Protein AF-0000000065992258 (afdb_homodimer)

Radius of gyration: 26.3 Å; Cα contacts (8 Å, |Δi|>4): 1103; chains: 2; bounding box: 97×78×66 Å

Secondary structure (DSSP, 8-state):
----SS-HHHHHHHHHHHHHS-HHHHHHHHTS-HHHHHHHHHHHHHHHTS--EE-SSS-EE-GGGHHHHHHHHHHHHHHHHHHHHTT------PPEEEEEE-HHHHHHTGGGGGGG-TTSEEEEEE--HHHHHHHHHTTS-SEEEES--SPPTTEEEEEEEEEEEEEEEEHHHHHHH-TT-S-HHHHHHS-EEESSTT--HHHHHHHHHHSS-----EEE--SHHHHHHHHHTTS-BEEEEHHHHHHHHHHTSEEESSS--EEEEEEEEEE----HHHHHHHHHHHHHGGGSB----------/----SS-HHHHHHHHHHHHHS-HHHHHHHHTS-HHHHHHHHHHHHHHHTS--EE-SSS-EE-GGGHHHHHHHHHHHHHHHHHHHHTT------PPEEEEEE-HHHHHHTGGGGGGG-TTSEEEEEE--HHHHHHHHHTTS-SEEEES--SPPTTEEEEEEEEEEEEEEEEHHHHHHH-TT-S-HHHHHHS-EEESSTT--HHHHHHHHHHSS-----EEE--SHHHHHHHHHTTS-BEEEEHHHHHHHHHHTSEEESSS--EEEEEEEEEE----HHHHHHHHHHHHHGGGSB----------

Sequence (606 aa):
MVDPQLDGPQLAALAAVVELGSFDAAAERLHVTPSAVSQRIKSLEQQVGQVLVVREKPCRATTAGIPLLRLAAQTALLESEALAEMGGNASLKRTRITIAVNADSMATWFSAVFDGLGDVLLDVRIEDQDHSARLLREGVAMGAVTTERNPVPGCRVHPLGEMRYLPVASRPFVQRHLSDGFTAAAAAKAPSLAWNRDDGLQDMLVRKAFRRAITRPTHFVPTTEGFTAAARAGLGWGMFPEKLAASPLADGSFVRVCDIHLDVPLYWQCWKLDSPIIARITDTVRAAASGLYRGQQRRRRPGMVDPQLDGPQLAALAAVVELGSFDAAAERLHVTPSAVSQRIKSLEQQVGQVLVVREKPCRATTAGIPLLRLAAQTALLESEALAEMGGNASLKRTRITIAVNADSMATWFSAVFDGLGDVLLDVRIEDQDHSARLLREGVAMGAVTTERNPVPGCRVHPLGEMRYLPVASRPFVQRHLSDGFTAAAAAKAPSLAWNRDDGLQDMLVRKAFRRAITRPTHFVPTTEGFTAAARAGLGWGMFPEKLAASPLADGSFVRVCDIHLDVPLYWQCWKLDSPIIARITDTVRAAASGLYRGQQRRRRPG

Structure (mmCIF, N/CA/C/O backbone):
data_AF-0000000065992258-model_v1
#
loop_
_entity.id
_entity.type
_entity.pdbx_description
1 polymer 'HTH-type transcriptional regulator LysG'
#
loop_
_atom_site.group_PDB
_atom_site.id
_atom_site.type_symbol
_atom_site.label_atom_id
_atom_site.label_alt_id
_atom_site.label_comp_id
_atom_site.label_asym_id
_atom_site.label_entity_id
_atom_site.label_seq_id
_atom_site.pdbx_PDB_ins_code
_atom_site.Cartn_x
_atom_site.Cartn_y
_atom_site.Cartn_z
_atom_site.occupancy
_atom_site.B_iso_or_equiv
_atom_site.auth_seq_id
_atom_site.auth_comp_id
_atom_site.auth_asym_id
_atom_site.auth_atom_id
_atom_site.pdbx_PDB_model_num
ATOM 1 N N . MET A 1 1 ? -19.625 26.688 33.188 1 28.39 1 MET A N 1
ATOM 2 C CA . MET A 1 1 ? -18.25 26.266 32.906 1 28.39 1 MET A CA 1
ATOM 3 C C . MET A 1 1 ? -18.125 24.75 32.906 1 28.39 1 MET A C 1
ATOM 5 O O . MET A 1 1 ? -18.25 24.125 33.969 1 28.39 1 MET A O 1
ATOM 9 N N . VAL A 1 2 ? -18.672 24.062 31.969 1 38.56 2 VAL A N 1
ATOM 10 C CA . VAL A 1 2 ? -18.641 22.609 32.031 1 38.56 2 VAL A CA 1
ATOM 11 C C . VAL A 1 2 ? -17.203 22.141 32.281 1 38.56 2 VAL A C 1
ATOM 13 O O . VAL A 1 2 ? -16.281 22.562 31.609 1 38.56 2 VAL A O 1
ATOM 16 N N . ASP A 1 3 ? -16.734 21.922 33.406 1 43.47 3 ASP A N 1
ATOM 17 C CA . ASP A 1 3 ? -15.445 21.391 33.844 1 43.47 3 ASP A CA 1
ATOM 18 C C . ASP A 1 3 ? -14.977 20.25 32.969 1 43.47 3 ASP A C 1
ATOM 20 O O . ASP A 1 3 ? -15.664 19.234 32.812 1 43.47 3 ASP A O 1
ATOM 24 N N . PRO A 1 4 ? -14.234 20.609 31.953 1 54.31 4 PRO A N 1
ATOM 25 C CA . PRO A 1 4 ? -13.812 19.453 31.156 1 54.31 4 PRO A CA 1
ATOM 26 C C . PRO A 1 4 ? -13.344 18.281 32.031 1 54.31 4 PRO A C 1
ATOM 28 O O . PRO A 1 4 ? -12.617 18.484 33 1 54.31 4 PRO A O 1
ATOM 31 N N . GLN A 1 5 ? -14.133 17.281 32.125 1 60.22 5 GLN A N 1
ATOM 32 C CA . GLN A 1 5 ? -13.898 16.125 32.969 1 60.22 5 GLN A CA 1
ATOM 33 C C . GLN A 1 5 ? -12.578 15.445 32.625 1 60.22 5 GLN A C 1
ATOM 35 O O . GLN A 1 5 ? -11.93 14.859 33.5 1 60.22 5 GLN A O 1
ATOM 40 N N . LEU A 1 6 ? -12.188 15.648 31.281 1 70.25 6 LEU A N 1
ATOM 41 C CA . LEU A 1 6 ? -10.938 14.969 30.969 1 70.25 6 LEU A CA 1
ATOM 42 C C . LEU A 1 6 ? -9.828 15.977 30.688 1 70.25 6 LEU A C 1
ATOM 44 O O . LEU A 1 6 ? -10.055 17 30.031 1 70.25 6 LEU A O 1
ATOM 48 N N . ASP A 1 7 ? -8.656 15.781 31.344 1 81 7 ASP A N 1
ATOM 49 C CA . ASP A 1 7 ? -7.469 16.625 31.312 1 81 7 ASP A CA 1
ATOM 50 C C . ASP A 1 7 ? -6.742 16.516 29.984 1 81 7 ASP A C 1
ATOM 52 O O . ASP A 1 7 ? -6.457 15.398 29.516 1 81 7 ASP A O 1
ATOM 56 N N . GLY A 1 8 ? -6.508 17.672 29.328 1 84.31 8 GLY A N 1
ATOM 57 C CA . GLY A 1 8 ? -5.801 17.766 28.062 1 84.31 8 GLY A CA 1
ATOM 58 C C . GLY A 1 8 ? -4.496 16.984 28.047 1 84.31 8 GLY A C 1
ATOM 59 O O . GLY A 1 8 ? -4.281 16.141 27.188 1 84.31 8 GLY A O 1
ATOM 60 N N . PRO A 1 9 ? -3.777 17.203 29.062 1 88.12 9 PRO A N 1
ATOM 61 C CA . PRO A 1 9 ? -2.488 16.516 29.141 1 88.12 9 PRO A CA 1
ATOM 62 C C . PRO A 1 9 ? -2.639 14.992 29.234 1 88.12 9 PRO A C 1
ATOM 64 O O . PRO A 1 9 ? -1.823 14.25 28.688 1 88.12 9 PRO A O 1
ATOM 67 N N . GLN A 1 10 ? -3.691 14.609 29.891 1 91.62 10 GLN A N 1
ATOM 68 C CA . GLN A 1 10 ? -3.947 13.18 30.016 1 91.62 10 GLN A CA 1
ATOM 69 C C . GLN A 1 10 ? -4.293 12.57 28.656 1 91.62 10 GLN A C 1
ATOM 71 O O . GLN A 1 10 ? -3.773 11.508 28.297 1 91.62 10 GLN A O 1
ATOM 76 N N . LEU A 1 11 ? -5.105 13.25 27.953 1 90.56 11 LEU A N 1
ATOM 77 C CA . LEU A 1 11 ? -5.5 12.781 26.641 1 90.56 11 LEU A CA 1
ATOM 78 C C . LEU A 1 11 ? -4.312 12.781 25.672 1 90.56 11 LEU A C 1
ATOM 80 O O . LEU A 1 11 ? -4.148 11.852 24.891 1 90.56 11 LEU A O 1
ATOM 84 N N . ALA A 1 12 ? -3.539 13.758 25.797 1 90.5 12 ALA A N 1
ATOM 85 C CA . ALA A 1 12 ? -2.346 13.859 24.969 1 90.5 12 ALA A CA 1
ATOM 86 C C . ALA A 1 12 ? -1.374 12.719 25.25 1 90.5 12 ALA A C 1
ATOM 88 O O . ALA A 1 12 ? -0.766 12.164 24.344 1 90.5 12 ALA A O 1
ATOM 89 N N . ALA A 1 13 ? -1.239 12.414 26.484 1 93.38 13 ALA A N 1
ATOM 90 C CA . ALA A 1 13 ? -0.367 11.32 26.875 1 93.38 13 ALA A CA 1
ATOM 91 C C . ALA A 1 13 ? -0.86 9.992 26.312 1 93.38 13 ALA A C 1
ATOM 93 O O . ALA A 1 13 ? -0.073 9.211 25.781 1 93.38 13 ALA A O 1
ATOM 94 N N . LEU A 1 14 ? -2.148 9.789 26.453 1 93.19 14 LEU A N 1
ATOM 95 C CA . LEU A 1 14 ? -2.75 8.57 25.906 1 93.19 14 LEU A CA 1
ATOM 96 C C . LEU A 1 14 ? -2.484 8.453 24.406 1 93.19 14 LEU A C 1
ATOM 98 O O . LEU A 1 14 ? -2.029 7.41 23.938 1 93.19 14 LEU A O 1
ATOM 102 N N . ALA A 1 15 ? -2.732 9.508 23.719 1 90.56 15 ALA A N 1
ATOM 103 C CA . ALA A 1 15 ? -2.547 9.531 22.266 1 90.56 15 ALA A CA 1
ATOM 104 C C . ALA A 1 15 ? -1.092 9.258 21.891 1 90.56 15 ALA A C 1
ATOM 106 O O . ALA A 1 15 ? -0.811 8.469 20.984 1 90.56 15 ALA A O 1
ATOM 107 N N . ALA A 1 16 ? -0.173 9.82 22.562 1 91.25 16 ALA A N 1
ATOM 108 C CA . ALA A 1 16 ? 1.25 9.688 22.25 1 91.25 16 ALA A CA 1
ATOM 109 C C . ALA A 1 16 ? 1.739 8.266 22.516 1 91.25 16 ALA A C 1
ATOM 111 O O . ALA A 1 16 ? 2.479 7.703 21.703 1 91.25 16 ALA A O 1
ATOM 112 N N . VAL A 1 17 ? 1.315 7.719 23.594 1 93.88 17 VAL A N 1
ATOM 113 C CA . VAL A 1 17 ? 1.747 6.379 23.984 1 93.88 17 VAL A CA 1
ATOM 114 C C . VAL A 1 17 ? 1.287 5.371 22.922 1 93.88 17 VAL A C 1
ATOM 116 O O . VAL A 1 17 ? 2.049 4.488 22.531 1 93.88 17 VAL A O 1
ATOM 119 N N . VAL A 1 18 ? 0.086 5.559 22.5 1 90.81 18 VAL A N 1
ATOM 120 C CA . VAL A 1 18 ? -0.465 4.609 21.531 1 90.81 18 VAL A CA 1
ATOM 121 C C . VAL A 1 18 ? 0.156 4.848 20.156 1 90.81 18 VAL A C 1
ATOM 123 O O . VAL A 1 18 ? 0.513 3.898 19.453 1 90.81 18 VAL A O 1
ATOM 126 N N . GLU A 1 19 ? 0.26 6.047 19.781 1 85.94 19 GLU A N 1
ATOM 127 C CA . GLU A 1 19 ? 0.827 6.398 18.484 1 85.94 19 GLU A CA 1
ATOM 128 C C . GLU A 1 19 ? 2.27 5.918 18.359 1 85.94 19 GLU A C 1
ATOM 130 O O . GLU A 1 19 ? 2.66 5.359 17.328 1 85.94 19 GLU A O 1
ATOM 135 N N . LEU A 1 20 ? 3.053 6.137 19.391 1 88.25 20 LEU A N 1
ATOM 136 C CA . LEU A 1 20 ? 4.484 5.867 19.328 1 88.25 20 LEU A CA 1
ATOM 137 C C . LEU A 1 20 ? 4.801 4.473 19.859 1 88.25 20 LEU A C 1
ATOM 139 O O . LEU A 1 20 ? 5.91 3.967 19.672 1 88.25 20 LEU A O 1
ATOM 143 N N . GLY A 1 21 ? 3.809 3.895 20.547 1 91 21 GLY A N 1
ATOM 144 C CA . GLY A 1 21 ? 3.9 2.516 21 1 91 21 GLY A CA 1
ATOM 145 C C . GLY A 1 21 ? 4.727 2.355 22.266 1 91 21 GLY A C 1
ATOM 146 O O . GLY A 1 21 ? 5.109 1.241 22.625 1 91 21 GLY A O 1
ATOM 147 N N . SER A 1 22 ? 5.105 3.496 22.828 1 93.88 22 SER A N 1
ATOM 148 C CA . SER A 1 22 ? 5.969 3.404 24 1 93.88 22 SER A CA 1
ATOM 149 C C . SER A 1 22 ? 5.781 4.605 24.922 1 93.88 22 SER A C 1
ATOM 151 O O . SER A 1 22 ? 5.609 5.734 24.453 1 93.88 22 SER A O 1
ATOM 153 N N . PHE A 1 23 ? 5.957 4.336 26.266 1 93.81 23 PHE A N 1
ATOM 154 C CA . PHE A 1 23 ? 5.875 5.398 27.266 1 93.81 23 PHE A CA 1
ATOM 155 C C . PHE A 1 23 ? 7.086 6.32 27.172 1 93.81 23 PHE A C 1
ATOM 157 O O . PHE A 1 23 ? 6.957 7.539 27.312 1 93.81 23 PHE A O 1
ATOM 164 N N . ASP A 1 24 ? 8.188 5.695 26.812 1 93.69 24 ASP A N 1
ATOM 165 C CA . ASP A 1 24 ? 9.414 6.477 26.688 1 93.69 24 ASP A CA 1
ATOM 166 C C . ASP A 1 24 ? 9.359 7.414 25.484 1 93.69 24 ASP A C 1
ATOM 168 O O . ASP A 1 24 ? 9.719 8.586 25.594 1 93.69 24 ASP A O 1
ATOM 172 N N . ALA A 1 25 ? 8.883 6.93 24.438 1 92.62 25 ALA A N 1
ATOM 173 C CA . ALA A 1 25 ? 8.781 7.746 23.234 1 92.62 25 ALA A CA 1
ATOM 174 C C . ALA A 1 25 ? 7.758 8.859 23.422 1 92.62 25 ALA A C 1
ATOM 176 O O . ALA A 1 25 ? 7.969 9.984 22.953 1 92.62 25 ALA A O 1
ATOM 177 N N . ALA A 1 26 ? 6.75 8.508 24.062 1 93.88 26 ALA A N 1
ATOM 178 C CA . ALA A 1 26 ? 5.727 9.508 24.359 1 93.88 26 ALA A CA 1
ATOM 179 C C . ALA A 1 26 ? 6.281 10.617 25.25 1 93.88 26 ALA A C 1
ATOM 181 O O . ALA A 1 26 ? 6.008 11.797 25.016 1 93.88 26 ALA A O 1
ATOM 182 N N . ALA A 1 27 ? 7.066 10.242 26.234 1 95.38 27 ALA A N 1
ATOM 183 C CA . ALA A 1 27 ? 7.676 11.203 27.141 1 95.38 27 ALA A CA 1
ATOM 184 C C . ALA A 1 27 ? 8.586 12.172 26.391 1 95.38 27 ALA A C 1
ATOM 186 O O . ALA A 1 27 ? 8.531 13.383 26.609 1 95.38 27 ALA A O 1
ATOM 187 N N . GLU A 1 28 ? 9.328 11.641 25.5 1 92.31 28 GLU A N 1
ATOM 188 C CA . GLU A 1 28 ? 10.227 12.469 24.688 1 92.31 28 GLU A CA 1
ATOM 189 C C . GLU A 1 28 ? 9.438 13.453 23.828 1 92.31 28 GLU A C 1
ATOM 191 O O . GLU A 1 28 ? 9.758 14.641 23.797 1 92.31 28 GLU A O 1
ATOM 196 N N . ARG A 1 29 ? 8.383 12.992 23.312 1 89.31 29 ARG A N 1
ATOM 197 C CA . ARG A 1 29 ? 7.562 13.82 22.438 1 89.31 29 ARG A CA 1
ATOM 198 C C . ARG A 1 29 ? 6.883 14.945 23.219 1 89.31 29 ARG A C 1
ATOM 200 O O . ARG A 1 29 ? 6.789 16.078 22.734 1 89.31 29 ARG A O 1
ATOM 207 N N . LEU A 1 30 ? 6.438 14.602 24.391 1 91.75 30 LEU A N 1
ATOM 208 C CA . LEU A 1 30 ? 5.648 15.539 25.188 1 91.75 30 LEU A CA 1
ATOM 209 C C . LEU A 1 30 ? 6.547 16.375 26.078 1 91.75 30 LEU A C 1
ATOM 211 O O . LEU A 1 30 ? 6.066 17.266 26.797 1 91.75 30 LEU A O 1
ATOM 215 N N . HIS A 1 31 ? 7.855 16.047 26.016 1 93.69 31 HIS A N 1
ATOM 216 C CA . HIS A 1 31 ? 8.836 16.766 26.812 1 93.69 31 HIS A CA 1
ATOM 217 C C . HIS A 1 31 ? 8.5 16.672 28.297 1 93.69 31 HIS A C 1
ATOM 219 O O . HIS A 1 31 ? 8.469 17.688 29 1 93.69 31 HIS A O 1
ATOM 225 N N . VAL A 1 32 ? 8.211 15.469 28.703 1 95.94 32 VAL A N 1
ATOM 226 C CA . VAL A 1 32 ? 7.984 15.117 30.094 1 95.94 32 VAL A CA 1
ATOM 227 C C . VAL A 1 32 ? 8.719 13.828 30.438 1 95.94 32 VAL A C 1
ATOM 229 O O . VAL A 1 32 ? 9.375 13.234 29.578 1 95.94 32 VAL A O 1
ATOM 232 N N . THR A 1 33 ? 8.734 13.5 31.641 1 94.38 33 THR A N 1
ATOM 233 C CA . THR A 1 33 ? 9.367 12.25 32.062 1 94.38 33 THR A CA 1
ATOM 234 C C . THR A 1 33 ? 8.438 11.07 31.797 1 94.38 33 THR A C 1
ATOM 236 O O . THR A 1 33 ? 7.211 11.227 31.781 1 94.38 33 THR A O 1
ATOM 239 N N . PRO A 1 34 ? 9.008 9.938 31.656 1 94.5 34 PRO A N 1
ATOM 240 C CA . PRO A 1 34 ? 8.172 8.742 31.531 1 94.5 34 PRO A CA 1
ATOM 241 C C . PRO A 1 34 ? 7.234 8.547 32.719 1 94.5 34 PRO A C 1
ATOM 243 O O . PRO A 1 34 ? 6.09 8.109 32.531 1 94.5 34 PRO A O 1
ATOM 246 N N . SER A 1 35 ? 7.703 8.891 33.812 1 94.88 35 SER A N 1
ATOM 247 C CA . SER A 1 35 ? 6.879 8.773 35.031 1 94.88 35 SER A CA 1
ATOM 248 C C . SER A 1 35 ? 5.656 9.68 34.938 1 94.88 35 SER A C 1
ATOM 250 O O . SER A 1 35 ? 4.57 9.305 35.375 1 94.88 35 SER A O 1
ATOM 252 N N . ALA A 1 36 ? 5.859 10.797 34.438 1 95.81 36 ALA A N 1
ATOM 253 C CA . ALA A 1 36 ? 4.754 11.742 34.25 1 95.81 36 ALA A CA 1
ATOM 254 C C . ALA A 1 36 ? 3.717 11.203 33.281 1 95.81 36 ALA A C 1
ATOM 256 O O . ALA A 1 36 ? 2.512 11.344 33.5 1 95.81 36 ALA A O 1
ATOM 257 N N . VAL A 1 37 ? 4.184 10.609 32.188 1 96.38 37 VAL A N 1
ATOM 258 C CA . VAL A 1 37 ? 3.277 10 31.234 1 96.38 37 VAL A CA 1
ATOM 259 C C . VAL A 1 37 ? 2.477 8.883 31.906 1 96.38 37 VAL A C 1
ATOM 261 O O . VAL A 1 37 ? 1.256 8.812 31.75 1 96.38 37 VAL A O 1
ATOM 264 N N . SER A 1 38 ? 3.176 8.055 32.656 1 95.81 38 SER A N 1
ATOM 265 C CA . SER A 1 38 ? 2.531 6.953 33.344 1 95.81 38 SER A CA 1
ATOM 266 C C . SER A 1 38 ? 1.48 7.457 34.344 1 95.81 38 SER A C 1
ATOM 268 O O . SER A 1 38 ? 0.385 6.898 34.406 1 95.81 38 SER A O 1
ATOM 270 N N . GLN A 1 39 ? 1.816 8.461 34.969 1 95.12 39 GLN A N 1
ATOM 271 C CA . GLN A 1 39 ? 0.9 9.039 35.969 1 95.12 39 GLN A CA 1
ATOM 272 C C . GLN A 1 39 ? -0.344 9.609 35.281 1 95.12 39 GLN A C 1
ATOM 274 O O . GLN A 1 39 ? -1.458 9.453 35.781 1 95.12 39 GLN A O 1
ATOM 279 N N . ARG A 1 40 ? -0.152 10.266 34.25 1 94.69 40 ARG A N 1
ATOM 280 C CA . ARG A 1 40 ? -1.265 10.836 33.5 1 94.69 40 ARG A CA 1
ATOM 281 C C . ARG A 1 40 ? -2.213 9.742 33.031 1 94.69 40 ARG A C 1
ATOM 283 O O . ARG A 1 40 ? -3.432 9.875 33.125 1 94.69 40 ARG A O 1
ATOM 290 N N . ILE A 1 41 ? -1.602 8.68 32.531 1 94.88 41 ILE A N 1
ATOM 291 C CA . ILE A 1 41 ? -2.404 7.574 32 1 94.88 41 ILE A CA 1
ATOM 292 C C . ILE A 1 41 ? -3.146 6.902 33.156 1 94.88 41 ILE A C 1
ATOM 294 O O . ILE A 1 41 ? -4.34 6.605 33.062 1 94.88 41 ILE A O 1
ATOM 298 N N . LYS A 1 42 ? -2.42 6.664 34.219 1 94.62 42 LYS A N 1
ATOM 299 C CA . LYS A 1 42 ? -3.023 6.043 35.375 1 94.62 42 LYS A CA 1
ATOM 300 C C . LYS A 1 42 ? -4.184 6.879 35.906 1 94.62 42 LYS A C 1
ATOM 302 O O . LYS A 1 42 ? -5.242 6.344 36.25 1 94.62 42 LYS A O 1
ATOM 307 N N . SER A 1 43 ? -3.902 8.117 36.031 1 94.75 43 SER A N 1
ATOM 308 C CA . SER A 1 43 ? -4.941 9.023 36.5 1 94.75 43 SER A CA 1
ATOM 309 C C . SER A 1 43 ? -6.164 8.992 35.594 1 94.75 43 SER A C 1
ATOM 311 O O . SER A 1 43 ? -7.301 8.977 36.062 1 94.75 43 SER A O 1
ATOM 313 N N . LEU A 1 44 ? -5.977 9.016 34.312 1 93.5 44 LEU A N 1
ATOM 314 C CA . LEU A 1 44 ? -7.055 8.953 33.344 1 93.5 44 LEU A CA 1
ATOM 315 C C . LEU A 1 44 ? -7.824 7.637 33.469 1 93.5 44 LEU A C 1
ATOM 317 O O . LEU A 1 44 ? -9.055 7.629 33.438 1 93.5 44 LEU A O 1
ATOM 321 N N . GLU A 1 45 ? -7.086 6.547 33.594 1 95.06 45 GLU A N 1
ATOM 322 C CA . GLU A 1 45 ? -7.699 5.23 33.75 1 95.06 45 GLU A CA 1
ATOM 323 C C . GLU A 1 45 ? -8.547 5.156 35.031 1 95.06 45 GLU A C 1
ATOM 325 O O . GLU A 1 45 ? -9.633 4.574 35 1 95.06 45 GLU A O 1
ATOM 330 N N . GLN A 1 46 ? -8.031 5.77 36.062 1 93.31 46 GLN A N 1
ATOM 331 C CA . GLN A 1 46 ? -8.766 5.816 37.344 1 93.31 46 GLN A CA 1
ATOM 332 C C . GLN A 1 46 ? -10.055 6.621 37.188 1 93.31 46 GLN A C 1
ATOM 334 O O . GLN A 1 46 ? -11.109 6.219 37.688 1 93.31 46 GLN A O 1
ATOM 339 N N . GLN A 1 47 ? -9.953 7.68 36.562 1 91.81 47 GLN A N 1
ATOM 340 C CA . GLN A 1 47 ? -11.102 8.547 36.375 1 91.81 47 GLN A CA 1
ATOM 341 C C . GLN A 1 47 ? -12.188 7.844 35.562 1 91.81 47 GLN A C 1
ATOM 343 O O . GLN A 1 47 ? -13.375 7.973 35.844 1 91.81 47 GLN A O 1
ATOM 348 N N . VAL A 1 48 ? -11.734 7.133 34.531 1 91.5 48 VAL A N 1
ATOM 349 C CA . VAL A 1 48 ? -12.68 6.477 33.656 1 91.5 48 VAL A CA 1
ATOM 350 C C . VAL A 1 48 ? -13.055 5.105 34.188 1 91.5 48 VAL A C 1
ATOM 352 O O . VAL A 1 48 ? -14.062 4.52 33.781 1 91.5 48 VAL A O 1
ATOM 355 N N . GLY A 1 49 ? -12.266 4.527 35.062 1 93 49 GLY A N 1
ATOM 356 C CA . GLY A 1 49 ? -12.539 3.246 35.719 1 93 49 GLY A CA 1
ATOM 357 C C . GLY A 1 49 ? -12.195 2.061 34.812 1 93 49 GLY A C 1
ATOM 358 O O . GLY A 1 49 ? -12.789 0.988 34.969 1 93 49 GLY A O 1
ATOM 359 N N . GLN A 1 50 ? -11.352 2.297 33.844 1 94.94 50 GLN A N 1
ATOM 360 C CA . GLN A 1 50 ? -10.961 1.249 32.906 1 94.94 50 GLN A CA 1
ATOM 361 C C . GLN A 1 50 ? -9.492 1.37 32.531 1 94.94 50 GLN A C 1
ATOM 363 O O . GLN A 1 50 ? -8.93 2.469 32.531 1 94.94 50 GLN A O 1
ATOM 368 N N . VAL A 1 51 ? -8.938 0.23 32.25 1 95.62 51 VAL A N 1
ATOM 369 C CA . VAL A 1 51 ? -7.605 0.228 31.641 1 95.62 51 VAL A CA 1
ATOM 370 C C . VAL A 1 51 ? -7.691 0.686 30.188 1 95.62 51 VAL A C 1
ATOM 372 O O . VAL A 1 51 ? -8.539 0.208 29.422 1 95.62 51 VAL A O 1
ATOM 375 N N . LEU A 1 52 ? -6.816 1.599 29.875 1 95.38 52 LEU A N 1
ATOM 376 C CA . LEU A 1 52 ? -6.945 2.223 28.562 1 95.38 52 LEU A CA 1
ATOM 377 C C . LEU A 1 52 ? -5.812 1.785 27.641 1 95.38 52 LEU A C 1
ATOM 379 O O . LEU A 1 52 ? -5.914 1.918 26.422 1 95.38 52 LEU A O 1
ATOM 383 N N . VAL A 1 53 ? -4.688 1.293 28.219 1 95.56 53 VAL A N 1
ATOM 384 C CA . VAL A 1 53 ? -3.508 0.953 27.438 1 95.56 53 VAL A CA 1
ATOM 385 C C . VAL A 1 53 ? -3.014 -0.44 27.812 1 95.56 53 VAL A C 1
ATOM 387 O O . VAL A 1 53 ? -2.895 -0.758 29 1 95.56 53 VAL A O 1
ATOM 390 N N . VAL A 1 54 ? -2.891 -1.24 26.828 1 93.25 54 VAL A N 1
ATOM 391 C CA . VAL A 1 54 ? -2.158 -2.488 27 1 93.25 54 VAL A CA 1
ATOM 392 C C . VAL A 1 54 ? -0.659 -2.234 26.859 1 93.25 54 VAL A C 1
ATOM 394 O O . VAL A 1 54 ? -0.192 -1.811 25.797 1 93.25 54 VAL A O 1
ATOM 397 N N . ARG A 1 55 ? 0.043 -2.559 27.906 1 87.44 55 ARG A N 1
ATOM 398 C CA . ARG A 1 55 ? 1.46 -2.215 27.969 1 87.44 55 ARG A CA 1
ATOM 399 C C . ARG A 1 55 ? 2.318 -3.314 27.359 1 87.44 55 ARG A C 1
ATOM 401 O O . ARG A 1 55 ? 3.146 -3.92 28.031 1 87.44 55 ARG A O 1
ATOM 408 N N . GLU A 1 56 ? 2.066 -3.619 26.172 1 85.31 56 GLU A N 1
ATOM 409 C CA . GLU A 1 56 ? 2.902 -4.484 25.344 1 85.31 56 GLU A CA 1
ATOM 410 C C . GLU A 1 56 ? 3.818 -3.662 24.438 1 85.31 56 GLU A C 1
ATOM 412 O O . GLU A 1 56 ? 3.785 -2.43 24.469 1 85.31 56 GLU A O 1
ATOM 417 N N . LYS A 1 57 ? 4.773 -4.371 23.859 1 82.31 57 LYS A N 1
ATOM 418 C CA . LYS A 1 57 ? 5.629 -3.703 22.875 1 82.31 57 LYS A CA 1
ATOM 419 C C . LYS A 1 57 ? 5.254 -4.094 21.453 1 82.31 57 LYS A C 1
ATOM 421 O O . LYS A 1 57 ? 5.52 -5.219 21.031 1 82.31 57 LYS A O 1
ATOM 426 N N . PRO A 1 58 ? 4.504 -3.24 20.859 1 88.06 58 PRO A N 1
ATOM 427 C CA . PRO A 1 58 ? 4.168 -1.85 21.172 1 88.06 58 PRO A CA 1
ATOM 428 C C . PRO A 1 58 ? 2.916 -1.724 22.031 1 88.06 58 PRO A C 1
ATOM 430 O O . PRO A 1 58 ? 2.072 -2.623 22.047 1 88.06 58 PRO A O 1
ATOM 433 N N . CYS A 1 59 ? 2.812 -0.541 22.672 1 92.62 59 CYS A N 1
ATOM 434 C CA . CYS A 1 59 ? 1.603 -0.248 23.438 1 92.62 59 CYS A CA 1
ATOM 435 C C . CYS A 1 59 ? 0.409 -0.058 22.516 1 92.62 59 CYS A C 1
ATOM 437 O O . CYS A 1 59 ? 0.539 0.534 21.438 1 92.62 59 CYS A O 1
ATOM 439 N N . ARG A 1 60 ? -0.717 -0.553 22.953 1 91.88 60 ARG A N 1
ATOM 440 C CA . ARG A 1 60 ? -1.948 -0.416 22.188 1 91.88 60 ARG A CA 1
ATOM 441 C C . ARG A 1 60 ? -3.105 0.027 23.078 1 91.88 60 ARG A C 1
ATOM 443 O O . ARG A 1 60 ? -3.072 -0.172 24.297 1 91.88 60 ARG A O 1
ATOM 450 N N . ALA A 1 61 ? -4.07 0.621 22.406 1 92.12 61 ALA A N 1
ATOM 451 C CA . ALA A 1 61 ? -5.27 1.005 23.156 1 92.12 61 ALA A CA 1
ATOM 452 C C . ALA A 1 61 ? -6.164 -0.203 23.406 1 92.12 61 ALA A C 1
ATOM 454 O O . ALA A 1 61 ? -6.289 -1.086 22.562 1 92.12 61 ALA A O 1
ATOM 455 N N . THR A 1 62 ? -6.754 -0.242 24.594 1 91.88 62 THR A N 1
ATOM 456 C CA . THR A 1 62 ? -7.859 -1.161 24.844 1 91.88 62 THR A CA 1
ATOM 457 C C . THR A 1 62 ? -9.117 -0.694 24.109 1 91.88 62 THR A C 1
ATOM 459 O O . THR A 1 62 ? -9.156 0.411 23.578 1 91.88 62 THR A O 1
ATOM 462 N N . THR A 1 63 ? -10.07 -1.521 24.172 1 89 63 THR A N 1
ATOM 463 C CA . THR A 1 63 ? -11.352 -1.149 23.594 1 89 63 THR A CA 1
ATOM 464 C C . THR A 1 63 ? -11.906 0.108 24.266 1 89 63 THR A C 1
ATOM 466 O O . THR A 1 63 ? -12.484 0.968 23.594 1 89 63 THR A O 1
ATOM 469 N N . ALA A 1 64 ? -11.664 0.212 25.516 1 90.62 64 ALA A N 1
ATOM 470 C CA . ALA A 1 64 ? -12.148 1.361 26.281 1 90.62 64 ALA A CA 1
ATOM 471 C C . ALA A 1 64 ? -11.344 2.615 25.938 1 90.62 64 ALA A C 1
ATOM 473 O O . ALA A 1 64 ? -11.82 3.736 26.125 1 90.62 64 ALA A O 1
ATOM 474 N N . GLY A 1 65 ? -10.18 2.418 25.469 1 91.75 65 GLY A N 1
ATOM 475 C CA . GLY A 1 65 ? -9.305 3.539 25.156 1 91.75 65 GLY A CA 1
ATOM 476 C C . GLY A 1 65 ? -9.602 4.172 23.812 1 91.75 65 GLY A C 1
ATOM 477 O O . GLY A 1 65 ? -9.25 5.328 23.578 1 91.75 65 GLY A O 1
ATOM 478 N N . ILE A 1 66 ? -10.32 3.539 22.969 1 89.38 66 ILE A N 1
ATOM 479 C CA . ILE A 1 66 ? -10.5 3.922 21.578 1 89.38 66 ILE A CA 1
ATOM 480 C C . ILE A 1 66 ? -11.305 5.219 21.484 1 89.38 66 ILE A C 1
ATOM 482 O O . ILE A 1 66 ? -10.883 6.172 20.828 1 89.38 66 ILE A O 1
ATOM 486 N N . PRO A 1 67 ? -12.367 5.34 22.234 1 87.69 67 PRO A N 1
ATOM 487 C CA . PRO A 1 67 ? -13.109 6.602 22.172 1 87.69 67 PRO A CA 1
ATOM 488 C C . PRO A 1 67 ? -12.297 7.785 22.703 1 87.69 67 PRO A C 1
ATOM 490 O O . PRO A 1 67 ? -12.461 8.906 22.219 1 87.69 67 PRO A O 1
ATOM 493 N N . LEU A 1 68 ? -11.438 7.488 23.594 1 90 68 LEU A N 1
ATOM 494 C CA . LEU A 1 68 ? -10.633 8.562 24.172 1 90 68 LEU A CA 1
ATOM 495 C C . LEU A 1 68 ? -9.531 8.992 23.203 1 90 68 LEU A C 1
ATOM 497 O O . LEU A 1 68 ? -9.148 10.164 23.172 1 90 68 LEU A O 1
ATOM 501 N N . LEU A 1 69 ? -9.078 8.031 22.469 1 89.5 69 LEU A N 1
ATOM 502 C CA . LEU A 1 69 ? -8.117 8.383 21.422 1 89.5 69 LEU A CA 1
ATOM 503 C C . LEU A 1 69 ? -8.758 9.289 20.375 1 89.5 69 LEU A C 1
ATOM 505 O O . LEU A 1 69 ? -8.156 10.281 19.953 1 89.5 69 LEU A O 1
ATOM 509 N N . ARG A 1 70 ? -9.898 8.992 20.016 1 88.56 70 ARG A N 1
ATOM 510 C CA . ARG A 1 70 ? -10.641 9.828 19.078 1 88.56 70 ARG A CA 1
ATOM 511 C C . ARG A 1 70 ? -10.859 11.227 19.641 1 88.56 70 ARG A C 1
ATOM 513 O O . ARG A 1 70 ? -10.664 12.227 18.938 1 88.56 70 ARG A O 1
ATOM 520 N N . LEU A 1 71 ? -11.227 11.281 20.875 1 88.62 71 LEU A N 1
ATOM 521 C CA . LEU A 1 71 ? -11.438 12.562 21.531 1 88.62 71 LEU A CA 1
ATOM 522 C C . LEU A 1 71 ? -10.148 13.383 21.562 1 88.62 71 LEU A C 1
ATOM 524 O O . LEU A 1 71 ? -10.172 14.586 21.297 1 88.62 71 LEU A O 1
ATOM 528 N N . ALA A 1 72 ? -9.141 12.695 21.875 1 89.44 72 ALA A N 1
ATOM 529 C CA . ALA A 1 72 ? -7.852 13.375 21.906 1 89.44 72 ALA A CA 1
ATOM 530 C C . ALA A 1 72 ? -7.523 13.992 20.547 1 89.44 72 ALA A C 1
ATOM 532 O O . ALA A 1 72 ? -7.102 15.148 20.469 1 89.44 72 ALA A O 1
ATOM 533 N N . ALA A 1 73 ? -7.73 13.25 19.531 1 90.31 73 ALA A N 1
ATOM 534 C CA . ALA A 1 73 ? -7.445 13.711 18.172 1 90.31 73 ALA A CA 1
ATOM 535 C C . ALA A 1 73 ? -8.352 14.875 17.797 1 90.31 73 ALA A C 1
ATOM 537 O O . ALA A 1 73 ? -7.891 15.875 17.219 1 90.31 73 ALA A O 1
ATOM 538 N N . GLN A 1 74 ? -9.555 14.82 18.094 1 90 74 GLN A N 1
ATOM 539 C CA . GLN A 1 74 ? -10.531 15.852 17.766 1 90 74 GLN A CA 1
ATOM 540 C C . GLN A 1 74 ? -10.25 17.141 18.531 1 90 74 GLN A C 1
ATOM 542 O O . GLN A 1 74 ? -10.305 18.234 17.969 1 90 74 GLN A O 1
ATOM 547 N N . THR A 1 75 ? -9.922 16.969 19.766 1 88.25 75 THR A N 1
ATOM 548 C CA . THR A 1 75 ? -9.586 18.109 20.594 1 88.25 75 THR A CA 1
ATOM 549 C C . THR A 1 75 ? -8.336 18.812 20.062 1 88.25 75 THR A C 1
ATOM 551 O O . THR A 1 75 ? -8.281 20.047 20.016 1 88.25 75 THR A O 1
ATOM 554 N N . ALA A 1 76 ? -7.418 18.016 19.719 1 86.25 76 ALA A N 1
ATOM 555 C CA . ALA A 1 76 ? -6.191 18.594 19.172 1 86.25 76 ALA A CA 1
ATOM 556 C C . ALA A 1 76 ? -6.488 19.422 17.922 1 86.25 76 ALA A C 1
ATOM 558 O O . ALA A 1 76 ? -5.906 20.484 17.734 1 86.25 76 ALA A O 1
ATOM 559 N N . LEU A 1 77 ? -7.371 18.984 17.062 1 88.88 77 LEU A N 1
ATOM 560 C CA . LEU A 1 77 ? -7.754 19.703 15.859 1 88.88 77 LEU A CA 1
ATOM 561 C C . LEU A 1 77 ? -8.43 21.031 16.203 1 88.88 77 LEU A C 1
ATOM 563 O O . LEU A 1 77 ? -8.078 22.078 15.664 1 88.88 77 LEU A O 1
ATOM 567 N N . LEU A 1 78 ? -9.297 20.969 17.125 1 87.81 78 LEU A N 1
ATOM 568 C CA . LEU A 1 78 ? -10.031 22.172 17.516 1 87.81 78 LEU A CA 1
ATOM 569 C C . LEU A 1 78 ? -9.094 23.188 18.156 1 87.81 78 LEU A C 1
ATOM 571 O O . LEU A 1 78 ? -9.211 24.391 17.891 1 87.81 78 LEU A O 1
ATOM 575 N N . GLU A 1 79 ? -8.234 22.672 18.938 1 84.44 79 GLU A N 1
ATOM 576 C CA . GLU A 1 79 ? -7.254 23.547 19.547 1 84.44 79 GLU A CA 1
ATOM 577 C C . GLU A 1 79 ? -6.379 24.234 18.5 1 84.44 79 GLU A C 1
ATOM 579 O O . GLU A 1 79 ? -6.121 25.438 18.578 1 84.44 79 GLU A O 1
ATOM 584 N N . SER A 1 80 ? -5.945 23.422 17.594 1 85 80 SER A N 1
ATOM 585 C CA . SER A 1 80 ? -5.117 23.969 16.531 1 85 80 SER A CA 1
ATOM 586 C C . SER A 1 80 ? -5.855 25.062 15.758 1 85 80 SER A C 1
ATOM 588 O O . SER A 1 80 ? -5.27 26.094 15.422 1 85 80 SER A O 1
ATOM 590 N N . GLU A 1 81 ? -7.043 24.953 15.523 1 86.06 81 GLU A N 1
ATOM 591 C CA . GLU A 1 81 ? -7.855 25.938 14.812 1 86.06 81 GLU A CA 1
ATOM 592 C C . GLU A 1 81 ? -8.023 27.203 15.625 1 86.06 81 GLU A C 1
ATOM 594 O O . GLU A 1 81 ? -7.945 28.312 15.086 1 86.06 81 GLU A O 1
ATOM 599 N N . ALA A 1 82 ? -8.266 27.031 16.859 1 84.5 82 ALA A N 1
ATOM 600 C CA . ALA A 1 82 ? -8.43 28.188 17.734 1 84.5 82 ALA A CA 1
ATOM 601 C C . ALA A 1 82 ? -7.16 29.016 17.797 1 84.5 82 ALA A C 1
ATOM 603 O O . ALA A 1 82 ? -7.219 30.25 17.75 1 84.5 82 ALA A O 1
ATOM 604 N N . LEU A 1 83 ? -6.145 28.328 17.875 1 83 83 LEU A N 1
ATOM 605 C CA . LEU A 1 83 ? -4.863 29.031 17.922 1 83 83 LEU A CA 1
ATOM 606 C C . LEU A 1 83 ? -4.586 29.766 16.625 1 83 83 LEU A C 1
ATOM 608 O O . LEU A 1 83 ? -4.07 30.891 16.641 1 83 83 LEU A O 1
ATOM 612 N N . ALA A 1 84 ? -4.887 29.141 15.539 1 81.19 84 ALA A N 1
ATOM 613 C CA . ALA A 1 84 ? -4.715 29.766 14.227 1 81.19 84 ALA A CA 1
ATOM 614 C C . ALA A 1 84 ? -5.562 31.031 14.102 1 81.19 84 ALA A C 1
ATOM 616 O O . ALA A 1 84 ? -5.133 32.031 13.5 1 81.19 84 ALA A O 1
ATOM 617 N N . GLU A 1 85 ? -6.723 31.078 14.672 1 81.62 85 GLU A N 1
ATOM 618 C CA . GLU A 1 85 ? -7.625 32.219 14.625 1 81.62 85 GLU A CA 1
ATOM 619 C C . GLU A 1 85 ? -7.082 33.375 15.453 1 81.62 85 GLU A C 1
ATOM 621 O O . GLU A 1 85 ? -7.32 34.562 15.125 1 81.62 85 GLU A O 1
ATOM 626 N N . MET A 1 86 ? -6.508 33.125 16.594 1 79 86 MET A N 1
ATOM 627 C CA . MET A 1 86 ? -5.988 34.156 17.5 1 79 86 MET A CA 1
ATOM 628 C C . MET A 1 86 ? -4.797 34.875 16.875 1 79 86 MET A C 1
ATOM 630 O O . MET A 1 86 ? -4.383 35.938 17.344 1 79 86 MET A O 1
ATOM 634 N N . GLY A 1 87 ? -4.492 34.75 15.672 1 68.12 87 GLY A N 1
ATOM 635 C CA . GLY A 1 87 ? -3.443 35.5 14.977 1 68.12 87 GLY A CA 1
ATOM 636 C C . GLY A 1 87 ? -2.049 35.125 15.453 1 68.12 87 GLY A C 1
ATOM 637 O O . GLY A 1 87 ? -1.088 35.844 15.172 1 68.12 87 GLY A O 1
ATOM 638 N N . GLY A 1 88 ? -1.865 34.594 16.641 1 52.66 88 GLY A N 1
ATOM 639 C CA . GLY A 1 88 ? -0.536 34.375 17.188 1 52.66 88 GLY A CA 1
ATOM 640 C C . GLY A 1 88 ? 0.428 33.75 16.219 1 52.66 88 GLY A C 1
ATOM 641 O O . GLY A 1 88 ? 0.006 33.062 15.273 1 52.66 88 GLY A O 1
ATOM 642 N N . ASN A 1 89 ? 1.56 34.5 16.016 1 49.66 89 ASN A N 1
ATOM 643 C CA . ASN A 1 89 ? 2.766 34.062 15.328 1 49.66 89 ASN A CA 1
ATOM 644 C C . ASN A 1 89 ? 3.059 32.594 15.594 1 49.66 89 ASN A C 1
ATOM 646 O O . ASN A 1 89 ? 4.156 32.25 16.031 1 49.66 89 ASN A O 1
ATOM 650 N N . ALA A 1 90 ? 2.324 32.094 16.453 1 48.06 90 ALA A N 1
ATOM 651 C CA . ALA A 1 90 ? 2.746 30.719 16.797 1 48.06 90 ALA A CA 1
ATOM 652 C C . ALA A 1 90 ? 3.342 30.016 15.594 1 48.06 90 ALA A C 1
ATOM 654 O O . ALA A 1 90 ? 2.861 30.172 14.469 1 48.06 90 ALA A O 1
ATOM 655 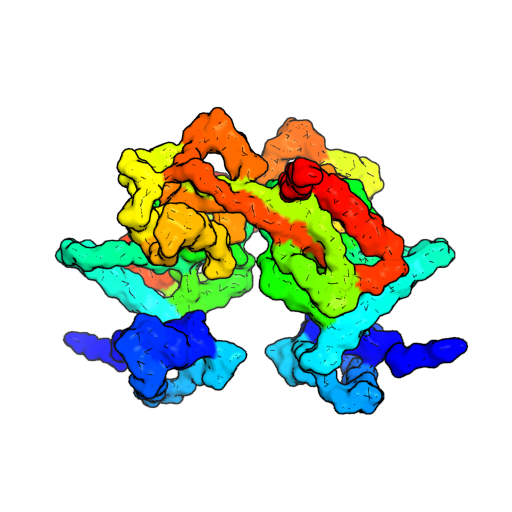N N . SER A 1 91 ? 4.582 29.828 15.617 1 50.03 91 SER A N 1
ATOM 656 C CA . SER A 1 91 ? 5.289 28.922 14.719 1 50.03 91 SER A CA 1
ATOM 657 C C . SER A 1 91 ? 4.328 27.938 14.062 1 50.03 91 SER A C 1
ATOM 659 O O . SER A 1 91 ? 3.596 27.219 14.75 1 50.03 91 SER A O 1
ATOM 661 N N . LEU A 1 92 ? 3.643 28.375 13 1 52.91 92 LEU A N 1
ATOM 662 C CA . LEU A 1 92 ? 2.613 27.906 12.078 1 52.91 92 LEU A CA 1
ATOM 663 C C . LEU A 1 92 ? 2.691 26.391 11.922 1 52.91 92 LEU A C 1
ATOM 665 O O . LEU A 1 92 ? 3.242 25.891 10.938 1 52.91 92 LEU A O 1
ATOM 669 N N . LYS A 1 93 ? 2.871 25.797 12.945 1 67.69 93 LYS A N 1
ATOM 670 C CA . LYS A 1 93 ? 2.861 24.344 12.758 1 67.69 93 LYS A CA 1
ATOM 671 C C . LYS A 1 93 ? 1.579 23.891 12.07 1 67.69 93 LYS A C 1
ATOM 673 O O . LYS A 1 93 ? 0.479 24.141 12.57 1 67.69 93 LYS A O 1
ATOM 678 N N . ARG A 1 94 ? 1.603 23.688 10.836 1 80.25 94 ARG A N 1
ATOM 679 C CA . ARG A 1 94 ? 0.486 23.188 10.047 1 80.25 94 ARG A CA 1
ATOM 680 C C . ARG A 1 94 ? -0.144 21.969 10.719 1 80.25 94 ARG A C 1
ATOM 682 O O . ARG A 1 94 ? 0.562 21.125 11.266 1 80.25 94 ARG A O 1
ATOM 689 N N . THR A 1 95 ? -1.447 22.078 10.836 1 87.06 95 THR A N 1
ATOM 690 C CA . THR A 1 95 ? -2.211 20.953 11.352 1 87.06 95 THR A CA 1
ATOM 691 C C . THR A 1 95 ? -2.133 19.766 10.406 1 87.06 95 THR A C 1
ATOM 693 O O . THR A 1 95 ? -2.262 19.922 9.188 1 87.06 95 THR A O 1
ATOM 696 N N . ARG A 1 96 ? -1.863 18.641 11.008 1 91.62 96 ARG A N 1
ATOM 697 C CA . ARG A 1 96 ? -1.831 17.422 10.203 1 91.62 96 ARG A CA 1
ATOM 698 C C . ARG A 1 96 ? -3.193 16.734 10.188 1 91.62 96 ARG A C 1
ATOM 700 O O . ARG A 1 96 ? -3.814 16.547 11.234 1 91.62 96 ARG A O 1
ATOM 707 N N . ILE A 1 97 ? -3.6 16.359 9.039 1 94.19 97 ILE A N 1
ATOM 708 C CA . ILE A 1 97 ? -4.883 15.703 8.852 1 94.19 97 ILE A CA 1
ATOM 709 C C . ILE A 1 97 ? -4.676 14.344 8.18 1 94.19 97 ILE A C 1
ATOM 711 O O . ILE A 1 97 ? -4.016 14.258 7.137 1 94.19 97 ILE A O 1
ATOM 715 N N . THR A 1 98 ? -5.211 13.312 8.789 1 96.31 98 THR A N 1
ATOM 716 C CA . THR A 1 98 ? -5.148 11.977 8.203 1 96.31 98 THR A CA 1
ATOM 717 C C . THR A 1 98 ? -6.445 11.648 7.465 1 96.31 98 THR A C 1
ATOM 719 O O . THR A 1 98 ? -7.535 11.812 8.016 1 96.31 98 THR A O 1
ATOM 722 N N . ILE A 1 99 ? -6.289 11.234 6.23 1 97.12 99 ILE A N 1
ATOM 723 C CA . ILE A 1 99 ? -7.426 10.844 5.402 1 97.12 99 ILE A CA 1
ATOM 724 C C . ILE A 1 99 ? -7.195 9.445 4.832 1 97.12 99 ILE A C 1
ATOM 726 O O . ILE A 1 99 ? -6.117 9.156 4.305 1 97.12 99 ILE A O 1
ATOM 730 N N . ALA A 1 100 ? -8.148 8.562 4.977 1 97.62 100 ALA A N 1
ATOM 731 C CA . ALA A 1 100 ? -8.102 7.242 4.355 1 97.62 100 ALA A CA 1
ATOM 732 C C . ALA A 1 100 ? -8.859 7.23 3.029 1 97.62 100 ALA A C 1
ATOM 734 O O . ALA A 1 100 ? -9.953 7.781 2.932 1 97.62 100 ALA A O 1
ATOM 735 N N . VAL A 1 101 ? -8.242 6.664 2.025 1 97.44 101 VAL A N 1
ATOM 736 C CA . VAL A 1 101 ? -8.875 6.594 0.711 1 97.44 101 VAL A CA 1
ATOM 737 C C . VAL A 1 101 ? -8.5 5.285 0.025 1 97.44 101 VAL A C 1
ATOM 739 O O . VAL A 1 101 ? -7.391 4.773 0.215 1 97.44 101 VAL A O 1
ATOM 742 N N . ASN A 1 102 ? -9.414 4.68 -0.688 1 95.81 102 ASN A N 1
ATOM 743 C CA . ASN A 1 102 ? -9.062 3.484 -1.445 1 95.81 102 ASN A CA 1
ATOM 744 C C . ASN A 1 102 ? -8.195 3.82 -2.654 1 95.81 102 ASN A C 1
ATOM 746 O O . ASN A 1 102 ? -8.281 4.922 -3.199 1 95.81 102 ASN A O 1
ATOM 750 N N . ALA A 1 103 ? -7.48 2.852 -3.102 1 95.75 103 ALA A N 1
ATOM 751 C CA . ALA A 1 103 ? -6.473 3.029 -4.141 1 95.75 103 ALA A CA 1
ATOM 752 C C . ALA A 1 103 ? -7.102 3.518 -5.441 1 95.75 103 ALA A C 1
ATOM 754 O O . ALA A 1 103 ? -6.562 4.406 -6.105 1 95.75 103 ALA A O 1
ATOM 755 N N . ASP A 1 104 ? -8.234 2.994 -5.832 1 96.5 104 ASP A N 1
ATOM 756 C CA . ASP A 1 104 ? -8.891 3.344 -7.09 1 96.5 104 ASP A CA 1
ATOM 757 C C . ASP A 1 104 ? -9.336 4.805 -7.086 1 96.5 104 ASP A C 1
ATOM 759 O O . ASP A 1 104 ? -9.227 5.492 -8.102 1 96.5 104 ASP A O 1
ATOM 763 N N . SER A 1 105 ? -9.883 5.23 -5.965 1 97.56 105 SER A N 1
ATOM 764 C CA . SER A 1 105 ? -10.25 6.641 -5.863 1 97.56 105 SER A CA 1
ATOM 765 C C . SER A 1 105 ? -9.023 7.539 -6 1 97.56 105 SER A C 1
ATOM 767 O O . SER A 1 105 ? -9.055 8.523 -6.738 1 97.56 105 SER A O 1
ATOM 769 N N . MET A 1 106 ? -7.945 7.203 -5.316 1 97.62 106 MET A N 1
ATOM 770 C CA . MET A 1 106 ? -6.719 7.992 -5.418 1 97.62 106 MET A CA 1
ATOM 771 C C . MET A 1 106 ? -6.227 8.055 -6.859 1 97.62 106 MET A C 1
ATOM 773 O O . MET A 1 106 ? -5.793 9.109 -7.328 1 97.62 106 MET A O 1
ATOM 777 N N . ALA A 1 107 ? -6.363 6.934 -7.59 1 97.19 107 ALA A N 1
ATOM 778 C CA . ALA A 1 107 ? -5.832 6.812 -8.945 1 97.19 107 ALA A CA 1
ATOM 779 C C . ALA A 1 107 ? -6.734 7.52 -9.953 1 97.19 107 ALA A C 1
ATOM 781 O O . ALA A 1 107 ? -6.355 7.707 -11.109 1 97.19 107 ALA A O 1
ATOM 782 N N . THR A 1 108 ? -7.934 7.938 -9.547 1 97.56 108 THR A N 1
ATOM 783 C CA . THR A 1 108 ? -8.867 8.469 -10.531 1 97.56 108 THR A CA 1
ATOM 784 C C . THR A 1 108 ? -9.312 9.875 -10.148 1 97.56 108 THR A C 1
ATOM 786 O O . THR A 1 108 ? -8.781 10.859 -10.664 1 97.56 108 THR A O 1
ATOM 789 N N . TRP A 1 109 ? -10.031 10.078 -9.07 1 97.75 109 TRP A N 1
ATOM 790 C CA . TRP A 1 109 ? -10.68 11.367 -8.883 1 97.75 109 TRP A CA 1
ATOM 791 C C . TRP A 1 109 ? -10.18 12.047 -7.613 1 97.75 109 TRP A C 1
ATOM 793 O O . TRP A 1 109 ? -10.227 13.273 -7.504 1 97.75 109 TRP A O 1
ATOM 803 N N . PHE A 1 110 ? -9.727 11.336 -6.676 1 98.19 110 PHE A N 1
ATOM 804 C CA . PHE A 1 110 ? -9.492 11.875 -5.344 1 98.19 110 PHE A CA 1
ATOM 805 C C . PHE A 1 110 ? -8.32 12.852 -5.352 1 98.19 110 PHE A C 1
ATOM 807 O O . PHE A 1 110 ? -8.289 13.797 -4.559 1 98.19 110 PHE A O 1
ATOM 814 N N . SER A 1 111 ? -7.34 12.648 -6.172 1 96.94 111 SER A N 1
ATOM 815 C CA . SER A 1 111 ? -6.145 13.484 -6.156 1 96.94 111 SER A CA 1
ATOM 816 C C . SER A 1 111 ? -6.488 14.945 -6.414 1 96.94 111 SER A C 1
ATOM 818 O O . SER A 1 111 ? -5.715 15.844 -6.066 1 96.94 111 SER A O 1
ATOM 820 N N . ALA A 1 112 ? -7.641 15.266 -6.98 1 96.69 112 ALA A N 1
ATOM 821 C CA . ALA A 1 112 ? -8.094 16.641 -7.199 1 96.69 112 ALA A CA 1
ATOM 822 C C . ALA A 1 112 ? -8.305 17.359 -5.871 1 96.69 112 ALA A C 1
ATOM 824 O O . ALA A 1 112 ? -8.328 18.594 -5.832 1 96.69 112 ALA A O 1
ATOM 825 N N . VAL A 1 113 ? -8.453 16.641 -4.824 1 97.19 113 VAL A N 1
ATOM 826 C CA . VAL A 1 113 ? -8.656 17.188 -3.488 1 97.19 113 VAL A CA 1
ATOM 827 C C . VAL A 1 113 ? -7.426 18 -3.072 1 97.19 113 VAL A C 1
ATOM 829 O O . VAL A 1 113 ? -7.535 18.953 -2.301 1 97.19 113 VAL A O 1
ATOM 832 N N . PHE A 1 114 ? -6.254 17.656 -3.605 1 97.12 114 PHE A N 1
ATOM 833 C CA . PHE A 1 114 ? -4.992 18.266 -3.195 1 97.12 114 PHE A CA 1
ATOM 834 C C . PHE A 1 114 ? -4.961 19.734 -3.578 1 97.12 114 PHE A C 1
ATOM 836 O O . PHE A 1 114 ? -4.258 20.531 -2.945 1 97.12 114 PHE A O 1
ATOM 843 N N . ASP A 1 115 ? -5.691 20.203 -4.566 1 91.56 115 ASP A N 1
ATOM 844 C CA . ASP A 1 115 ? -5.676 21.562 -5.062 1 91.56 115 ASP A CA 1
ATOM 845 C C . ASP A 1 115 ? -6.223 22.531 -4.02 1 91.56 115 ASP A C 1
ATOM 847 O O . ASP A 1 115 ? -5.871 23.719 -4.02 1 91.56 115 ASP A O 1
ATOM 851 N N . GLY A 1 116 ? -6.945 22.078 -3.039 1 83.75 116 GLY A N 1
ATOM 852 C CA . GLY A 1 116 ? -7.594 22.969 -2.088 1 83.75 116 GLY A CA 1
ATOM 853 C C . GLY A 1 116 ? -7.059 22.828 -0.677 1 83.75 116 GLY A C 1
ATOM 854 O O . GLY A 1 116 ? -7.664 23.328 0.275 1 83.75 116 GLY A O 1
ATOM 855 N N . LEU A 1 117 ? -5.887 22.203 -0.536 1 87.38 117 LEU A N 1
ATOM 856 C CA . LEU A 1 117 ? -5.512 21.875 0.833 1 87.38 117 LEU A CA 1
ATOM 857 C C . LEU A 1 117 ? -4.086 22.312 1.132 1 87.38 117 LEU A C 1
ATOM 859 O O . LEU A 1 117 ? -3.354 21.625 1.847 1 87.38 117 LEU A O 1
ATOM 863 N N . GLY A 1 118 ? -3.721 23.453 0.764 1 81.75 118 GLY A N 1
ATOM 864 C CA . GLY A 1 118 ? -2.363 23.953 0.931 1 81.75 118 GLY A CA 1
ATOM 865 C C . GLY A 1 118 ? -2.061 24.391 2.35 1 81.75 118 GLY A C 1
ATOM 866 O O . GLY A 1 118 ? -0.896 24.578 2.713 1 81.75 118 GLY A O 1
ATOM 867 N N . ASP A 1 119 ? -3.021 24.469 3.252 1 85.31 119 ASP A N 1
ATOM 868 C CA . ASP A 1 119 ? -2.812 25.062 4.566 1 85.31 119 ASP A CA 1
ATOM 869 C C . ASP A 1 119 ? -2.752 24 5.656 1 85.31 119 ASP A C 1
ATOM 871 O O . ASP A 1 119 ? -2.621 24.312 6.84 1 85.31 119 ASP A O 1
ATOM 875 N N . VAL A 1 120 ? -2.898 22.781 5.238 1 91.75 120 VAL A N 1
ATOM 876 C CA . VAL A 1 120 ? -2.781 21.656 6.172 1 91.75 120 VAL A CA 1
ATOM 877 C C . VAL A 1 120 ? -1.706 20.688 5.684 1 91.75 120 VAL A C 1
ATOM 879 O O . VAL A 1 120 ? -1.271 20.766 4.531 1 91.75 120 VAL A O 1
ATOM 882 N N . LEU A 1 121 ? -1.219 19.875 6.609 1 95.06 121 LEU A N 1
ATOM 883 C CA . LEU A 1 121 ? -0.385 18.734 6.23 1 95.06 121 LEU A CA 1
ATOM 884 C C . LEU A 1 121 ? -1.214 17.453 6.133 1 95.06 121 LEU A C 1
ATOM 886 O O . LEU A 1 121 ? -1.971 17.125 7.051 1 95.06 121 LEU A O 1
ATOM 890 N N . LEU A 1 122 ? -1.028 16.828 5.059 1 97.12 122 LEU A N 1
ATOM 891 C CA . LEU A 1 122 ? -1.834 15.625 4.82 1 97.12 122 LEU A CA 1
ATOM 892 C C . LEU A 1 122 ? -1.045 14.367 5.145 1 97.12 122 LEU A C 1
ATOM 894 O O . LEU A 1 122 ? 0.147 14.273 4.844 1 97.12 122 LEU A O 1
ATOM 898 N N . ASP A 1 123 ? -1.71 13.453 5.805 1 96.94 123 ASP A N 1
ATOM 899 C CA . ASP A 1 123 ? -1.302 12.055 5.969 1 96.94 123 ASP A CA 1
ATOM 900 C C . ASP A 1 123 ? -2.314 11.109 5.328 1 96.94 123 ASP A C 1
ATOM 902 O O . ASP A 1 123 ? -3.322 10.758 5.945 1 96.94 123 ASP A O 1
ATOM 906 N N . VAL A 1 124 ? -2.018 10.719 4.098 1 97.75 124 VAL A N 1
ATOM 907 C CA . VAL A 1 124 ? -2.949 9.898 3.328 1 97.75 124 VAL A CA 1
ATOM 908 C C . VAL A 1 124 ? -2.697 8.422 3.615 1 97.75 124 VAL A C 1
ATOM 910 O O . VAL A 1 124 ? -1.549 7.969 3.619 1 97.75 124 VAL A O 1
ATOM 913 N N . ARG A 1 125 ? -3.74 7.715 3.895 1 96.75 125 ARG A N 1
ATOM 914 C CA . ARG A 1 125 ? -3.717 6.266 4.059 1 96.75 125 ARG A CA 1
ATOM 915 C C . ARG A 1 125 ? -4.5 5.578 2.947 1 96.75 125 ARG A C 1
ATOM 917 O O . ARG A 1 125 ? -5.637 5.957 2.654 1 96.75 125 ARG A O 1
ATOM 924 N N . ILE A 1 126 ? -3.824 4.574 2.35 1 96 126 ILE A N 1
ATOM 925 C CA . ILE A 1 126 ? -4.527 3.799 1.333 1 96 126 ILE A CA 1
ATOM 926 C C . ILE A 1 126 ? -5.129 2.547 1.966 1 96 126 ILE A C 1
ATOM 928 O O . ILE A 1 126 ? -4.402 1.631 2.361 1 96 126 ILE A O 1
ATOM 932 N N . GLU A 1 127 ? -6.438 2.541 2.031 1 91.62 127 GLU A N 1
ATOM 933 C CA . GLU A 1 127 ? -7.137 1.488 2.76 1 91.62 127 GLU A CA 1
ATOM 934 C C . GLU A 1 127 ? -8.422 1.078 2.043 1 91.62 127 GLU A C 1
ATOM 936 O O . GLU A 1 127 ? -8.992 1.864 1.286 1 91.62 127 GLU A O 1
ATOM 941 N N . ASP A 1 128 ? -8.758 -0.205 2.35 1 82.06 128 ASP A N 1
ATOM 942 C CA . ASP A 1 128 ? -10.07 -0.668 1.904 1 82.06 128 ASP A CA 1
ATOM 943 C C . ASP A 1 128 ? -11.141 -0.393 2.961 1 82.06 128 ASP A C 1
ATOM 945 O O . ASP A 1 128 ? -10.867 0.263 3.969 1 82.06 128 ASP A O 1
ATOM 949 N N . GLN A 1 129 ? -12.414 -0.758 2.664 1 72.81 129 GLN A N 1
ATOM 950 C CA . GLN A 1 129 ? -13.57 -0.401 3.48 1 72.81 129 GLN A CA 1
ATOM 951 C C . GLN A 1 129 ? -13.398 -0.879 4.918 1 72.81 129 GLN A C 1
ATOM 953 O O . GLN A 1 129 ? -13.586 -0.108 5.863 1 72.81 129 GLN A O 1
ATOM 958 N N . ASP A 1 130 ? -13.055 -2.08 5.148 1 73.62 130 ASP A N 1
ATOM 959 C CA . ASP A 1 130 ? -12.961 -2.578 6.516 1 73.62 130 ASP A CA 1
ATOM 960 C C . ASP A 1 130 ? -11.891 -1.825 7.305 1 73.62 130 ASP A C 1
ATOM 962 O O . ASP A 1 130 ? -12.117 -1.438 8.453 1 73.62 130 ASP A O 1
ATOM 966 N N . HIS A 1 131 ? -10.938 -1.438 6.703 1 83.5 131 HIS A N 1
ATOM 967 C CA . HIS A 1 131 ? -9.836 -0.807 7.426 1 83.5 131 HIS A CA 1
ATOM 968 C C . HIS A 1 131 ? -10.086 0.685 7.621 1 83.5 131 HIS A C 1
ATOM 970 O O . HIS A 1 131 ? -9.75 1.243 8.664 1 83.5 131 HIS A O 1
ATOM 976 N N . SER A 1 132 ? -10.781 1.225 6.664 1 88.56 132 SER A N 1
ATOM 977 C CA . SER A 1 132 ? -11.086 2.645 6.809 1 88.56 132 SER A CA 1
ATOM 978 C C . SER A 1 132 ? -11.984 2.9 8.016 1 88.56 132 SER A C 1
ATOM 980 O O . SER A 1 132 ? -11.789 3.877 8.742 1 88.56 132 SER A O 1
ATOM 982 N N . ALA A 1 133 ? -12.938 2.049 8.289 1 87.31 133 ALA A N 1
ATOM 983 C CA . ALA A 1 133 ? -13.82 2.17 9.445 1 87.31 133 ALA A CA 1
ATOM 984 C C . ALA A 1 133 ? -13.031 2.115 10.75 1 87.31 133 ALA A C 1
ATOM 986 O O . ALA A 1 133 ? -13.312 2.871 11.68 1 87.31 133 ALA A O 1
ATOM 987 N N . ARG A 1 134 ? -12.102 1.23 10.781 1 87.62 134 ARG A N 1
ATOM 988 C CA . ARG A 1 134 ? -11.258 1.103 11.969 1 87.62 134 ARG A CA 1
ATOM 989 C C . ARG A 1 134 ? -10.477 2.385 12.227 1 87.62 134 ARG A C 1
ATOM 991 O O . ARG A 1 134 ? -10.398 2.852 13.359 1 87.62 134 ARG A O 1
ATOM 998 N N . LEU A 1 135 ? -9.922 2.957 11.242 1 91.81 135 LEU A N 1
ATOM 999 C CA . LEU A 1 135 ? -9.141 4.18 11.367 1 91.81 135 LEU A CA 1
ATOM 1000 C C . LEU A 1 135 ? -10.008 5.328 11.883 1 91.81 135 LEU A C 1
ATOM 1002 O O . LEU A 1 135 ? -9.555 6.129 12.703 1 91.81 135 LEU A O 1
ATOM 1006 N N . LEU A 1 136 ? -11.219 5.375 11.422 1 91.75 136 LEU A N 1
ATOM 1007 C CA . LEU A 1 136 ? -12.156 6.398 11.883 1 91.75 136 LEU A CA 1
ATOM 1008 C C . LEU A 1 136 ? -12.516 6.184 13.352 1 91.75 136 LEU A C 1
ATOM 1010 O O . LEU A 1 136 ? -12.469 7.121 14.148 1 91.75 136 LEU A O 1
ATOM 1014 N N . ARG A 1 137 ? -12.781 4.98 13.672 1 87 137 ARG A N 1
ATOM 1015 C CA . ARG A 1 137 ? -13.203 4.633 15.023 1 87 137 ARG A CA 1
ATOM 1016 C C . ARG A 1 137 ? -12.094 4.918 16.031 1 87 137 ARG A C 1
ATOM 1018 O O . ARG A 1 137 ? -12.367 5.414 17.125 1 87 137 ARG A O 1
ATOM 1025 N N . GLU A 1 138 ? -10.922 4.645 15.594 1 85.38 138 GLU A N 1
ATOM 1026 C CA . GLU A 1 138 ? -9.773 4.793 16.484 1 85.38 138 GLU A CA 1
ATOM 1027 C C . GLU A 1 138 ? -9.266 6.23 16.5 1 85.38 138 GLU A C 1
ATOM 1029 O O . GLU A 1 138 ? -8.305 6.551 17.203 1 85.38 138 GLU A O 1
ATOM 1034 N N . GLY A 1 139 ? -9.844 7.055 15.719 1 89.31 139 GLY A N 1
ATOM 1035 C CA . GLY A 1 139 ? -9.477 8.461 15.68 1 89.31 139 GLY A CA 1
ATOM 1036 C C . GLY A 1 139 ? -8.203 8.719 14.906 1 89.31 139 GLY A C 1
ATOM 1037 O O . GLY A 1 139 ? -7.656 9.828 14.953 1 89.31 139 GLY A O 1
ATOM 1038 N N . VAL A 1 140 ? -7.754 7.73 14.25 1 90.5 140 VAL A N 1
ATOM 1039 C CA . VAL A 1 140 ? -6.535 7.863 13.461 1 90.5 140 VAL A CA 1
ATOM 1040 C C . VAL A 1 140 ? -6.805 8.727 12.234 1 90.5 140 VAL A C 1
ATOM 1042 O O . VAL A 1 140 ? -6.035 9.641 11.922 1 90.5 140 VAL A O 1
ATOM 1045 N N . ALA A 1 141 ? -7.934 8.516 11.594 1 95.38 141 ALA A N 1
ATOM 1046 C CA . ALA A 1 141 ? -8.312 9.297 10.414 1 95.38 141 ALA A CA 1
ATOM 1047 C C . ALA A 1 141 ? -9.469 10.242 10.742 1 95.38 141 ALA A C 1
ATOM 1049 O O . ALA A 1 141 ? -10.414 9.867 11.438 1 95.38 141 ALA A O 1
ATOM 1050 N N . MET A 1 142 ? -9.305 11.398 10.188 1 95.25 142 MET A N 1
ATOM 1051 C CA . MET A 1 142 ? -10.359 12.398 10.312 1 95.25 142 MET A CA 1
ATOM 1052 C C . MET A 1 142 ? -11.516 12.086 9.367 1 95.25 142 MET A C 1
ATOM 1054 O O . MET A 1 142 ? -12.664 12.422 9.664 1 95.25 142 MET A O 1
ATOM 1058 N N . GLY A 1 143 ? -11.164 11.523 8.281 1 97.06 143 GLY A N 1
ATOM 1059 C CA . GLY A 1 143 ? -12.133 11.18 7.254 1 97.06 143 GLY A CA 1
ATOM 1060 C C . GLY A 1 143 ? -11.656 10.055 6.348 1 97.06 143 GLY A C 1
ATOM 1061 O O . GLY A 1 143 ? -10.477 9.719 6.328 1 97.06 143 GLY A O 1
ATOM 1062 N N . ALA A 1 144 ? -12.656 9.508 5.621 1 98.06 144 ALA A N 1
ATOM 1063 C CA . ALA A 1 144 ? -12.336 8.367 4.758 1 98.06 144 ALA A CA 1
ATOM 1064 C C . ALA A 1 144 ? -13.312 8.281 3.586 1 98.06 144 ALA A C 1
ATOM 1066 O O . ALA A 1 144 ? -14.508 8.516 3.744 1 98.06 144 ALA A O 1
ATOM 1067 N N . VAL A 1 145 ? -12.766 7.988 2.441 1 97.69 145 VAL A N 1
ATOM 1068 C CA . VAL A 1 145 ? -13.562 7.477 1.336 1 97.69 145 VAL A CA 1
ATOM 1069 C C . VAL A 1 145 ? -13.773 5.973 1.496 1 97.69 145 VAL A C 1
ATOM 1071 O O . VAL A 1 145 ? -12.797 5.215 1.581 1 97.69 145 VAL A O 1
ATOM 1074 N N . THR A 1 146 ? -15.055 5.539 1.558 1 95.94 146 THR A N 1
ATOM 1075 C CA . THR A 1 146 ? -15.352 4.148 1.873 1 95.94 146 THR A CA 1
ATOM 1076 C C . THR A 1 146 ? -16.594 3.676 1.132 1 95.94 146 THR A C 1
ATOM 1078 O O . THR A 1 146 ? -17.312 4.48 0.528 1 95.94 146 THR A O 1
ATOM 1081 N N . THR A 1 147 ? -16.719 2.393 1.104 1 94.5 147 THR A N 1
ATOM 1082 C CA . THR A 1 147 ? -17.938 1.829 0.519 1 94.5 147 THR A CA 1
ATOM 1083 C C . THR A 1 147 ? -19 1.625 1.585 1 94.5 147 THR A C 1
ATOM 1085 O O . THR A 1 147 ? -20.141 1.258 1.271 1 94.5 147 THR A O 1
ATOM 1088 N N . GLU A 1 148 ? -18.656 1.905 2.77 1 91.94 148 GLU A N 1
ATOM 1089 C CA . GLU A 1 148 ? -19.609 1.708 3.865 1 91.94 148 GLU A CA 1
ATOM 1090 C C . GLU A 1 148 ? -20.609 2.861 3.951 1 91.94 148 GLU A C 1
ATOM 1092 O O . GLU A 1 148 ? -20.203 4.016 4.145 1 91.94 148 GLU A O 1
ATOM 1097 N N . ARG A 1 149 ? -21.844 2.535 3.928 1 92.69 149 ARG A N 1
ATOM 1098 C CA . ARG A 1 149 ? -22.891 3.541 3.941 1 92.69 149 ARG A CA 1
ATOM 1099 C C . ARG A 1 149 ? -23.25 3.951 5.367 1 92.69 149 ARG A C 1
ATOM 1101 O O . ARG A 1 149 ? -23.688 5.074 5.605 1 92.69 149 ARG A O 1
ATOM 1108 N N . ASN A 1 150 ? -23.094 2.943 6.266 1 93.69 150 ASN A N 1
ATOM 1109 C CA . ASN A 1 150 ? -23.422 3.223 7.66 1 93.69 150 ASN A CA 1
ATOM 1110 C C . ASN A 1 150 ? -22.297 4 8.352 1 93.69 150 ASN A C 1
ATOM 1112 O O . ASN A 1 150 ? -21.156 3.555 8.375 1 93.69 150 ASN A O 1
ATOM 1116 N N . PRO A 1 151 ? -22.625 5.043 8.922 1 91.81 151 PRO A N 1
ATOM 1117 C CA . PRO A 1 151 ? -21.578 5.852 9.547 1 91.81 151 PRO A CA 1
ATOM 1118 C C . PRO A 1 151 ? -20.969 5.18 10.766 1 91.81 151 PRO A C 1
ATOM 1120 O O . PRO A 1 151 ? -21.672 4.523 11.539 1 91.81 151 PRO A O 1
ATOM 1123 N N . VAL A 1 152 ? -19.719 5.27 10.898 1 90.5 152 VAL A N 1
ATOM 1124 C CA . VAL A 1 152 ? -19.047 4.977 12.164 1 90.5 152 VAL A CA 1
ATOM 1125 C C . VAL A 1 152 ? -19.562 5.914 13.25 1 90.5 152 VAL A C 1
ATOM 1127 O O . VAL A 1 152 ? -19.781 7.102 13.008 1 90.5 152 VAL A O 1
ATOM 1130 N N . PRO A 1 153 ? -19.781 5.402 14.422 1 87.44 153 PRO A N 1
ATOM 1131 C CA . PRO A 1 153 ? -20.234 6.305 15.484 1 87.44 153 PRO A CA 1
ATOM 1132 C C . PRO A 1 153 ? -19.359 7.551 15.617 1 87.44 153 PRO A C 1
ATOM 1134 O O . PRO A 1 153 ? -18.125 7.445 15.625 1 87.44 153 PRO A O 1
ATOM 1137 N N . GLY A 1 154 ? -20.016 8.711 15.695 1 88.88 154 GLY A N 1
ATOM 1138 C CA . GLY A 1 154 ? -19.297 9.969 15.828 1 88.88 154 GLY A CA 1
ATOM 1139 C C . GLY A 1 154 ? -18.922 10.586 14.492 1 88.88 154 GLY A C 1
ATOM 1140 O O . GLY A 1 154 ? -18.297 11.641 14.453 1 88.88 154 GLY A O 1
ATOM 1141 N N . CYS A 1 155 ? -19.359 9.906 13.422 1 94.25 155 CYS A N 1
ATOM 1142 C CA . CYS A 1 155 ? -19 10.398 12.102 1 94.25 155 CYS A CA 1
ATOM 1143 C C . CYS A 1 155 ? -20.25 10.773 11.305 1 94.25 155 CYS A C 1
ATOM 1145 O O . CYS A 1 155 ? -21.359 10.312 11.625 1 94.25 155 CYS A O 1
ATOM 1147 N N . ARG A 1 156 ? -20.094 11.695 10.391 1 95.81 156 ARG A N 1
ATOM 1148 C CA . ARG A 1 156 ? -21.062 12 9.344 1 95.81 156 ARG A CA 1
ATOM 1149 C C . ARG A 1 156 ? -20.766 11.219 8.07 1 95.81 156 ARG A C 1
ATOM 1151 O O . ARG A 1 156 ? -19.625 10.797 7.852 1 95.81 156 ARG A O 1
ATOM 1158 N N . VAL A 1 157 ? -21.781 11.039 7.324 1 96.62 157 VAL A N 1
ATOM 1159 C CA . VAL A 1 157 ? -21.625 10.336 6.055 1 96.62 157 VAL A CA 1
ATOM 1160 C C . VAL A 1 157 ? -22.203 11.172 4.922 1 96.62 157 VAL A C 1
ATOM 1162 O O . VAL A 1 157 ? -23.266 11.773 5.07 1 96.62 157 VAL A O 1
ATOM 1165 N N . HIS A 1 158 ? -21.5 11.273 3.807 1 97.25 158 HIS A N 1
ATOM 1166 C CA . HIS A 1 158 ? -21.922 11.93 2.574 1 97.25 158 HIS A CA 1
ATOM 1167 C C . HIS A 1 158 ? -21.812 10.984 1.382 1 97.25 158 HIS A C 1
ATOM 1169 O O . HIS A 1 158 ? -20.719 10.492 1.081 1 97.25 158 HIS A O 1
ATOM 1175 N N . PRO A 1 159 ? -22.953 10.758 0.695 1 97.25 159 PRO A N 1
ATOM 1176 C CA . PRO A 1 159 ? -22.812 10.008 -0.556 1 97.25 159 PRO A CA 1
ATOM 1177 C C . PRO A 1 159 ? -21.969 10.75 -1.596 1 97.25 159 PRO A C 1
ATOM 1179 O O . PRO A 1 159 ? -22.125 11.969 -1.759 1 97.25 159 PRO A O 1
ATOM 1182 N N . LEU A 1 160 ? -21.109 10.047 -2.213 1 97.81 160 LEU A N 1
ATOM 1183 C CA . LEU A 1 160 ? -20.25 10.672 -3.207 1 97.81 160 LEU A CA 1
ATOM 1184 C C . LEU A 1 160 ? -20.688 10.305 -4.621 1 97.81 160 LEU A C 1
ATOM 1186 O O . LEU A 1 160 ? -20.469 11.07 -5.562 1 97.81 160 LEU A O 1
ATOM 1190 N N . GLY A 1 161 ? -21.266 9.148 -4.828 1 97.56 161 GLY A N 1
ATOM 1191 C CA . GLY A 1 161 ? -21.609 8.586 -6.121 1 97.56 161 GLY A CA 1
ATOM 1192 C C . GLY A 1 161 ? -21.125 7.164 -6.305 1 97.56 161 GLY A C 1
ATOM 1193 O O . GLY A 1 161 ? -20.812 6.477 -5.328 1 97.56 161 GLY A O 1
ATOM 1194 N N . GLU A 1 162 ? -21.219 6.707 -7.52 1 98 162 GLU A N 1
ATOM 1195 C CA . GLU A 1 162 ? -20.828 5.336 -7.836 1 98 162 GLU A CA 1
ATOM 1196 C C . GLU A 1 162 ? -19.641 5.301 -8.781 1 98 162 GLU A C 1
ATOM 1198 O O . GLU A 1 162 ? -19.594 6.059 -9.758 1 98 162 GLU A O 1
ATOM 1203 N N . MET A 1 163 ? -18.734 4.488 -8.414 1 97.38 163 MET A N 1
ATOM 1204 C CA . MET A 1 163 ? -17.609 4.195 -9.305 1 97.38 163 MET A CA 1
ATOM 1205 C C . MET A 1 163 ? -17.906 2.961 -10.156 1 97.38 163 MET A C 1
ATOM 1207 O O . MET A 1 163 ? -18.203 1.891 -9.617 1 97.38 163 MET A O 1
ATOM 1211 N N . ARG A 1 164 ? -17.875 3.109 -11.484 1 97.88 164 ARG A N 1
ATOM 1212 C CA . ARG A 1 164 ? -18.125 1.986 -12.383 1 97.88 164 ARG A CA 1
ATOM 1213 C C . ARG A 1 164 ? -16.828 1.236 -12.68 1 97.88 164 ARG A C 1
ATOM 1215 O O . ARG A 1 164 ? -15.812 1.851 -13.008 1 97.88 164 ARG A O 1
ATOM 1222 N N . TYR A 1 165 ? -16.891 -0.092 -12.508 1 98.56 165 TYR A N 1
ATOM 1223 C CA . TYR A 1 165 ? -15.781 -0.983 -12.828 1 98.56 165 TYR A CA 1
ATOM 1224 C C . TYR A 1 165 ? -16.094 -1.832 -14.055 1 98.56 165 TYR A C 1
ATOM 1226 O O . TYR A 1 165 ? -17.219 -2.33 -14.195 1 98.56 165 TYR A O 1
ATOM 1234 N N . LEU A 1 166 ? -15.133 -1.94 -14.922 1 98.75 166 LEU A N 1
ATOM 1235 C CA . LEU A 1 166 ? -15.242 -2.746 -16.141 1 98.75 166 LEU A CA 1
ATOM 1236 C C . LEU A 1 166 ? -14.266 -3.916 -16.094 1 98.75 166 LEU A C 1
ATOM 1238 O O . LEU A 1 166 ? -13.117 -3.76 -15.68 1 98.75 166 LEU A O 1
ATOM 1242 N N . PRO A 1 167 ? -14.734 -5.086 -16.438 1 98.81 167 PRO A N 1
ATOM 1243 C CA . PRO A 1 167 ? -13.805 -6.203 -16.625 1 98.81 167 PRO A CA 1
ATOM 1244 C C . PRO A 1 167 ? -13.023 -6.109 -17.938 1 98.81 167 PRO A C 1
ATOM 1246 O O . PRO A 1 167 ? -13.617 -6.168 -19.016 1 98.81 167 PRO A O 1
ATOM 1249 N N . VAL A 1 168 ? -11.672 -6.02 -17.859 1 98.81 168 VAL A N 1
ATOM 1250 C CA . VAL A 1 168 ? -10.891 -5.832 -19.078 1 98.81 168 VAL A CA 1
ATOM 1251 C C . VAL A 1 168 ? -9.648 -6.723 -19.031 1 98.81 168 VAL A C 1
ATOM 1253 O O . VAL A 1 168 ? -9.266 -7.219 -17.969 1 98.81 168 VAL A O 1
ATOM 1256 N N . ALA A 1 169 ? -9.109 -6.957 -20.141 1 98.69 169 ALA A N 1
ATOM 1257 C CA . ALA A 1 169 ? -7.859 -7.676 -20.359 1 98.69 169 ALA A CA 1
ATOM 1258 C C . ALA A 1 169 ? -7.211 -7.262 -21.672 1 98.69 169 ALA A C 1
ATOM 1260 O O . ALA A 1 169 ? -7.82 -6.551 -22.469 1 98.69 169 ALA A O 1
ATOM 1261 N N . SER A 1 170 ? -5.969 -7.68 -21.828 1 98.31 170 SER A N 1
ATOM 1262 C CA . SER A 1 170 ? -5.328 -7.465 -23.125 1 98.31 170 SER A CA 1
ATOM 1263 C C . SER A 1 170 ? -5.973 -8.32 -24.203 1 98.31 170 SER A C 1
ATOM 1265 O O . SER A 1 170 ? -6.504 -9.398 -23.922 1 98.31 170 SER A O 1
ATOM 1267 N N . ARG A 1 171 ? -5.906 -7.855 -25.391 1 96.81 171 ARG A N 1
ATOM 1268 C CA . ARG A 1 171 ? -6.508 -8.562 -26.516 1 96.81 171 ARG A CA 1
ATOM 1269 C C . ARG A 1 171 ? -5.918 -9.961 -26.672 1 96.81 171 ARG A C 1
ATOM 1271 O O . ARG A 1 171 ? -6.652 -10.945 -26.781 1 96.81 171 ARG A O 1
ATOM 1278 N N . PRO A 1 172 ? -4.621 -10.109 -26.625 1 96.38 172 PRO A N 1
ATOM 1279 C CA . PRO A 1 172 ? -4.059 -11.461 -26.734 1 96.38 172 PRO A CA 1
ATOM 1280 C C . PRO A 1 172 ? -4.547 -12.391 -25.625 1 96.38 172 PRO A C 1
ATOM 1282 O O . PRO A 1 172 ? -4.762 -13.586 -25.875 1 96.38 172 PRO A O 1
ATOM 1285 N N . PHE A 1 173 ? -4.715 -11.906 -24.5 1 97.56 173 PHE A N 1
ATOM 1286 C CA . PHE A 1 173 ? -5.223 -12.719 -23.406 1 97.56 173 PHE A CA 1
ATOM 1287 C C . PHE A 1 173 ? -6.605 -13.266 -23.734 1 97.56 173 PHE A C 1
ATOM 1289 O O . PHE A 1 173 ? -6.867 -14.453 -23.531 1 97.56 173 PHE A O 1
ATOM 1296 N N . VAL A 1 174 ? -7.484 -12.398 -24.141 1 97.69 174 VAL A N 1
ATOM 1297 C CA . VAL A 1 174 ? -8.852 -12.789 -24.453 1 97.69 174 VAL A CA 1
ATOM 1298 C C . VAL A 1 174 ? -8.844 -13.836 -25.562 1 97.69 174 VAL A C 1
ATOM 1300 O O . VAL A 1 174 ? -9.57 -14.836 -25.5 1 97.69 174 VAL A O 1
ATOM 1303 N N . GLN A 1 175 ? -8.047 -13.656 -26.531 1 96.56 175 GLN A N 1
ATOM 1304 C CA . GLN A 1 175 ? -7.949 -14.594 -27.656 1 96.56 175 GLN A CA 1
ATOM 1305 C C . GLN A 1 175 ? -7.484 -15.961 -27.172 1 96.56 175 GLN A C 1
ATOM 1307 O O . GLN A 1 175 ? -7.973 -16.984 -27.656 1 96.56 175 GLN A O 1
ATOM 1312 N N . ARG A 1 176 ? -6.68 -15.953 -26.266 1 95.56 176 ARG A N 1
ATOM 1313 C CA . ARG A 1 176 ? -6.078 -17.188 -25.797 1 95.56 176 ARG A CA 1
ATOM 1314 C C . ARG A 1 176 ? -6.992 -17.891 -24.797 1 95.56 176 ARG A C 1
ATOM 1316 O O . ARG A 1 176 ? -7.152 -19.125 -24.844 1 95.56 176 ARG A O 1
ATOM 1323 N N . HIS A 1 177 ? -7.543 -17.172 -23.906 1 96.38 177 HIS A N 1
ATOM 1324 C CA . HIS A 1 177 ? -8.18 -17.797 -22.75 1 96.38 177 HIS A CA 1
ATOM 1325 C C . HIS A 1 177 ? -9.695 -17.719 -22.844 1 96.38 177 HIS A C 1
ATOM 1327 O O . HIS A 1 177 ? -10.406 -18.484 -22.188 1 96.38 177 HIS A O 1
ATOM 1333 N N . LEU A 1 178 ? -10.18 -16.75 -23.625 1 97.25 178 LEU A N 1
ATOM 1334 C CA . LEU A 1 178 ? -11.609 -16.5 -23.656 1 97.25 178 LEU A CA 1
ATOM 1335 C C . LEU A 1 178 ? -12.125 -16.438 -25.094 1 97.25 178 LEU A C 1
ATOM 1337 O O . LEU A 1 178 ? -12.969 -15.602 -25.422 1 97.25 178 LEU A O 1
ATOM 1341 N N . SER A 1 179 ? -11.641 -17.281 -25.875 1 95.06 179 SER A N 1
ATOM 1342 C CA . SER A 1 1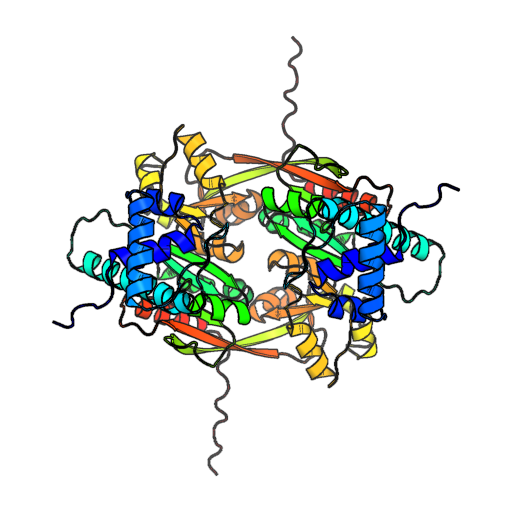79 ? -11.969 -17.281 -27.297 1 95.06 179 SER A CA 1
ATOM 1343 C C . SER A 1 179 ? -13.453 -17.578 -27.516 1 95.06 179 SER A C 1
ATOM 1345 O O . SER A 1 179 ? -14.047 -17.078 -28.469 1 95.06 179 SER A O 1
ATOM 1347 N N . ASP A 1 180 ? -14.055 -18.312 -26.688 1 95.44 180 ASP A N 1
ATOM 1348 C CA . ASP A 1 180 ? -15.469 -18.656 -26.797 1 95.44 180 ASP A CA 1
ATOM 1349 C C . ASP A 1 180 ? -16.328 -17.734 -25.938 1 95.44 180 ASP A C 1
ATOM 1351 O O . ASP A 1 180 ? -17.5 -18.016 -25.688 1 95.44 180 ASP A O 1
ATOM 1355 N N . GLY A 1 181 ? -15.695 -16.703 -25.438 1 96.56 181 GLY A N 1
ATOM 1356 C CA . GLY A 1 181 ? -16.406 -15.781 -24.562 1 96.56 181 GLY A CA 1
ATOM 1357 C C . GLY A 1 181 ? -16.156 -16.031 -23.094 1 96.56 181 GLY A C 1
ATOM 1358 O O . GLY A 1 181 ? -15.438 -16.969 -22.734 1 96.56 181 GLY A O 1
ATOM 1359 N N . PHE A 1 182 ? -16.734 -15.164 -22.297 1 97.81 182 PHE A N 1
ATOM 1360 C CA . PHE A 1 182 ? -16.625 -15.273 -20.859 1 97.81 182 PHE A CA 1
ATOM 1361 C C . PHE A 1 182 ? -17.672 -16.25 -20.312 1 97.81 182 PHE A C 1
ATOM 1363 O O . PHE A 1 182 ? -18.734 -15.836 -19.844 1 97.81 182 PHE A O 1
ATOM 1370 N N . THR A 1 183 ? -17.344 -17.531 -20.375 1 97.94 183 THR A N 1
ATOM 1371 C CA . THR A 1 183 ? -18.203 -18.594 -19.844 1 97.94 183 THR A CA 1
ATOM 1372 C C . THR A 1 183 ? -17.734 -19 -18.453 1 97.94 183 THR A C 1
ATOM 1374 O O . THR A 1 183 ? -16.625 -18.672 -18.031 1 97.94 183 THR A O 1
ATOM 1377 N N . ALA A 1 184 ? -18.609 -19.703 -17.781 1 97.44 184 ALA A N 1
ATOM 1378 C CA . ALA A 1 184 ? -18.25 -20.203 -16.453 1 97.44 184 ALA A CA 1
ATOM 1379 C C . ALA A 1 184 ? -17.016 -21.094 -16.516 1 97.44 184 ALA A C 1
ATOM 1381 O O . ALA A 1 184 ? -16.141 -21.016 -15.664 1 97.44 184 ALA A O 1
ATOM 1382 N N . ALA A 1 185 ? -17.016 -21.891 -17.547 1 96.75 185 ALA A N 1
ATOM 1383 C CA . ALA A 1 185 ? -15.883 -22.797 -17.719 1 96.75 185 ALA A CA 1
ATOM 1384 C C . ALA A 1 185 ? -14.594 -22.031 -17.984 1 96.75 185 ALA A C 1
ATOM 1386 O O . ALA A 1 185 ? -13.539 -22.344 -17.438 1 96.75 185 ALA A O 1
ATOM 1387 N N . ALA A 1 186 ? -14.727 -21.047 -18.828 1 97.06 186 ALA A N 1
ATOM 1388 C CA . ALA A 1 186 ? -13.555 -20.234 -19.141 1 97.06 186 ALA A CA 1
ATOM 1389 C C . ALA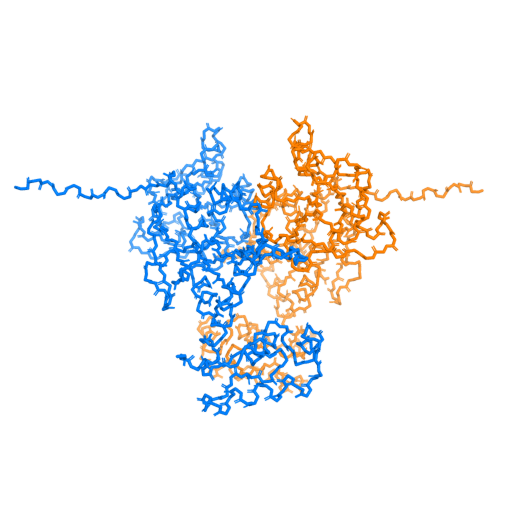 A 1 186 ? -13.086 -19.453 -17.906 1 97.06 186 ALA A C 1
ATOM 1391 O O . ALA A 1 186 ? -11.883 -19.344 -17.672 1 97.06 186 ALA A O 1
ATOM 1392 N N . ALA A 1 187 ? -14.031 -18.922 -17.125 1 97.19 187 ALA A N 1
ATOM 1393 C CA . ALA A 1 187 ? -13.703 -18.172 -15.922 1 97.19 187 ALA A CA 1
ATOM 1394 C C . ALA A 1 187 ? -12.945 -19.031 -14.922 1 97.19 187 ALA A C 1
ATOM 1396 O O . ALA A 1 187 ? -12.062 -18.531 -14.211 1 97.19 187 ALA A O 1
ATOM 1397 N N . ALA A 1 188 ? -13.273 -20.25 -14.898 1 96.19 188 ALA A N 1
ATOM 1398 C CA . ALA A 1 188 ? -12.656 -21.172 -13.945 1 96.19 188 ALA A CA 1
ATOM 1399 C C . ALA A 1 188 ? -11.203 -21.453 -14.32 1 96.19 188 ALA A C 1
ATOM 1401 O O . ALA A 1 188 ? -10.391 -21.797 -13.461 1 96.19 188 ALA A O 1
ATOM 1402 N N . LYS A 1 189 ? -10.875 -21.25 -15.57 1 94.81 189 LYS A N 1
ATOM 1403 C CA . LYS A 1 189 ? -9.555 -21.625 -16.047 1 94.81 189 LYS A CA 1
ATOM 1404 C C . LYS A 1 189 ? -8.68 -20.406 -16.281 1 94.81 189 LYS A C 1
ATOM 1406 O O . LYS A 1 189 ? -7.461 -20.453 -16.078 1 94.81 189 LYS A O 1
ATOM 1411 N N . ALA A 1 190 ? -9.281 -19.344 -16.734 1 96.31 190 ALA A N 1
ATOM 1412 C CA . ALA A 1 190 ? -8.531 -18.141 -17.078 1 96.31 190 ALA A CA 1
ATOM 1413 C C . ALA A 1 190 ? -8.07 -17.406 -15.828 1 96.31 190 ALA A C 1
ATOM 1415 O O . ALA A 1 190 ? -8.875 -17.125 -14.93 1 96.31 190 ALA A O 1
ATOM 1416 N N . PRO A 1 191 ? -6.734 -17.047 -15.766 1 97.19 191 PRO A N 1
ATOM 1417 C CA . PRO A 1 191 ? -6.27 -16.297 -14.594 1 97.19 191 PRO A CA 1
ATOM 1418 C C . PRO A 1 191 ? -6.891 -14.898 -14.508 1 97.19 191 PRO A C 1
ATOM 1420 O O . PRO A 1 191 ? -7.129 -14.258 -15.531 1 97.19 191 PRO A O 1
ATOM 1423 N N . SER A 1 192 ? -7.176 -14.5 -13.297 1 98.19 192 SER A N 1
ATOM 1424 C CA . SER A 1 192 ? -7.613 -13.125 -13.031 1 98.19 192 SER A CA 1
ATOM 1425 C C . SER A 1 192 ? -6.59 -12.375 -12.195 1 98.19 192 SER A C 1
ATOM 1427 O O . SER A 1 192 ? -5.645 -12.969 -11.672 1 98.19 192 SER A O 1
ATOM 1429 N N . LEU A 1 193 ? -6.754 -11.102 -12.203 1 98.31 193 LEU A N 1
ATOM 1430 C CA . LEU A 1 193 ? -5.973 -10.219 -11.344 1 98.31 193 LEU A CA 1
ATOM 1431 C C . LEU A 1 193 ? -6.805 -9.75 -10.148 1 98.31 193 LEU A C 1
ATOM 1433 O O . LEU A 1 193 ? -8.016 -9.562 -10.273 1 98.31 193 LEU A O 1
ATOM 1437 N N . ALA A 1 194 ? -6.164 -9.578 -9.078 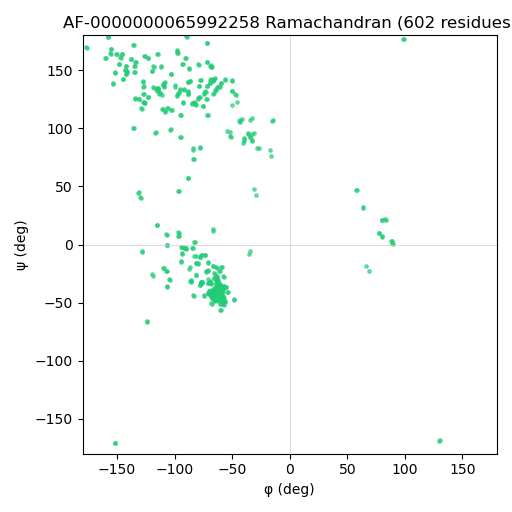1 97.75 194 ALA A N 1
ATOM 1438 C CA . ALA A 1 194 ? -6.734 -8.945 -7.887 1 97.75 194 ALA A CA 1
ATOM 1439 C C . ALA A 1 194 ? -5.707 -8.062 -7.188 1 97.75 194 ALA A C 1
ATOM 1441 O O . ALA A 1 194 ? -4.504 -8.328 -7.258 1 97.75 194 ALA A O 1
ATOM 1442 N N . TRP A 1 195 ? -6.164 -7.008 -6.613 1 96.19 195 TRP A N 1
ATOM 1443 C CA . TRP A 1 195 ? -5.285 -6.129 -5.848 1 96.19 195 TRP A CA 1
ATOM 1444 C C . TRP A 1 195 ? -4.641 -6.879 -4.688 1 96.19 195 TRP A C 1
ATOM 1446 O O . TRP A 1 195 ? -3.414 -6.883 -4.551 1 96.19 195 TRP A O 1
ATOM 1456 N N . ASN A 1 196 ? -5.359 -7.43 -3.871 1 93.38 196 ASN A N 1
ATOM 1457 C CA . ASN A 1 196 ? -4.984 -8.312 -2.77 1 93.38 196 ASN A CA 1
ATOM 1458 C C . ASN A 1 196 ? -6.094 -9.305 -2.441 1 93.38 196 ASN A C 1
ATOM 1460 O O . ASN A 1 196 ? -7.07 -9.414 -3.184 1 93.38 196 ASN A O 1
ATOM 1464 N N . ARG A 1 197 ? -5.93 -10.039 -1.323 1 89.5 197 ARG A N 1
ATOM 1465 C CA . ARG A 1 197 ? -6.844 -11.133 -0.998 1 89.5 197 ARG A CA 1
ATOM 1466 C C . ARG A 1 197 ? -8.211 -10.594 -0.577 1 89.5 197 ARG A C 1
ATOM 1468 O O . ARG A 1 197 ? -9.203 -11.328 -0.586 1 89.5 197 ARG A O 1
ATOM 1475 N N . ASP A 1 198 ? -8.258 -9.289 -0.268 1 88.75 198 ASP A N 1
ATOM 1476 C CA . ASP A 1 198 ? -9.516 -8.68 0.155 1 88.75 198 ASP A CA 1
ATOM 1477 C C . ASP A 1 198 ? -10.25 -8.062 -1.03 1 88.75 198 ASP A C 1
ATOM 1479 O O . ASP A 1 198 ? -11.391 -7.617 -0.894 1 88.75 198 ASP A O 1
ATOM 1483 N N . ASP A 1 199 ? -9.555 -8.047 -2.15 1 92.44 199 ASP A N 1
ATOM 1484 C CA . ASP A 1 199 ? -10.18 -7.52 -3.359 1 92.44 199 ASP A CA 1
ATOM 1485 C C . ASP A 1 199 ? -11.258 -8.469 -3.883 1 92.44 199 ASP A C 1
ATOM 1487 O O . ASP A 1 199 ? -10.938 -9.523 -4.441 1 92.44 199 ASP A O 1
ATOM 1491 N N . GLY A 1 200 ? -12.547 -8.047 -3.803 1 94.25 200 GLY A N 1
ATOM 1492 C CA . GLY A 1 200 ? -13.656 -8.93 -4.141 1 94.25 200 GLY A CA 1
ATOM 1493 C C . GLY A 1 200 ? -14.328 -8.57 -5.453 1 94.25 200 GLY A C 1
ATOM 1494 O O . GLY A 1 200 ? -15.344 -9.164 -5.82 1 94.25 200 GLY A O 1
ATOM 1495 N N . LEU A 1 201 ? -13.812 -7.699 -6.203 1 97.12 201 LEU A N 1
ATOM 1496 C CA . LEU A 1 201 ? -14.492 -7.18 -7.387 1 97.12 201 LEU A CA 1
ATOM 1497 C C . LEU A 1 201 ? -14.664 -8.266 -8.438 1 97.12 201 LEU A C 1
ATOM 1499 O O . LEU A 1 201 ? -15.727 -8.383 -9.047 1 97.12 201 LEU A O 1
ATOM 1503 N N . GLN A 1 202 ? -13.602 -9.055 -8.648 1 98 202 GLN A N 1
ATOM 1504 C CA . GLN A 1 202 ? -13.68 -10.117 -9.641 1 98 202 GLN A CA 1
ATOM 1505 C C . GLN A 1 202 ? -14.68 -11.188 -9.227 1 98 202 GLN A C 1
ATOM 1507 O O . GLN A 1 202 ? -15.445 -11.688 -10.055 1 98 202 GLN A O 1
ATOM 1512 N N . ASP A 1 203 ? -14.672 -11.5 -7.953 1 97.5 203 ASP A N 1
ATOM 1513 C CA . ASP A 1 203 ? -15.656 -12.445 -7.445 1 97.5 203 ASP A CA 1
ATOM 1514 C C . ASP A 1 203 ? -17.078 -11.914 -7.629 1 97.5 203 ASP A C 1
ATOM 1516 O O . ASP A 1 203 ? -17.984 -12.664 -7.988 1 97.5 203 ASP A O 1
ATOM 1520 N N . MET A 1 204 ? -17.281 -10.656 -7.359 1 97.75 204 MET A N 1
ATOM 1521 C CA . MET A 1 204 ? -18.578 -10.023 -7.535 1 97.75 204 MET A CA 1
ATOM 1522 C C . MET A 1 204 ? -19.031 -10.086 -8.992 1 97.75 204 MET A C 1
ATOM 1524 O O . MET A 1 204 ? -20.203 -10.352 -9.273 1 97.75 204 MET A O 1
ATOM 1528 N N . LEU A 1 205 ? -18.094 -9.875 -9.891 1 98.44 205 LEU A N 1
ATOM 1529 C CA . LEU A 1 205 ? -18.422 -9.953 -11.312 1 98.44 205 LEU A CA 1
ATOM 1530 C C . LEU A 1 205 ? -18.859 -11.367 -11.688 1 98.44 205 LEU A C 1
ATOM 1532 O O . LEU A 1 205 ? -19.859 -11.539 -12.391 1 98.44 205 LEU A O 1
ATOM 1536 N N . VAL A 1 206 ? -18.078 -12.336 -11.258 1 98.38 206 VAL A N 1
ATOM 1537 C CA . VAL A 1 206 ? -18.359 -13.734 -11.578 1 98.38 206 VAL A CA 1
ATOM 1538 C C . VAL A 1 206 ? -19.734 -14.117 -11.047 1 98.38 206 VAL A C 1
ATOM 1540 O O . VAL A 1 206 ? -20.531 -14.75 -11.75 1 98.38 206 VAL A O 1
ATOM 1543 N N . ARG A 1 207 ? -20.031 -13.711 -9.828 1 98.25 207 ARG A N 1
ATOM 1544 C CA . ARG A 1 207 ? -21.344 -13.992 -9.25 1 98.25 207 ARG A CA 1
ATOM 1545 C C . ARG A 1 207 ? -22.453 -13.312 -10.039 1 98.25 207 ARG A C 1
ATOM 1547 O O . ARG A 1 207 ? -23.531 -13.891 -10.242 1 98.25 207 ARG A O 1
ATOM 1554 N N . LYS A 1 208 ? -22.188 -12.109 -10.398 1 98.06 208 LYS A N 1
ATOM 1555 C CA . LYS A 1 208 ? -23.172 -11.383 -11.195 1 98.06 208 LYS A CA 1
ATOM 1556 C C . LYS A 1 208 ? -23.391 -12.039 -12.555 1 98.06 208 LYS A C 1
ATOM 1558 O O . LYS A 1 208 ? -24.516 -12.109 -13.047 1 98.06 208 LYS A O 1
ATOM 1563 N N . ALA A 1 209 ? -22.359 -12.547 -13.156 1 98.12 209 ALA A N 1
ATOM 1564 C CA . ALA A 1 209 ? -22.406 -13.117 -14.5 1 98.12 209 ALA A CA 1
ATOM 1565 C C . ALA A 1 209 ? -23.016 -14.508 -14.492 1 98.12 209 ALA A C 1
ATOM 1567 O O . ALA A 1 209 ? -23.766 -14.875 -15.398 1 98.12 209 ALA A O 1
ATOM 1568 N N . PHE A 1 210 ? -22.75 -15.289 -13.383 1 98.06 210 PHE A N 1
ATOM 1569 C CA . PHE A 1 210 ? -23.062 -16.703 -13.484 1 98.06 210 PHE A CA 1
ATOM 1570 C C . PHE A 1 210 ? -23.922 -17.156 -12.312 1 98.06 210 PHE A C 1
ATOM 1572 O O . PHE A 1 210 ? -24.328 -18.312 -12.25 1 98.06 210 PHE A O 1
ATOM 1579 N N . ARG A 1 211 ? -24.172 -16.281 -11.336 1 97.62 211 ARG A N 1
ATOM 1580 C CA . ARG A 1 211 ? -25.031 -16.516 -10.18 1 97.62 211 ARG A CA 1
ATOM 1581 C C . ARG A 1 211 ? -24.469 -17.641 -9.312 1 97.62 211 ARG A C 1
ATOM 1583 O O . ARG A 1 211 ? -25.234 -18.422 -8.734 1 97.62 211 ARG A O 1
ATOM 1590 N N . ARG A 1 212 ? -23.188 -17.734 -9.305 1 96.75 212 ARG A N 1
ATOM 1591 C CA . ARG A 1 212 ? -22.469 -18.672 -8.438 1 96.75 212 ARG A CA 1
ATOM 1592 C C . ARG A 1 212 ? -21.016 -18.25 -8.266 1 96.75 212 ARG A C 1
ATOM 1594 O O . ARG A 1 212 ? -20.484 -17.484 -9.078 1 96.75 212 ARG A O 1
ATOM 1601 N N . ALA A 1 213 ? -20.469 -18.781 -7.234 1 96.81 213 ALA A N 1
ATOM 1602 C CA . ALA A 1 213 ? -19.031 -18.578 -7.031 1 96.81 213 ALA A CA 1
ATOM 1603 C C . ALA A 1 213 ? -18.203 -19.5 -7.918 1 96.81 213 ALA A C 1
ATOM 1605 O O . ALA A 1 213 ? -18.562 -20.672 -8.094 1 96.81 213 ALA A O 1
ATOM 1606 N N . ILE A 1 214 ? -17.188 -18.969 -8.516 1 96.12 214 ILE A N 1
ATOM 1607 C CA . ILE A 1 214 ? -16.266 -19.766 -9.32 1 96.12 214 ILE A CA 1
ATOM 1608 C C . ILE A 1 214 ? -14.828 -19.484 -8.883 1 96.12 214 ILE A C 1
ATOM 1610 O O . ILE A 1 214 ? -14.375 -18.344 -8.906 1 96.12 214 ILE A O 1
ATOM 1614 N N . THR A 1 215 ? -14.148 -20.531 -8.375 1 92.94 215 THR A N 1
ATOM 1615 C CA . THR A 1 215 ? -12.727 -20.422 -8.078 1 92.94 215 THR A CA 1
ATOM 1616 C C . THR A 1 215 ? -11.922 -20.281 -9.367 1 92.94 215 THR A C 1
ATOM 1618 O O . THR A 1 215 ? -12.219 -20.922 -10.375 1 92.94 215 THR A O 1
ATOM 1621 N N . ARG A 1 216 ? -10.914 -19.453 -9.312 1 93.75 216 ARG A N 1
ATOM 1622 C CA . ARG A 1 216 ? -10.086 -19.219 -10.484 1 93.75 216 ARG A CA 1
ATOM 1623 C C . ARG A 1 216 ? -8.641 -18.922 -10.086 1 93.75 216 ARG A C 1
ATOM 1625 O O . ARG A 1 216 ? -8.375 -18.5 -8.961 1 93.75 216 ARG A O 1
ATOM 1632 N N . PRO A 1 217 ? -7.66 -19.188 -11 1 95.12 217 PRO A N 1
ATOM 1633 C CA . PRO A 1 217 ? -6.305 -18.719 -10.719 1 95.12 217 PRO A CA 1
ATOM 1634 C C . PRO A 1 217 ? -6.23 -17.188 -10.586 1 95.12 217 PRO A C 1
ATOM 1636 O O . PRO A 1 217 ? -6.887 -16.469 -11.344 1 95.12 217 PRO A O 1
ATOM 1639 N N . THR A 1 218 ? -5.512 -16.75 -9.562 1 97 218 THR A N 1
ATOM 1640 C CA . THR A 1 218 ? -5.508 -15.312 -9.312 1 97 218 THR A CA 1
ATOM 1641 C C . THR A 1 218 ? -4.09 -14.812 -9.055 1 97 218 THR A C 1
ATOM 1643 O O . THR A 1 218 ? -3.352 -15.398 -8.266 1 97 218 THR A O 1
ATOM 1646 N N . HIS A 1 219 ? -3.68 -13.812 -9.828 1 97.62 219 HIS A N 1
ATOM 1647 C CA . HIS A 1 219 ? -2.494 -13.031 -9.5 1 97.62 219 HIS A CA 1
ATOM 1648 C C . HIS A 1 219 ? -2.838 -11.883 -8.562 1 97.62 219 HIS A C 1
ATOM 1650 O O . HIS A 1 219 ? -3.877 -11.234 -8.719 1 97.62 219 HIS A O 1
ATOM 1656 N N . PHE A 1 220 ? -1.989 -11.594 -7.602 1 97.5 220 PHE A N 1
ATOM 1657 C CA . PHE A 1 220 ? -2.172 -10.453 -6.707 1 97.5 220 PHE A CA 1
ATOM 1658 C C . PHE A 1 220 ? -1.123 -9.383 -6.977 1 97.5 220 PHE A C 1
ATOM 1660 O O . PHE A 1 220 ? 0.077 -9.633 -6.859 1 97.5 220 PHE A O 1
ATOM 1667 N N . VAL A 1 221 ? -1.564 -8.234 -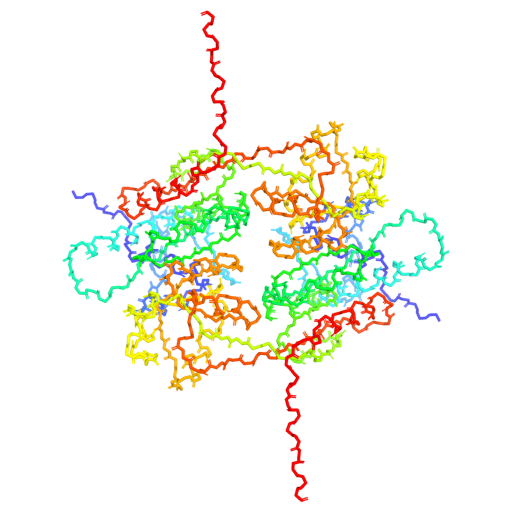7.395 1 97.75 221 VAL A N 1
ATOM 1668 C CA . VAL A 1 221 ? -0.692 -7.113 -7.738 1 97.75 221 VAL A CA 1
ATOM 1669 C C . VAL A 1 221 ? -1.248 -5.824 -7.145 1 97.75 221 VAL A C 1
ATOM 1671 O O . VAL A 1 221 ? -2.092 -5.164 -7.758 1 97.75 221 VAL A O 1
ATOM 1674 N N . PRO A 1 222 ? -0.706 -5.336 -6 1 96.75 222 PRO A N 1
ATOM 1675 C CA . PRO A 1 222 ? -1.389 -4.301 -5.223 1 96.75 222 PRO A CA 1
ATOM 1676 C C . PRO A 1 222 ? -0.881 -2.895 -5.535 1 96.75 222 PRO A C 1
ATOM 1678 O O . PRO A 1 222 ? -0.619 -2.109 -4.621 1 96.75 222 PRO A O 1
ATOM 1681 N N . THR A 1 223 ? -0.722 -2.516 -6.746 1 96.75 223 THR A N 1
ATOM 1682 C CA . THR A 1 223 ? -0.509 -1.151 -7.219 1 96.75 223 THR A CA 1
ATOM 1683 C C . THR A 1 223 ? -1.256 -0.909 -8.523 1 96.75 223 THR A C 1
ATOM 1685 O O . THR A 1 223 ? -1.451 -1.835 -9.312 1 96.75 223 THR A O 1
ATOM 1688 N N . THR A 1 224 ? -1.672 0.303 -8.711 1 96.5 224 THR A N 1
ATOM 1689 C CA . THR A 1 224 ? -2.359 0.648 -9.953 1 96.5 224 THR A CA 1
ATOM 1690 C C . THR A 1 224 ? -1.458 0.401 -11.156 1 96.5 224 THR A C 1
ATOM 1692 O O . THR A 1 224 ? -1.881 -0.212 -12.141 1 96.5 224 THR A O 1
ATOM 1695 N N . GLU A 1 225 ? -0.183 0.81 -11.102 1 95.88 225 GLU A N 1
ATOM 1696 C CA . GLU A 1 225 ? 0.766 0.644 -12.195 1 95.88 225 GLU A CA 1
ATOM 1697 C C . GLU A 1 225 ? 1.05 -0.832 -12.461 1 95.88 225 GLU A C 1
ATOM 1699 O O . GLU A 1 225 ? 1.05 -1.272 -13.609 1 95.88 225 GLU A O 1
ATOM 1704 N N . GLY A 1 226 ? 1.326 -1.512 -11.352 1 97.5 226 GLY A N 1
ATOM 1705 C CA . GLY A 1 226 ? 1.582 -2.936 -11.508 1 97.5 226 GLY A CA 1
ATOM 1706 C C . GLY A 1 226 ? 0.389 -3.701 -12.047 1 97.5 226 GLY A C 1
ATOM 1707 O O . GLY A 1 226 ? 0.542 -4.574 -12.906 1 97.5 226 GLY A O 1
ATOM 1708 N N . PHE A 1 227 ? -0.774 -3.389 -11.539 1 98.19 227 PHE A N 1
ATOM 1709 C CA . PHE A 1 227 ? -2.016 -4.031 -11.953 1 98.19 227 PHE A CA 1
ATOM 1710 C C . PHE A 1 227 ? -2.256 -3.826 -13.445 1 98.19 227 PHE A C 1
ATOM 1712 O O . PHE A 1 227 ? -2.549 -4.781 -14.172 1 98.19 227 PHE A O 1
ATOM 1719 N N . THR A 1 228 ? -2.105 -2.648 -13.906 1 97.81 228 THR A N 1
ATOM 1720 C CA . THR A 1 228 ? -2.275 -2.305 -15.312 1 97.81 228 THR A CA 1
ATOM 1721 C C . THR A 1 228 ? -1.231 -3.012 -16.172 1 97.81 228 THR A C 1
ATOM 1723 O O . THR A 1 228 ? -1.556 -3.561 -17.234 1 97.81 228 THR A O 1
ATOM 1726 N N . ALA A 1 229 ? -0.004 -3.025 -15.727 1 97.44 229 ALA A N 1
ATOM 1727 C CA . ALA A 1 229 ? 1.075 -3.678 -16.469 1 97.44 229 ALA A CA 1
ATOM 1728 C C . ALA A 1 229 ? 0.838 -5.184 -16.562 1 97.44 229 ALA A C 1
ATOM 1730 O O . ALA A 1 229 ? 1.121 -5.793 -17.594 1 97.44 229 ALA A O 1
ATOM 1731 N N . ALA A 1 230 ? 0.365 -5.766 -15.461 1 98.19 230 ALA A N 1
ATOM 1732 C CA . ALA A 1 230 ? 0.068 -7.195 -15.469 1 98.19 230 ALA A CA 1
ATOM 1733 C C . ALA A 1 230 ? -1.013 -7.531 -16.484 1 98.19 230 ALA A C 1
ATOM 1735 O O . ALA A 1 230 ? -0.896 -8.516 -17.219 1 98.19 230 ALA A O 1
ATOM 1736 N N . ALA A 1 231 ? -2.039 -6.719 -16.531 1 98.19 231 ALA A N 1
ATOM 1737 C CA . ALA A 1 231 ? -3.098 -6.91 -17.516 1 98.19 231 ALA A CA 1
ATOM 1738 C C . ALA A 1 231 ? -2.553 -6.766 -18.938 1 98.19 231 ALA A C 1
ATOM 1740 O O . ALA A 1 231 ? -2.863 -7.578 -19.812 1 98.19 231 ALA A O 1
ATOM 1741 N N . ARG A 1 232 ? -1.755 -5.785 -19.141 1 97.38 232 ARG A N 1
ATOM 1742 C CA . ARG A 1 232 ? -1.177 -5.523 -20.453 1 97.38 232 ARG A CA 1
ATOM 1743 C C . ARG A 1 232 ? -0.301 -6.684 -20.906 1 97.38 232 ARG A C 1
ATOM 1745 O O . ARG A 1 232 ? -0.309 -7.051 -22.078 1 97.38 232 ARG A O 1
ATOM 1752 N N . ALA A 1 233 ? 0.41 -7.25 -19.953 1 96.94 233 ALA A N 1
ATOM 1753 C CA . ALA A 1 233 ? 1.305 -8.367 -20.25 1 96.94 233 ALA A CA 1
ATOM 1754 C C . ALA A 1 233 ? 0.517 -9.648 -20.5 1 96.94 233 ALA A C 1
ATOM 1756 O O . ALA A 1 233 ? 1.094 -10.68 -20.844 1 96.94 233 ALA A O 1
ATOM 1757 N N . GLY A 1 234 ? -0.772 -9.578 -20.234 1 97 234 GLY A N 1
ATOM 1758 C CA . GLY A 1 234 ? -1.628 -10.727 -20.484 1 97 234 GLY A CA 1
ATOM 1759 C C . GLY A 1 234 ? -1.615 -11.734 -19.344 1 97 234 GLY A C 1
ATOM 1760 O O . GLY A 1 234 ? -1.872 -12.922 -19.562 1 97 234 GLY A O 1
ATOM 1761 N N . LEU A 1 235 ? -1.236 -11.305 -18.156 1 97.12 235 LEU A N 1
ATOM 1762 C CA . LEU A 1 235 ? -1.23 -12.227 -17.031 1 97.12 235 LEU A CA 1
ATOM 1763 C C . LEU A 1 235 ? -2.652 -12.625 -16.641 1 97.12 235 LEU A C 1
ATOM 1765 O O . LEU A 1 235 ? -2.879 -13.734 -16.156 1 97.12 235 LEU A O 1
ATOM 1769 N N . GLY A 1 236 ? -3.551 -11.695 -16.812 1 97.88 236 GLY A N 1
ATOM 1770 C CA . GLY A 1 236 ? -4.918 -11.984 -16.406 1 97.88 236 GLY A CA 1
ATOM 1771 C C . GLY A 1 236 ? -5.887 -10.867 -16.734 1 97.88 236 GLY A C 1
ATOM 1772 O O . GLY A 1 236 ? -5.477 -9.789 -17.172 1 97.88 236 GLY A O 1
ATOM 1773 N N . TRP A 1 237 ? -7.18 -11.188 -16.578 1 98.62 237 TRP A N 1
ATOM 1774 C CA . TRP A 1 237 ? -8.211 -10.164 -16.641 1 98.62 237 TRP A CA 1
ATOM 1775 C C . TRP A 1 237 ? -8.438 -9.523 -15.281 1 98.62 237 TRP A C 1
ATOM 1777 O O . TRP A 1 237 ? -8.141 -10.125 -14.25 1 98.62 237 TRP A O 1
ATOM 1787 N N . GLY A 1 238 ? -8.867 -8.266 -15.258 1 98.62 238 GLY A N 1
ATOM 1788 C CA . GLY A 1 238 ? -9.109 -7.57 -14.008 1 98.62 238 GLY A CA 1
ATOM 1789 C C . GLY A 1 238 ? -10.242 -6.562 -14.094 1 98.62 238 GLY A C 1
ATOM 1790 O O . GLY A 1 238 ? -10.734 -6.273 -15.18 1 98.62 238 GLY A O 1
ATOM 1791 N N . MET A 1 239 ? -10.773 -6.184 -12.953 1 98.62 239 MET A N 1
ATOM 1792 C CA . MET A 1 239 ? -11.758 -5.105 -12.828 1 98.62 239 MET A CA 1
ATOM 1793 C C . MET A 1 239 ? -11.07 -3.75 -12.734 1 98.62 239 MET A C 1
ATOM 1795 O O . MET A 1 239 ? -10.266 -3.52 -11.828 1 98.62 239 MET A O 1
ATOM 1799 N N . PHE A 1 240 ? -11.383 -2.832 -13.688 1 98.62 240 PHE A N 1
ATOM 1800 C CA . PHE A 1 240 ? -10.781 -1.504 -13.727 1 98.62 240 PHE A CA 1
ATOM 1801 C C . PHE A 1 240 ? -11.844 -0.422 -13.57 1 98.62 240 PHE A C 1
ATOM 1803 O O . PHE A 1 240 ? -12.922 -0.514 -14.172 1 98.62 240 PHE A O 1
ATOM 1810 N N . PRO A 1 241 ? -11.516 0.604 -12.688 1 98.12 241 PRO A N 1
ATOM 1811 C CA . PRO A 1 241 ? -12.359 1.793 -12.852 1 98.12 241 PRO A CA 1
ATOM 1812 C C . PRO A 1 241 ? -12.453 2.256 -14.305 1 98.12 241 PRO A C 1
ATOM 1814 O O . PRO A 1 241 ? -11.453 2.234 -15.023 1 98.12 241 PRO A O 1
ATOM 1817 N N . GLU A 1 242 ? -13.648 2.668 -14.656 1 98 242 GLU A N 1
ATOM 1818 C CA . GLU A 1 242 ? -13.914 3.092 -16.031 1 98 242 GLU A CA 1
ATOM 1819 C C . GLU A 1 242 ? -12.93 4.164 -16.484 1 98 242 GLU A C 1
ATOM 1821 O O . GLU A 1 242 ? -12.422 4.121 -17.594 1 98 242 GLU A O 1
ATOM 1826 N N . LYS A 1 243 ? -12.625 5.09 -15.625 1 97.12 243 LYS A N 1
ATOM 1827 C CA . LYS A 1 243 ? -11.711 6.18 -15.945 1 97.12 243 LYS A CA 1
ATOM 1828 C C . LYS A 1 243 ? -10.32 5.652 -16.281 1 97.12 243 LYS A C 1
ATOM 1830 O O . LYS A 1 243 ? -9.656 6.164 -17.188 1 97.12 243 LYS A O 1
ATOM 1835 N N . LEU A 1 244 ? -9.852 4.652 -15.586 1 97.25 244 LEU A N 1
ATOM 1836 C CA . LEU A 1 244 ? -8.523 4.086 -15.812 1 97.25 244 LEU A CA 1
ATOM 1837 C C . LEU A 1 244 ? -8.516 3.209 -17.062 1 97.25 244 LEU A C 1
ATOM 1839 O O . LEU A 1 244 ? -7.496 3.098 -17.75 1 97.25 244 LEU A O 1
ATOM 1843 N N . ALA A 1 245 ? -9.609 2.566 -17.344 1 98.12 245 ALA A N 1
ATOM 1844 C CA . ALA A 1 245 ? -9.711 1.659 -18.484 1 98.12 245 ALA A CA 1
ATOM 1845 C C . ALA A 1 245 ? -9.914 2.432 -19.781 1 98.12 245 ALA A C 1
ATOM 1847 O O . ALA A 1 245 ? -9.75 1.879 -20.875 1 98.12 245 ALA A O 1
ATOM 1848 N N . ALA A 1 246 ? -10.305 3.686 -19.719 1 97.81 246 ALA A N 1
ATOM 1849 C CA . ALA A 1 246 ? -10.758 4.461 -20.859 1 97.81 246 ALA A CA 1
ATOM 1850 C C . ALA A 1 246 ? -9.695 4.5 -21.953 1 97.81 246 ALA A C 1
ATOM 1852 O O . ALA A 1 246 ? -9.969 4.168 -23.109 1 97.81 246 ALA A O 1
ATOM 1853 N N . SER A 1 247 ? -8.484 4.863 -21.625 1 97.06 247 SER A N 1
ATOM 1854 C CA . SER A 1 247 ? -7.426 5.047 -22.625 1 97.06 247 SER A CA 1
ATOM 1855 C C . SER A 1 247 ? -7.031 3.719 -23.266 1 97.06 247 SER A C 1
ATOM 1857 O O . SER A 1 247 ? -7.023 3.592 -24.484 1 97.06 247 SER A O 1
ATOM 1859 N N . PRO A 1 248 ? -6.738 2.699 -22.438 1 97.62 248 PRO A N 1
ATOM 1860 C CA . PRO A 1 248 ? -6.375 1.426 -23.062 1 97.62 248 PRO A CA 1
ATOM 1861 C C . PRO A 1 248 ? -7.512 0.831 -23.891 1 97.62 248 PRO A C 1
ATOM 1863 O O . PRO A 1 248 ? -7.262 0.144 -24.891 1 97.62 248 PRO A O 1
ATOM 1866 N N . LEU A 1 249 ? -8.766 1.06 -23.531 1 98.06 249 LEU A N 1
ATOM 1867 C CA . LEU A 1 249 ? -9.891 0.597 -24.344 1 98.06 249 LEU A CA 1
ATOM 1868 C C . LEU A 1 249 ? -9.969 1.36 -25.656 1 98.06 249 LEU A C 1
ATOM 1870 O O . LEU A 1 249 ? -10.227 0.769 -26.703 1 98.06 249 LEU A O 1
ATOM 1874 N N . ALA A 1 250 ? -9.734 2.621 -25.578 1 98 250 ALA A N 1
ATOM 1875 C CA . ALA A 1 250 ? -9.805 3.479 -26.766 1 98 250 ALA A CA 1
ATOM 1876 C C . ALA A 1 250 ? -8.719 3.107 -27.781 1 98 250 ALA A C 1
ATOM 1878 O O . ALA A 1 250 ? -8.961 3.121 -28.984 1 98 250 ALA A O 1
ATOM 1879 N N . ASP A 1 251 ? -7.5 2.744 -27.266 1 97.12 251 ASP A N 1
ATOM 1880 C CA . ASP A 1 251 ? -6.41 2.463 -28.203 1 97.12 251 ASP A CA 1
ATOM 1881 C C . ASP A 1 251 ? -6.344 0.975 -28.531 1 97.12 251 ASP A C 1
ATOM 1883 O O . ASP A 1 251 ? -5.473 0.542 -29.297 1 97.12 251 ASP A O 1
ATOM 1887 N N . GLY A 1 252 ? -7.18 0.214 -27.938 1 96.44 252 GLY A N 1
ATOM 1888 C CA . GLY A 1 252 ? -7.355 -1.181 -28.312 1 96.44 252 GLY A CA 1
ATOM 1889 C C . GLY A 1 252 ? -6.426 -2.119 -27.578 1 96.44 252 GLY A C 1
ATOM 1890 O O . GLY A 1 252 ? -6.461 -3.334 -27.781 1 96.44 252 GLY A O 1
ATOM 1891 N N . SER A 1 253 ? -5.637 -1.576 -26.719 1 96.38 253 SER A N 1
ATOM 1892 C CA . SER A 1 253 ? -4.727 -2.436 -25.969 1 96.38 253 SER A CA 1
ATOM 1893 C C . SER A 1 253 ? -5.488 -3.299 -24.953 1 96.38 253 SER A C 1
ATOM 1895 O O . SER A 1 253 ? -5.039 -4.391 -24.609 1 96.38 253 SER A O 1
ATOM 1897 N N . PHE A 1 254 ? -6.574 -2.818 -24.469 1 98.38 254 PHE A N 1
ATOM 1898 C CA . PHE A 1 254 ? -7.488 -3.594 -23.641 1 98.38 254 PHE A CA 1
ATOM 1899 C C . PHE A 1 254 ? -8.805 -3.842 -24.375 1 98.38 254 PHE A C 1
ATOM 1901 O O . PHE A 1 254 ? -9.164 -3.092 -25.281 1 98.38 254 PHE A O 1
ATOM 1908 N N . VAL A 1 255 ? -9.438 -4.879 -24.031 1 98.44 255 VAL A N 1
ATOM 1909 C CA . VAL A 1 255 ? -10.797 -5.18 -24.484 1 98.44 255 VAL A CA 1
ATOM 1910 C C . VAL A 1 255 ? -11.633 -5.656 -23.297 1 98.44 255 VAL A C 1
ATOM 1912 O O . VAL A 1 255 ? -11.094 -6.18 -22.312 1 98.44 255 VAL A O 1
ATOM 1915 N N . ARG A 1 256 ? -12.945 -5.461 -23.375 1 98.19 256 ARG A N 1
ATOM 1916 C CA . ARG A 1 256 ? -13.852 -5.961 -22.344 1 98.19 256 ARG A CA 1
ATOM 1917 C C . ARG A 1 256 ? -13.977 -7.477 -22.422 1 98.19 256 ARG A C 1
ATOM 1919 O O . ARG A 1 256 ? -14.086 -8.039 -23.516 1 98.19 256 ARG A O 1
ATOM 1926 N N . VAL A 1 257 ? -13.93 -8.125 -21.25 1 97.56 257 VAL A N 1
ATOM 1927 C CA . VAL A 1 257 ? -14.031 -9.578 -21.234 1 97.56 257 VAL A CA 1
ATOM 1928 C C . VAL A 1 257 ? -15.5 -9.992 -21.328 1 97.56 257 VAL A C 1
ATOM 1930 O O . VAL A 1 257 ? -15.805 -11.102 -21.781 1 97.56 257 VAL A O 1
ATOM 1933 N N . CYS A 1 258 ? -16.406 -9.172 -20.906 1 97.81 258 CYS A N 1
ATOM 1934 C CA . CYS A 1 258 ? -17.844 -9.328 -21.047 1 97.81 258 CYS A CA 1
ATOM 1935 C C . CYS A 1 258 ? -18.562 -7.984 -20.938 1 97.81 258 CYS A C 1
ATOM 1937 O O . CYS A 1 258 ? -17.906 -6.957 -20.703 1 97.81 258 CYS A O 1
ATOM 1939 N N . ASP A 1 259 ? -19.875 -7.961 -21.078 1 97.12 259 ASP A N 1
ATOM 1940 C CA . ASP A 1 259 ? -20.609 -6.699 -21.141 1 97.12 259 ASP A CA 1
ATOM 1941 C C . ASP A 1 259 ? -21.172 -6.32 -19.766 1 97.12 259 ASP A C 1
ATOM 1943 O O . ASP A 1 259 ? -21.812 -5.281 -19.625 1 97.12 259 ASP A O 1
ATOM 1947 N N . ILE A 1 260 ? -20.812 -7.023 -18.828 1 98.06 260 ILE A N 1
ATOM 1948 C CA . ILE A 1 260 ? -21.281 -6.746 -17.469 1 98.06 260 ILE A CA 1
ATOM 1949 C C . ILE A 1 260 ? -20.328 -5.758 -16.797 1 98.06 260 ILE A C 1
ATOM 1951 O O . ILE A 1 260 ? -19.125 -5.793 -17.016 1 98.06 260 ILE A O 1
ATOM 1955 N N . HIS A 1 261 ? -20.859 -4.824 -16.047 1 98.25 261 HIS A N 1
ATOM 1956 C CA . HIS A 1 261 ? -20.078 -3.91 -15.227 1 98.25 261 HIS A CA 1
ATOM 1957 C C . HIS A 1 261 ? -20.562 -3.926 -13.781 1 98.25 261 HIS A C 1
ATOM 1959 O O . HIS A 1 261 ? -21.609 -4.492 -13.477 1 98.25 261 HIS A O 1
ATOM 1965 N N . LEU A 1 262 ? -19.703 -3.424 -12.891 1 98.12 262 LEU A N 1
ATOM 1966 C CA . LEU A 1 262 ? -20.078 -3.215 -11.492 1 98.12 262 LEU A CA 1
ATOM 1967 C C . LEU A 1 262 ? -20.078 -1.729 -11.148 1 98.12 262 LEU A C 1
ATOM 1969 O O . LEU A 1 262 ? -19.188 -0.985 -11.562 1 98.12 262 LEU A O 1
ATOM 1973 N N . ASP A 1 263 ? -21.094 -1.269 -10.477 1 97.81 263 ASP A N 1
ATOM 1974 C CA . ASP A 1 263 ? -21.156 0.063 -9.883 1 97.81 263 ASP A CA 1
ATOM 1975 C C . ASP A 1 263 ? -21 -0.007 -8.359 1 97.81 263 ASP A C 1
ATOM 1977 O O . ASP A 1 263 ? -21.844 -0.598 -7.68 1 97.81 263 ASP A O 1
ATOM 1981 N N . VAL A 1 264 ? -19.953 0.602 -7.859 1 96.75 264 VAL A N 1
ATOM 1982 C CA . VAL A 1 264 ? -19.656 0.545 -6.434 1 96.75 264 VAL A CA 1
ATOM 1983 C C . VAL A 1 264 ? -19.938 1.902 -5.789 1 96.75 264 VAL A C 1
ATOM 1985 O O . VAL A 1 264 ? -19.281 2.896 -6.113 1 96.75 264 VAL A O 1
ATOM 1988 N N . PRO A 1 265 ? -20.906 1.93 -4.922 1 96.62 265 PRO A N 1
ATOM 1989 C CA . PRO A 1 265 ? -21.156 3.205 -4.25 1 96.62 265 PRO A CA 1
ATOM 1990 C C . PRO A 1 265 ? -20.016 3.625 -3.324 1 96.62 265 PRO A C 1
ATOM 1992 O O . PRO A 1 265 ? -19.406 2.779 -2.66 1 96.62 265 PRO A O 1
ATOM 1995 N N . LEU A 1 266 ? -19.75 4.922 -3.334 1 97.06 266 LEU A N 1
ATOM 1996 C CA . LEU A 1 266 ? -18.734 5.492 -2.457 1 97.06 266 LEU A CA 1
ATOM 1997 C C . LEU A 1 266 ? -19.344 6.527 -1.519 1 97.06 266 LEU A C 1
ATOM 1999 O O . LEU A 1 266 ? -20.266 7.246 -1.897 1 97.06 266 LEU A O 1
ATOM 2003 N N . TYR A 1 267 ? -18.75 6.605 -0.38 1 97.06 267 TYR A N 1
ATOM 2004 C CA . TYR A 1 267 ? -19.172 7.551 0.649 1 97.06 267 TYR A CA 1
ATOM 2005 C C . TYR A 1 267 ? -17.969 8.258 1.262 1 97.06 267 TYR A C 1
ATOM 2007 O O . TYR A 1 267 ? -16.891 7.68 1.361 1 97.06 267 TYR A O 1
ATOM 2015 N N . TRP A 1 268 ? -18.234 9.469 1.655 1 97.69 268 TRP A N 1
ATOM 2016 C CA . TRP A 1 268 ? -17.312 10.219 2.496 1 97.69 268 TRP A CA 1
ATOM 2017 C C . TRP A 1 268 ? -17.781 10.234 3.947 1 97.69 268 TRP A C 1
ATOM 2019 O O . TRP A 1 268 ? -18.875 10.711 4.242 1 97.69 268 TRP A O 1
ATOM 2029 N N . GLN A 1 269 ? -17.016 9.648 4.777 1 97.31 269 GLN A N 1
ATOM 2030 C CA . GLN A 1 269 ? -17.297 9.727 6.207 1 97.31 269 GLN A CA 1
ATOM 2031 C C . GLN A 1 269 ? -16.25 10.578 6.926 1 97.31 269 GLN A C 1
ATOM 2033 O O . GLN A 1 269 ? -15.062 10.484 6.633 1 97.31 269 GLN A O 1
ATOM 2038 N N . CYS A 1 270 ? -16.672 11.398 7.82 1 97.06 270 CYS A N 1
ATOM 2039 C CA . CYS A 1 270 ? -15.758 12.242 8.57 1 97.06 270 CYS A CA 1
ATOM 2040 C C . CYS A 1 270 ? -16.312 12.547 9.961 1 97.06 270 CYS A C 1
ATOM 2042 O O . CYS A 1 270 ? -17.484 12.336 10.227 1 97.06 270 CYS A O 1
ATOM 2044 N N . TRP A 1 271 ? -15.453 13.016 10.836 1 95.06 271 TRP A N 1
ATOM 2045 C CA . TRP A 1 271 ? -15.836 13.359 12.203 1 95.06 271 TRP A CA 1
ATOM 2046 C C . TRP A 1 271 ? -16.969 14.383 12.203 1 95.06 271 TRP A C 1
ATOM 2048 O O . TRP A 1 271 ? -16.969 15.32 11.398 1 95.06 271 TRP A O 1
ATOM 2058 N N . LYS A 1 272 ? -17.812 14.141 13.172 1 92.69 272 LYS A N 1
ATOM 2059 C CA . LYS A 1 272 ? -18.891 15.102 13.398 1 92.69 272 LYS A CA 1
ATOM 2060 C C . LYS A 1 272 ? -18.422 16.266 14.266 1 92.69 272 LYS A C 1
ATOM 2062 O O . LYS A 1 272 ? -18.672 16.297 15.469 1 92.69 272 LYS A O 1
ATOM 2067 N N . LEU A 1 273 ? -17.688 17.125 13.812 1 91 273 LEU A N 1
ATOM 2068 C CA . LEU A 1 273 ? -17.172 18.312 14.5 1 91 273 LEU A CA 1
ATOM 2069 C C . LEU A 1 273 ? -17.453 19.578 13.695 1 91 273 LEU A C 1
ATOM 2071 O O . LEU A 1 273 ? -17.438 19.547 12.461 1 91 273 LEU A O 1
ATOM 2075 N N . ASP A 1 274 ? -17.797 20.562 14.43 1 90.5 274 ASP A N 1
ATOM 2076 C CA . ASP A 1 274 ? -17.859 21.875 13.789 1 90.5 274 ASP A CA 1
ATOM 2077 C C . ASP A 1 274 ? -16.453 22.453 13.617 1 90.5 274 ASP A C 1
ATOM 2079 O O . ASP A 1 274 ? -15.938 23.125 14.523 1 90.5 274 ASP A O 1
ATOM 2083 N N . SER A 1 275 ? -15.836 22.094 12.664 1 92.25 275 SER A N 1
ATOM 2084 C CA . SER A 1 275 ? -14.461 22.469 12.32 1 92.25 275 SER A CA 1
ATOM 2085 C C . SER A 1 275 ? -14.375 23.016 10.898 1 92.25 275 SER A C 1
ATOM 2087 O O . SER A 1 275 ? -14.781 22.359 9.945 1 92.25 275 SER A O 1
ATOM 2089 N N . PRO A 1 276 ? -13.891 24.219 10.773 1 91.75 276 PRO A N 1
ATOM 2090 C CA . PRO A 1 276 ? -13.703 24.781 9.43 1 91.75 276 PRO A CA 1
ATOM 2091 C C . PRO A 1 276 ? -12.844 23.891 8.531 1 91.75 276 PRO A C 1
ATOM 2093 O O . PRO A 1 276 ? -13.094 23.797 7.332 1 91.75 276 PRO A O 1
ATOM 2096 N N . ILE A 1 277 ? -11.859 23.266 9.07 1 91.81 277 ILE A N 1
ATOM 2097 C CA . ILE A 1 277 ? -10.977 22.391 8.305 1 91.81 277 ILE A CA 1
ATOM 2098 C C . ILE A 1 277 ? -11.758 21.188 7.789 1 91.81 277 ILE A C 1
ATOM 2100 O O . ILE A 1 277 ? -11.648 20.828 6.613 1 91.81 277 ILE A O 1
ATOM 2104 N N . ILE A 1 278 ? -12.539 20.531 8.617 1 94.81 278 ILE A N 1
ATOM 2105 C CA . ILE A 1 278 ? -13.328 19.375 8.227 1 94.81 278 ILE A CA 1
ATOM 2106 C C . ILE A 1 278 ? -14.336 19.781 7.148 1 94.81 278 ILE A C 1
ATOM 2108 O O . ILE A 1 278 ? -14.516 19.062 6.164 1 94.81 278 ILE A O 1
ATOM 2112 N N . ALA A 1 279 ? -14.945 20.922 7.379 1 95.38 279 ALA A N 1
ATOM 2113 C CA . ALA A 1 279 ? -15.914 21.406 6.402 1 95.38 279 ALA A CA 1
ATOM 2114 C C . ALA A 1 279 ? -15.258 21.641 5.047 1 95.38 279 ALA A C 1
ATOM 2116 O O . ALA A 1 279 ? -15.789 21.234 4.012 1 95.38 279 ALA A O 1
ATOM 2117 N N . ARG A 1 280 ? -14.164 22.266 5.078 1 94.81 280 ARG A N 1
ATOM 2118 C CA . ARG A 1 280 ? -13.453 22.562 3.84 1 94.81 280 ARG A CA 1
ATOM 2119 C C . ARG A 1 280 ? -13.023 21.281 3.133 1 94.81 280 ARG A C 1
ATOM 2121 O O . ARG A 1 280 ? -13.195 21.141 1.919 1 94.81 280 ARG A O 1
ATOM 2128 N N . ILE A 1 281 ? -12.453 20.359 3.838 1 95.94 281 ILE A N 1
ATOM 2129 C CA . ILE A 1 281 ? -12 19.109 3.25 1 95.94 281 ILE A CA 1
ATOM 2130 C C . ILE A 1 281 ? -13.203 18.328 2.699 1 95.94 281 ILE A C 1
ATOM 2132 O O . ILE A 1 281 ? -13.133 17.766 1.604 1 95.94 281 ILE A O 1
ATOM 2136 N N . THR A 1 282 ? -14.242 18.344 3.449 1 97.25 282 THR A N 1
ATOM 2137 C CA . THR A 1 282 ? -15.461 17.688 3.002 1 97.25 282 THR A CA 1
ATOM 2138 C C . THR A 1 282 ? -15.953 18.281 1.689 1 97.25 282 THR A C 1
ATOM 2140 O O . THR A 1 282 ? -16.266 17.547 0.745 1 97.25 282 THR A O 1
ATOM 2143 N N . ASP A 1 283 ? -15.992 19.594 1.653 1 96.88 283 ASP A N 1
ATOM 2144 C CA . ASP A 1 283 ? -16.438 20.266 0.439 1 96.88 283 ASP A CA 1
ATOM 2145 C C . ASP A 1 283 ? -15.523 19.922 -0.739 1 96.88 283 ASP A C 1
ATOM 2147 O O . ASP A 1 283 ? -16 19.703 -1.854 1 96.88 283 ASP A O 1
ATOM 2151 N N . THR A 1 284 ? -14.273 19.906 -0.509 1 97.06 284 THR A N 1
ATOM 2152 C CA . THR A 1 284 ? -13.297 19.625 -1.554 1 97.06 284 THR A CA 1
ATOM 2153 C C . THR A 1 284 ? -13.453 18.188 -2.051 1 97.06 284 THR A C 1
ATOM 2155 O O . THR A 1 284 ? -13.391 17.938 -3.254 1 97.06 284 THR A O 1
ATOM 2158 N N . VAL A 1 285 ? -13.633 17.234 -1.143 1 98 285 VAL A N 1
ATOM 2159 C CA . VAL A 1 285 ? -13.82 15.828 -1.506 1 98 285 VAL A CA 1
ATOM 2160 C C . VAL A 1 285 ? -15.086 15.68 -2.344 1 98 285 VAL A C 1
ATOM 2162 O O . VAL A 1 285 ? -15.078 15.023 -3.389 1 98 285 VAL A O 1
ATOM 2165 N N . ARG A 1 286 ? -16.141 16.297 -1.882 1 97.56 286 ARG A N 1
ATOM 2166 C CA . ARG A 1 286 ? -17.406 16.219 -2.6 1 97.56 286 ARG A CA 1
ATOM 2167 C C . ARG A 1 286 ? -17.281 16.828 -3.994 1 97.56 286 ARG A C 1
ATOM 2169 O O . ARG A 1 286 ? -17.812 16.281 -4.961 1 97.56 286 ARG A O 1
ATOM 2176 N N . ALA A 1 287 ? -16.641 17.906 -4.082 1 97.31 287 ALA A N 1
ATOM 2177 C CA . ALA A 1 287 ? -16.422 18.547 -5.379 1 97.31 287 ALA A CA 1
ATOM 2178 C C . ALA A 1 287 ? -15.617 17.656 -6.312 1 97.31 287 ALA A C 1
ATOM 2180 O O . ALA A 1 287 ? -15.945 17.516 -7.492 1 97.31 287 ALA A O 1
ATOM 2181 N N . ALA A 1 288 ? -14.547 17.047 -5.809 1 97.75 288 ALA A N 1
ATOM 2182 C CA . ALA A 1 288 ? -13.688 16.172 -6.602 1 97.75 288 ALA A CA 1
ATOM 2183 C C . ALA A 1 288 ? -14.461 14.953 -7.098 1 97.75 288 ALA A C 1
ATOM 2185 O O . ALA A 1 288 ? -14.164 14.422 -8.172 1 97.75 288 ALA A O 1
ATOM 2186 N N . ALA A 1 289 ? -15.406 14.523 -6.336 1 97.94 289 ALA A N 1
ATOM 2187 C CA . ALA A 1 289 ? -16.172 13.312 -6.648 1 97.94 289 ALA A CA 1
ATOM 2188 C C . ALA A 1 289 ? -17.297 13.609 -7.637 1 97.94 289 ALA A C 1
ATOM 2190 O O . ALA A 1 289 ? -18.062 12.711 -8 1 97.94 289 ALA A O 1
ATOM 2191 N N . SER A 1 290 ? -17.453 14.789 -8.125 1 95.56 290 SER A N 1
ATOM 2192 C CA . SER A 1 290 ? -18.578 15.219 -8.938 1 95.56 290 SER A CA 1
ATOM 2193 C C . SER A 1 290 ? -18.672 14.422 -10.234 1 95.56 290 SER A C 1
ATOM 2195 O O . SER A 1 290 ? -19.734 14.344 -10.844 1 95.56 290 SER A O 1
ATOM 2197 N N . GLY A 1 291 ? -17.562 13.836 -10.672 1 93.38 291 GLY A N 1
ATOM 2198 C CA . GLY A 1 291 ? -17.562 13.07 -11.906 1 93.38 291 GLY A CA 1
ATOM 2199 C C . GLY A 1 291 ? -18.078 11.656 -11.734 1 93.38 291 GLY A C 1
ATOM 2200 O O . GLY A 1 291 ? -18.266 10.938 -12.719 1 93.38 291 GLY A O 1
ATOM 2201 N N . LEU A 1 292 ? -18.266 11.203 -10.523 1 95.12 292 LEU A N 1
ATOM 2202 C CA . LEU A 1 292 ? -18.812 9.875 -10.273 1 95.12 292 LEU A CA 1
ATOM 2203 C C . LEU A 1 292 ? -20.281 9.805 -10.703 1 95.12 292 LEU A C 1
ATOM 2205 O O . LEU A 1 292 ? -20.953 10.828 -10.789 1 95.12 292 LEU A O 1
ATOM 2209 N N . TYR A 1 293 ? -20.734 8.516 -11.047 1 90.25 293 TYR A N 1
ATOM 2210 C CA . TYR A 1 293 ? -22.125 8.312 -11.438 1 90.25 293 TYR A CA 1
ATOM 2211 C C . TYR A 1 293 ? -23.062 8.562 -10.258 1 90.25 293 TYR A C 1
ATOM 2213 O O . TYR A 1 293 ? -22.734 8.234 -9.117 1 90.25 293 TYR A O 1
ATOM 2221 N N . ARG A 1 294 ? -24.047 9.383 -10.57 1 82.38 294 ARG A N 1
ATOM 2222 C CA . ARG A 1 294 ? -25.016 9.641 -9.516 1 82.38 294 ARG A CA 1
ATOM 2223 C C . ARG A 1 294 ? -26.234 8.719 -9.641 1 82.38 294 ARG A C 1
ATOM 2225 O O . ARG A 1 294 ? -26.656 8.398 -10.75 1 82.38 294 ARG A O 1
ATOM 2232 N N . GLY A 1 295 ? -26.266 7.594 -9.016 1 61.62 295 GLY A N 1
ATOM 2233 C CA . GLY A 1 295 ? -27.406 6.688 -9.07 1 61.62 295 GLY A CA 1
ATOM 2234 C C . GLY A 1 295 ? -28.656 7.344 -9.625 1 61.62 295 GLY A C 1
ATOM 2235 O O . GLY A 1 295 ? -28.844 8.555 -9.477 1 61.62 295 GLY A O 1
ATOM 2236 N N . GLN A 1 296 ? -29.109 7.07 -10.812 1 47.28 296 GLN A N 1
ATOM 2237 C CA . GLN A 1 296 ? -30.469 7.461 -11.164 1 47.28 296 GLN A CA 1
ATOM 2238 C C . GLN A 1 296 ? -31.391 7.406 -9.953 1 47.28 296 GLN A C 1
ATOM 2240 O O . GLN A 1 296 ? -31.469 6.383 -9.273 1 47.28 296 GLN A O 1
ATOM 2245 N N . GLN A 1 297 ? -31.547 8.453 -9.156 1 42.25 297 GLN A N 1
ATOM 2246 C CA . GLN A 1 297 ? -32.844 8.383 -8.477 1 42.25 297 GLN A CA 1
ATOM 2247 C C . GLN A 1 297 ? -33.875 7.691 -9.344 1 42.25 297 GLN A C 1
ATOM 2249 O O . GLN A 1 297 ? -34.062 8.047 -10.516 1 42.25 297 GLN A O 1
ATOM 2254 N N . ARG A 1 298 ? -34.188 6.426 -9.266 1 39.81 298 ARG A N 1
ATOM 2255 C CA . ARG A 1 298 ? -35.438 5.98 -9.883 1 39.81 298 ARG A CA 1
ATOM 2256 C C . ARG A 1 298 ? -36.469 7.105 -9.906 1 39.81 298 ARG A C 1
ATOM 2258 O O . ARG A 1 298 ? -36.906 7.574 -8.852 1 39.81 298 ARG A O 1
ATOM 2265 N N . ARG A 1 299 ? -36.469 7.957 -10.781 1 37.94 299 ARG A N 1
ATOM 2266 C CA . ARG A 1 299 ? -37.656 8.812 -10.984 1 37.94 299 ARG A CA 1
ATOM 2267 C C . ARG A 1 299 ? -38.938 8.047 -10.742 1 37.94 299 ARG A C 1
ATOM 2269 O O . ARG A 1 299 ? -39.188 7.027 -11.391 1 37.94 299 ARG A O 1
ATOM 2276 N N . ARG A 1 300 ? -39.562 8.062 -9.594 1 35.59 300 ARG A N 1
ATOM 2277 C CA . ARG A 1 300 ? -40.969 7.688 -9.477 1 35.59 300 ARG A CA 1
ATOM 2278 C C . ARG A 1 300 ? -41.75 8.117 -10.711 1 35.59 300 ARG A C 1
ATOM 2280 O O . ARG A 1 300 ? -41.781 9.297 -11.062 1 35.59 300 ARG A O 1
ATOM 2287 N N . ARG A 1 301 ? -41.844 7.23 -11.617 1 31.11 301 ARG A N 1
ATOM 2288 C CA . ARG A 1 301 ? -42.938 7.484 -12.555 1 31.11 301 ARG A CA 1
ATOM 2289 C C . ARG A 1 301 ? -44.188 7.965 -11.828 1 31.11 301 ARG A C 1
ATOM 2291 O O . ARG A 1 301 ? -44.594 7.395 -10.805 1 31.11 301 ARG A O 1
ATOM 2298 N N . PRO A 1 302 ? -44.469 9.242 -12 1 31.92 302 PRO A N 1
ATOM 2299 C CA . PRO A 1 302 ? -45.812 9.562 -11.547 1 31.92 302 PRO A CA 1
ATOM 2300 C C . PRO A 1 302 ? -46.844 8.484 -11.914 1 31.92 302 PRO A C 1
ATOM 2302 O O . PRO A 1 302 ? -46.906 8.07 -13.07 1 31.92 302 PRO A O 1
ATOM 2305 N N . GLY A 1 303 ? -46.938 7.477 -10.977 1 24.25 303 GLY A N 1
ATOM 2306 C CA . GLY A 1 303 ? -48.312 6.965 -11.109 1 24.25 303 GLY A CA 1
ATOM 2307 C C . GLY A 1 303 ? -49.375 8.031 -10.945 1 24.25 303 GLY A C 1
ATOM 2308 O O . GLY A 1 303 ? -49.125 9.07 -10.32 1 24.25 303 GLY A O 1
ATOM 2309 N N . MET B 1 1 ? 19.875 -42.906 1.27 1 28.73 1 MET B N 1
ATOM 2310 C CA . MET B 1 1 ? 18.5 -42.438 1.405 1 28.73 1 MET B CA 1
ATOM 2311 C C . MET B 1 1 ? 18.391 -41.469 2.584 1 28.73 1 MET B C 1
ATOM 2313 O O . MET B 1 1 ? 18.516 -41.875 3.74 1 28.73 1 MET B O 1
ATOM 2317 N N . VAL B 1 2 ? 18.938 -40.312 2.477 1 38.69 2 VAL B N 1
ATOM 2318 C CA . VAL B 1 2 ? 18.906 -39.438 3.641 1 38.69 2 VAL B CA 1
ATOM 2319 C C . VAL B 1 2 ? 17.484 -39.312 4.164 1 38.69 2 VAL B C 1
ATOM 2321 O O . VAL B 1 2 ? 16.547 -39.062 3.398 1 38.69 2 VAL B O 1
ATOM 2324 N N . ASP B 1 3 ? 17 -40.031 5.066 1 43.72 3 ASP B N 1
ATOM 2325 C CA . ASP B 1 3 ? 15.711 -40.031 5.758 1 43.72 3 ASP B CA 1
ATOM 2326 C C . ASP B 1 3 ? 15.242 -38.594 6.043 1 43.72 3 ASP B C 1
ATOM 2328 O O . ASP B 1 3 ? 15.93 -37.844 6.73 1 43.72 3 ASP B O 1
ATOM 2332 N N . PRO B 1 4 ? 14.523 -38.031 5.105 1 54.25 4 PRO B N 1
ATOM 2333 C CA . PRO B 1 4 ? 14.109 -36.688 5.469 1 54.25 4 PRO B CA 1
ATOM 2334 C C . PRO B 1 4 ? 13.625 -36.594 6.91 1 54.25 4 PRO B C 1
ATOM 2336 O O . PRO B 1 4 ? 12.883 -37.438 7.379 1 54.25 4 PRO B O 1
ATOM 2339 N N . GLN B 1 5 ? 14.406 -36.031 7.75 1 59.94 5 GLN B N 1
ATOM 2340 C CA . GLN B 1 5 ? 14.148 -35.906 9.18 1 59.94 5 GLN B CA 1
ATOM 2341 C C . GLN B 1 5 ? 12.836 -35.188 9.453 1 59.94 5 GLN B C 1
ATOM 2343 O O . GLN B 1 5 ? 12.164 -35.438 10.453 1 59.94 5 GLN B O 1
ATOM 2348 N N . LEU B 1 6 ? 12.469 -34.281 8.43 1 69.81 6 LEU B N 1
ATOM 2349 C CA . LEU B 1 6 ? 11.227 -33.562 8.719 1 69.81 6 LEU B CA 1
ATOM 2350 C C . LEU B 1 6 ? 10.117 -34.031 7.773 1 69.81 6 LEU B C 1
ATOM 2352 O O . LEU B 1 6 ? 10.344 -34.188 6.574 1 69.81 6 LEU B O 1
ATOM 2356 N N . ASP B 1 7 ? 8.938 -34.406 8.352 1 80.94 7 ASP B N 1
ATOM 2357 C CA . ASP B 1 7 ? 7.75 -34.938 7.688 1 80.94 7 ASP B CA 1
ATOM 2358 C C . ASP B 1 7 ? 7.031 -33.844 6.898 1 80.94 7 ASP B C 1
ATOM 2360 O O . ASP B 1 7 ? 6.738 -32.75 7.438 1 80.94 7 ASP B O 1
ATOM 2364 N N . GLY B 1 8 ? 6.809 -34.094 5.586 1 84.12 8 GLY B N 1
ATOM 2365 C CA . GLY B 1 8 ? 6.109 -33.188 4.684 1 84.12 8 GLY B CA 1
ATOM 2366 C C . GLY B 1 8 ? 4.801 -32.688 5.25 1 84.12 8 GLY B C 1
ATOM 2367 O O . GLY B 1 8 ? 4.586 -31.469 5.324 1 84.12 8 GLY B O 1
ATOM 2368 N N . PRO B 1 9 ? 4.078 -33.594 5.754 1 87.94 9 PRO B N 1
ATOM 2369 C CA . PRO B 1 9 ? 2.787 -33.188 6.316 1 87.94 9 PRO B CA 1
ATOM 2370 C C . PRO B 1 9 ? 2.932 -32.25 7.531 1 87.94 9 PRO B C 1
ATOM 2372 O O . PRO B 1 9 ? 2.117 -31.359 7.727 1 87.94 9 PRO B O 1
ATOM 2375 N N . GLN B 1 10 ? 3.984 -32.531 8.258 1 91.56 10 GLN B N 1
ATOM 2376 C CA . GLN B 1 10 ? 4.234 -31.672 9.422 1 91.56 10 GLN B CA 1
ATOM 2377 C C . GLN B 1 10 ? 4.586 -30.25 9 1 91.56 10 GLN B C 1
ATOM 2379 O O . GLN B 1 10 ? 4.066 -29.281 9.57 1 91.56 10 GLN B O 1
ATOM 2384 N N . LEU B 1 11 ? 5.402 -30.172 8.031 1 90.38 11 LEU B N 1
ATOM 2385 C CA . LEU B 1 11 ? 5.805 -28.859 7.531 1 90.38 11 LEU B CA 1
ATOM 2386 C C . LEU B 1 11 ? 4.621 -28.125 6.898 1 90.38 11 LEU B C 1
ATOM 2388 O O . LEU B 1 11 ? 4.453 -26.922 7.082 1 90.38 11 LEU B O 1
ATOM 2392 N N . ALA B 1 12 ? 3.854 -28.859 6.23 1 90.25 12 ALA B N 1
ATOM 2393 C CA . ALA B 1 12 ? 2.664 -28.297 5.602 1 90.25 12 ALA B CA 1
ATOM 2394 C C . ALA B 1 12 ? 1.688 -27.781 6.648 1 90.25 12 ALA B C 1
ATOM 2396 O O . ALA B 1 12 ? 1.08 -26.719 6.469 1 90.25 12 ALA B O 1
ATOM 2397 N N . ALA B 1 13 ? 1.538 -28.5 7.672 1 93.19 13 ALA B N 1
ATOM 2398 C CA . ALA B 1 13 ? 0.66 -28.094 8.766 1 93.19 13 ALA B CA 1
ATOM 2399 C C . ALA B 1 13 ? 1.151 -26.797 9.398 1 93.19 13 ALA B C 1
ATOM 2401 O O . ALA B 1 13 ? 0.363 -25.875 9.641 1 93.19 13 ALA B O 1
ATOM 2402 N N . LEU B 1 14 ? 2.438 -26.766 9.648 1 93.12 14 LEU B N 1
ATOM 2403 C CA . LEU B 1 14 ? 3.035 -25.562 10.211 1 93.12 14 LEU B CA 1
ATOM 2404 C C . LEU B 1 14 ? 2.775 -24.344 9.32 1 93.12 14 LEU B C 1
ATOM 2406 O O . LEU B 1 14 ? 2.32 -23.312 9.805 1 93.12 14 LEU B O 1
ATOM 2410 N N . ALA B 1 15 ? 3.033 -24.516 8.07 1 90.31 15 ALA B N 1
ATOM 2411 C CA . ALA B 1 15 ? 2.854 -23.438 7.109 1 90.31 15 ALA B CA 1
ATOM 2412 C C . ALA B 1 15 ? 1.398 -22.969 7.062 1 90.31 15 ALA B C 1
ATOM 2414 O O . ALA B 1 15 ? 1.118 -21.781 7.07 1 90.31 15 ALA B O 1
ATOM 2415 N N . ALA B 1 16 ? 0.485 -23.844 7.078 1 90.88 16 ALA B N 1
ATOM 2416 C CA . ALA B 1 16 ? -0.938 -23.531 6.973 1 90.88 16 ALA B CA 1
ATOM 2417 C C . ALA B 1 16 ? -1.433 -22.797 8.211 1 90.88 16 ALA B C 1
ATOM 2419 O O . ALA B 1 16 ? -2.172 -21.812 8.109 1 90.88 16 ALA B O 1
ATOM 2420 N N . VAL B 1 17 ? -1.022 -23.25 9.336 1 93.69 17 VAL B N 1
ATOM 2421 C CA . VAL B 1 17 ? -1.457 -22.672 10.602 1 93.69 17 VAL B CA 1
ATOM 2422 C C . VAL B 1 17 ? -0.998 -21.203 10.672 1 93.69 17 VAL B C 1
ATOM 2424 O O . VAL B 1 17 ? -1.762 -20.328 11.078 1 93.69 17 VAL B O 1
ATOM 2427 N N . VAL B 1 18 ? 0.205 -21.016 10.266 1 90.5 18 VAL B N 1
ATOM 2428 C CA . VAL B 1 18 ? 0.757 -19.672 10.359 1 90.5 18 VAL B CA 1
ATOM 2429 C C . VAL B 1 18 ? 0.142 -18.781 9.273 1 90.5 18 VAL B C 1
ATOM 2431 O O . VAL B 1 18 ? -0.212 -17.625 9.539 1 90.5 18 VAL B O 1
ATOM 2434 N N . GLU B 1 19 ? 0.04 -19.281 8.117 1 85.62 19 GLU B N 1
ATOM 2435 C CA . GLU B 1 19 ? -0.52 -18.531 7 1 85.62 19 GLU B CA 1
ATOM 2436 C C . GLU B 1 19 ? -1.965 -18.125 7.277 1 85.62 19 GLU B C 1
ATOM 2438 O O . GLU B 1 19 ? -2.354 -16.969 7.023 1 85.62 19 GLU B O 1
ATOM 2443 N N . LEU B 1 20 ? -2.744 -19.031 7.777 1 87.94 20 LEU B N 1
ATOM 2444 C CA . LEU B 1 20 ? -4.176 -18.812 7.934 1 87.94 20 LEU B CA 1
ATOM 2445 C C . LEU B 1 20 ? -4.5 -18.297 9.336 1 87.94 20 LEU B C 1
ATOM 2447 O O . LEU B 1 20 ? -5.609 -17.812 9.586 1 87.94 20 LEU B O 1
ATOM 2451 N N . GLY B 1 21 ? -3.516 -18.438 10.227 1 90.75 21 GLY B N 1
ATOM 2452 C CA . GLY B 1 21 ? -3.611 -17.875 11.562 1 90.75 21 GLY B CA 1
ATOM 2453 C C . GLY B 1 21 ? -4.441 -18.734 12.508 1 90.75 21 GLY B C 1
ATOM 2454 O O . GLY B 1 21 ? -4.828 -18.266 13.586 1 90.75 21 GLY B O 1
ATOM 2455 N N . SER B 1 22 ? -4.82 -19.906 12.016 1 93.81 22 SER B N 1
ATOM 2456 C CA . SER B 1 22 ? -5.676 -20.75 12.852 1 93.81 22 SER B CA 1
ATOM 2457 C C . SER B 1 22 ? -5.492 -22.219 12.539 1 93.81 22 SER B C 1
ATOM 2459 O O . SER B 1 22 ? -5.316 -22.594 11.375 1 93.81 22 SER B O 1
ATOM 2461 N N . PHE B 1 23 ? -5.676 -23.062 13.625 1 93.69 23 PHE B N 1
ATOM 2462 C CA . PHE B 1 23 ? -5.594 -24.516 13.469 1 93.69 23 PHE B CA 1
ATOM 2463 C C . PHE B 1 23 ? -6.805 -25.047 12.703 1 93.69 23 PHE B C 1
ATOM 2465 O O . PHE B 1 23 ? -6.672 -25.938 11.867 1 93.69 23 PHE B O 1
ATOM 2472 N N . ASP B 1 24 ? -7.906 -24.359 12.938 1 93.5 24 ASP B N 1
ATOM 2473 C CA . ASP B 1 24 ? -9.133 -24.781 12.266 1 93.5 24 ASP B CA 1
ATOM 2474 C C . ASP B 1 24 ? -9.07 -24.484 10.766 1 93.5 24 ASP B C 1
ATOM 2476 O O . ASP B 1 24 ? -9.43 -25.328 9.945 1 93.5 24 ASP B O 1
ATOM 2480 N N . ALA B 1 25 ? -8.594 -23.375 10.461 1 92.44 25 ALA B N 1
ATOM 2481 C CA . ALA B 1 25 ? -8.484 -23 9.055 1 92.44 25 ALA B CA 1
ATOM 2482 C C . ALA B 1 25 ? -7.457 -23.875 8.328 1 92.44 25 ALA B C 1
ATOM 2484 O O . ALA B 1 25 ? -7.668 -24.25 7.176 1 92.44 25 ALA B O 1
ATOM 2485 N N . ALA B 1 26 ? -6.449 -24.125 9.023 1 93.69 26 ALA B N 1
ATOM 2486 C CA . ALA B 1 26 ? -5.426 -25 8.453 1 93.69 26 ALA B CA 1
ATOM 2487 C C . ALA B 1 26 ? -5.984 -26.391 8.195 1 93.69 26 ALA B C 1
ATOM 2489 O O . ALA B 1 26 ? -5.707 -27 7.156 1 93.69 26 ALA B O 1
ATOM 2490 N N . ALA B 1 27 ? -6.77 -26.891 9.125 1 95.31 27 ALA B N 1
ATOM 2491 C CA . ALA B 1 27 ? -7.383 -28.203 8.992 1 95.31 27 ALA B CA 1
ATOM 2492 C C . ALA B 1 27 ? -8.289 -28.266 7.762 1 95.31 27 ALA B C 1
ATOM 2494 O O . ALA B 1 27 ? -8.234 -29.234 6.992 1 95.31 27 ALA B O 1
ATOM 2495 N N . GLU B 1 28 ? -9.031 -27.25 7.578 1 92.19 28 GLU B N 1
ATOM 2496 C CA . GLU B 1 28 ? -9.914 -27.172 6.422 1 92.19 28 GLU B CA 1
ATOM 2497 C C . GLU B 1 28 ? -9.117 -27.172 5.117 1 92.19 28 GLU B C 1
ATOM 2499 O O . GLU B 1 28 ? -9.43 -27.922 4.191 1 92.19 28 GLU B O 1
ATOM 2504 N N . ARG B 1 29 ? -8.062 -26.469 5.117 1 89.12 29 ARG B N 1
ATOM 2505 C CA . ARG B 1 29 ? -7.238 -26.359 3.922 1 89.12 29 ARG B CA 1
ATOM 2506 C C . ARG B 1 29 ? -6.562 -27.672 3.588 1 89.12 29 ARG B C 1
ATOM 2508 O O . ARG B 1 29 ? -6.457 -28.047 2.416 1 89.12 29 ARG B O 1
ATOM 2515 N N . LEU B 1 30 ? -6.117 -28.344 4.617 1 91.56 30 LEU B N 1
ATOM 2516 C CA . LEU B 1 30 ? -5.328 -29.562 4.438 1 91.56 30 LEU B CA 1
ATOM 2517 C C . LEU B 1 30 ? -6.23 -30.797 4.383 1 91.56 30 LEU B C 1
ATOM 2519 O O . LEU B 1 30 ? -5.75 -31.906 4.176 1 91.56 30 LEU B O 1
ATOM 2523 N N . HIS B 1 31 ? -7.543 -30.516 4.582 1 93.56 31 HIS B N 1
ATOM 2524 C CA . HIS B 1 31 ? -8.523 -31.594 4.562 1 93.56 31 HIS B CA 1
ATOM 2525 C C . HIS B 1 31 ? -8.195 -32.656 5.605 1 93.56 31 HIS B C 1
ATOM 2527 O O . HIS B 1 31 ? -8.172 -33.844 5.297 1 93.56 31 HIS B O 1
ATOM 2533 N N . VAL B 1 32 ? -7.914 -32.156 6.781 1 95.81 32 VAL B N 1
ATOM 2534 C CA . VAL B 1 32 ? -7.691 -33 7.953 1 95.81 32 VAL B CA 1
ATOM 2535 C C . VAL B 1 32 ? -8.43 -32.406 9.156 1 95.81 32 VAL B C 1
ATOM 2537 O O . VAL B 1 32 ? -9.086 -31.375 9.039 1 95.81 32 VAL B O 1
ATOM 2540 N N . THR B 1 33 ? -8.445 -33.125 10.188 1 94.31 33 THR B N 1
ATOM 2541 C CA . THR B 1 33 ? -9.078 -32.625 11.398 1 94.31 33 THR B CA 1
ATOM 2542 C C . THR B 1 33 ? -8.156 -31.641 12.141 1 94.31 33 THR B C 1
ATOM 2544 O O . THR B 1 33 ? -6.93 -31.734 12.008 1 94.31 33 THR B O 1
ATOM 2547 N N . PRO B 1 34 ? -8.742 -30.797 12.875 1 94.5 34 PRO B N 1
ATOM 2548 C CA . PRO B 1 34 ? -7.902 -29.922 13.703 1 94.5 34 PRO B CA 1
ATOM 2549 C C . PRO B 1 34 ? -6.973 -30.703 14.633 1 94.5 34 PRO B C 1
ATOM 2551 O O . PRO B 1 34 ? -5.832 -30.281 14.852 1 94.5 34 PRO B O 1
ATOM 2554 N N . SER B 1 35 ? -7.434 -31.75 15.102 1 94.75 35 SER B N 1
ATOM 2555 C CA . SER B 1 35 ? -6.613 -32.594 15.977 1 94.75 35 SER B CA 1
ATOM 2556 C C . SER B 1 35 ? -5.391 -33.125 15.234 1 94.75 35 SER B C 1
ATOM 2558 O O . SER B 1 35 ? -4.305 -33.219 15.812 1 94.75 35 SER B O 1
ATOM 2560 N N . ALA B 1 36 ? -5.586 -33.469 14.055 1 95.75 36 ALA B N 1
ATOM 2561 C CA . ALA B 1 36 ? -4.48 -33.969 13.234 1 95.75 36 ALA B CA 1
ATOM 2562 C C . ALA B 1 36 ? -3.439 -32.875 13.008 1 95.75 36 ALA B C 1
ATOM 2564 O O . ALA B 1 36 ? -2.236 -33.125 13.047 1 95.75 36 ALA B O 1
ATOM 2565 N N . VAL B 1 37 ? -3.914 -31.641 12.742 1 96.31 37 VAL B N 1
ATOM 2566 C CA . VAL B 1 37 ? -3.004 -30.516 12.578 1 96.31 37 VAL B CA 1
ATOM 2567 C C . VAL B 1 37 ? -2.209 -30.297 13.867 1 96.31 37 VAL B C 1
ATOM 2569 O O . VAL B 1 37 ? -0.988 -30.141 13.836 1 96.31 37 VAL B O 1
ATOM 2572 N N . SER B 1 38 ? -2.91 -30.328 14.977 1 95.75 38 SER B N 1
ATOM 2573 C CA . SER B 1 38 ? -2.271 -30.125 16.281 1 95.75 38 SER B CA 1
ATOM 2574 C C . SER B 1 38 ? -1.226 -31.203 16.547 1 95.75 38 SER B C 1
ATOM 2576 O O . SER B 1 38 ? -0.131 -30.906 17.031 1 95.75 38 SER B O 1
ATOM 2578 N N . GLN B 1 39 ? -1.561 -32.344 16.203 1 95.06 39 GLN B N 1
ATOM 2579 C CA . GLN B 1 39 ? -0.646 -33.469 16.406 1 95.06 39 GLN B CA 1
ATOM 2580 C C . GLN B 1 39 ? 0.603 -33.344 15.539 1 95.06 39 GLN B C 1
ATOM 2582 O O . GLN B 1 39 ? 1.714 -33.625 16 1 95.06 39 GLN B O 1
ATOM 2587 N N . ARG B 1 40 ? 0.409 -33 14.375 1 94.62 40 ARG B N 1
ATOM 2588 C CA . ARG B 1 40 ? 1.526 -32.781 13.461 1 94.62 40 ARG B CA 1
ATOM 2589 C C . ARG B 1 40 ? 2.473 -31.703 13.977 1 94.62 40 ARG B C 1
ATOM 2591 O O . ARG B 1 40 ? 3.691 -31.891 13.953 1 94.62 40 ARG B O 1
ATOM 2598 N N . ILE B 1 41 ? 1.859 -30.641 14.453 1 94.81 41 ILE B N 1
ATOM 2599 C CA . ILE B 1 41 ? 2.66 -29.531 14.961 1 94.81 41 ILE B CA 1
ATOM 2600 C C . ILE B 1 41 ? 3.395 -29.969 16.234 1 94.81 41 ILE B C 1
ATOM 2602 O O . ILE B 1 41 ? 4.59 -29.688 16.391 1 94.81 41 ILE B O 1
ATOM 2606 N N . LYS B 1 42 ? 2.666 -30.594 17.078 1 94.62 42 LYS B N 1
ATOM 2607 C CA . LYS B 1 42 ? 3.264 -31.078 18.328 1 94.62 42 LYS B CA 1
ATOM 2608 C C . LYS B 1 42 ? 4.422 -32.031 18.031 1 94.62 42 LYS B C 1
ATOM 2610 O O . LYS B 1 42 ? 5.48 -31.938 18.672 1 94.62 42 LYS B O 1
ATOM 2615 N N . SER B 1 43 ? 4.148 -32.938 17.172 1 94.62 43 SER B N 1
ATOM 2616 C CA . SER B 1 43 ? 5.191 -33.875 16.797 1 94.62 43 SER B CA 1
ATOM 2617 C C . SER B 1 43 ? 6.414 -33.156 16.234 1 94.62 43 SER B C 1
ATOM 2619 O O . SER B 1 43 ? 7.551 -33.5 16.562 1 94.62 43 SER B O 1
ATOM 2621 N N . LEU B 1 44 ? 6.234 -32.219 15.383 1 93.44 44 LEU B N 1
ATOM 2622 C CA . LEU B 1 44 ? 7.32 -31.438 14.797 1 93.44 44 LEU B CA 1
ATOM 2623 C C . LEU B 1 44 ? 8.078 -30.672 15.875 1 93.44 44 LEU B C 1
ATOM 2625 O O . LEU B 1 44 ? 9.312 -30.656 15.875 1 93.44 44 LEU B O 1
ATOM 2629 N N . GLU B 1 45 ? 7.332 -30.062 16.797 1 95.06 45 GLU B N 1
ATOM 2630 C CA . GLU B 1 45 ? 7.941 -29.328 17.906 1 95.06 45 GLU B CA 1
ATOM 2631 C C . GLU B 1 45 ? 8.781 -30.25 18.781 1 95.06 45 GLU B C 1
ATOM 2633 O O . GLU B 1 45 ? 9.867 -29.859 19.219 1 95.06 45 GLU B O 1
ATOM 2638 N N . GLN B 1 46 ? 8.266 -31.438 19.016 1 93.25 46 GLN B N 1
ATOM 2639 C CA . GLN B 1 46 ? 9 -32.438 19.797 1 93.25 46 GLN B CA 1
ATOM 2640 C C . GLN B 1 46 ? 10.297 -32.844 19.094 1 93.25 46 GLN B C 1
ATOM 2642 O O . GLN B 1 46 ? 11.344 -32.969 19.734 1 93.25 46 GLN B O 1
ATOM 2647 N N . GLN B 1 47 ? 10.195 -33.062 17.891 1 91.69 47 GLN B N 1
ATOM 2648 C CA . GLN B 1 47 ? 11.352 -33.469 17.094 1 91.69 47 GLN B CA 1
ATOM 2649 C C . GLN B 1 47 ? 12.438 -32.406 17.109 1 91.69 47 GLN B C 1
ATOM 2651 O O . GLN B 1 47 ? 13.625 -32.719 17.219 1 91.69 47 GLN B O 1
ATOM 2656 N N . VAL B 1 48 ? 11.977 -31.172 17 1 91.38 48 VAL B N 1
ATOM 2657 C CA . VAL B 1 48 ? 12.922 -30.062 16.906 1 91.38 48 VAL B CA 1
ATOM 2658 C C . VAL B 1 48 ? 13.297 -29.594 18.312 1 91.38 48 VAL B C 1
ATOM 2660 O O . VAL B 1 48 ? 14.297 -28.891 18.5 1 91.38 48 VAL B O 1
ATOM 2663 N N . GLY B 1 49 ? 12.5 -29.875 19.312 1 92.88 49 GLY B N 1
ATOM 2664 C CA . GLY B 1 49 ? 12.758 -29.516 20.703 1 92.88 49 GLY B CA 1
ATOM 2665 C C . GLY B 1 49 ? 12.422 -28.078 21.031 1 92.88 49 GLY B C 1
ATOM 2666 O O . GLY B 1 49 ? 13.008 -27.484 21.922 1 92.88 49 GLY B O 1
ATOM 2667 N N . GLN B 1 50 ? 11.586 -27.5 20.219 1 94.81 50 GLN B N 1
ATOM 2668 C CA . GLN B 1 50 ? 11.203 -26.094 20.391 1 94.81 50 GLN B CA 1
ATOM 2669 C C . GLN B 1 50 ? 9.734 -25.891 20.047 1 94.81 50 GLN B C 1
ATOM 2671 O O . GLN B 1 50 ? 9.18 -26.594 19.203 1 94.81 50 GLN B O 1
ATOM 2676 N N . VAL B 1 51 ? 9.164 -24.922 20.719 1 95.56 51 VAL B N 1
ATOM 2677 C CA . VAL B 1 51 ? 7.84 -24.469 20.312 1 95.56 51 VAL B CA 1
ATOM 2678 C C . VAL B 1 51 ? 7.938 -23.656 19.031 1 95.56 51 VAL B C 1
ATOM 2680 O O . VAL B 1 51 ? 8.789 -22.781 18.906 1 95.56 51 VAL B O 1
ATOM 2683 N N . LEU B 1 52 ? 7.055 -24.031 18.125 1 95.31 52 LEU B N 1
ATOM 2684 C CA . LEU B 1 52 ? 7.191 -23.438 16.797 1 95.31 52 LEU B CA 1
ATOM 2685 C C . LEU B 1 52 ? 6.062 -22.453 16.531 1 95.31 52 LEU B C 1
ATOM 2687 O O . LEU B 1 52 ? 6.172 -21.609 15.633 1 95.31 52 LEU B O 1
ATOM 2691 N N . VAL B 1 53 ? 4.941 -22.562 17.266 1 95.56 53 VAL B N 1
ATOM 2692 C CA . VAL B 1 53 ? 3.764 -21.75 17 1 95.56 53 VAL B CA 1
ATOM 2693 C C . VAL B 1 53 ? 3.268 -21.125 18.297 1 95.56 53 VAL B C 1
ATOM 2695 O O . VAL B 1 53 ? 3.143 -21.797 19.312 1 95.56 53 VAL B O 1
ATOM 2698 N N . VAL B 1 54 ? 3.15 -19.828 18.266 1 93.12 54 VAL B N 1
ATOM 2699 C CA . VAL B 1 54 ? 2.412 -19.141 19.312 1 93.12 54 VAL B CA 1
ATOM 2700 C C . VAL B 1 54 ? 0.915 -19.203 19.031 1 93.12 54 VAL B C 1
ATOM 2702 O O . VAL B 1 54 ? 0.451 -18.688 18.016 1 93.12 54 VAL B O 1
ATOM 2705 N N . ARG B 1 55 ? 0.214 -19.797 19.953 1 87.44 55 ARG B N 1
ATOM 2706 C CA . ARG B 1 55 ? -1.201 -20.078 19.719 1 87.44 55 ARG B CA 1
ATOM 2707 C C . ARG B 1 55 ? -2.064 -18.891 20.156 1 87.44 55 ARG B C 1
ATOM 2709 O O . ARG B 1 55 ? -2.9 -19.016 21.047 1 87.44 55 ARG B O 1
ATOM 2716 N N . GLU B 1 56 ? -1.813 -17.781 19.625 1 85.12 56 GLU B N 1
ATOM 2717 C CA . GLU B 1 56 ? -2.654 -16.594 19.734 1 85.12 56 GLU B CA 1
ATOM 2718 C C . GLU B 1 56 ? -3.549 -16.438 18.5 1 85.12 56 GLU B C 1
ATOM 2720 O O . GLU B 1 56 ? -3.486 -17.25 17.578 1 85.12 56 GLU B O 1
ATOM 2725 N N . LYS B 1 57 ? -4.523 -15.547 18.672 1 82.06 57 LYS B N 1
ATOM 2726 C CA . LYS B 1 57 ? -5.367 -15.25 17.516 1 82.06 57 LYS B CA 1
ATOM 2727 C C . LYS B 1 57 ? -4.984 -13.914 16.891 1 82.06 57 LYS B C 1
ATOM 2729 O O . LYS B 1 57 ? -5.238 -12.852 17.469 1 82.06 57 LYS B O 1
ATOM 2734 N N . PRO B 1 58 ? -4.23 -14.023 15.836 1 87.69 58 PRO B N 1
ATOM 2735 C CA . PRO B 1 58 ? -3.895 -15.164 14.984 1 87.69 58 PRO B CA 1
ATOM 2736 C C . PRO B 1 58 ? -2.645 -15.898 15.461 1 87.69 58 PRO B C 1
ATOM 2738 O O . PRO B 1 58 ? -1.801 -15.32 16.141 1 87.69 58 PRO B O 1
ATOM 2741 N N . CYS B 1 59 ? -2.529 -17.156 14.984 1 92.5 59 CYS B N 1
ATOM 2742 C CA . CYS B 1 59 ? -1.321 -17.922 15.258 1 92.5 59 CYS B CA 1
ATOM 2743 C C . CYS B 1 59 ? -0.124 -17.344 14.516 1 92.5 59 CYS B C 1
ATOM 2745 O O . CYS B 1 59 ? -0.25 -16.922 13.367 1 92.5 59 CYS B O 1
ATOM 2747 N N . ARG B 1 60 ? 0.988 -17.375 15.188 1 91.75 60 ARG B N 1
ATOM 2748 C CA . ARG B 1 60 ? 2.225 -16.875 14.586 1 91.75 60 ARG B CA 1
ATOM 2749 C C . ARG B 1 60 ? 3.377 -17.844 14.836 1 91.75 60 ARG B C 1
ATOM 2751 O O . ARG B 1 60 ? 3.332 -18.641 15.781 1 91.75 60 ARG B O 1
ATOM 2758 N N . ALA B 1 61 ? 4.352 -17.734 13.977 1 91.81 61 ALA B N 1
ATOM 2759 C CA . ALA B 1 61 ? 5.547 -18.547 14.18 1 91.81 61 ALA B CA 1
ATOM 2760 C C . ALA B 1 61 ? 6.434 -17.969 15.273 1 91.81 61 ALA B C 1
ATOM 2762 O O . ALA B 1 61 ? 6.555 -16.734 15.398 1 91.81 61 ALA B O 1
ATOM 2763 N N . THR B 1 62 ? 7.023 -18.828 16.078 1 91.69 62 THR B N 1
ATOM 2764 C CA . THR B 1 62 ? 8.125 -18.422 16.938 1 91.69 62 THR B CA 1
ATOM 2765 C C . THR B 1 62 ? 9.391 -18.172 16.125 1 91.69 62 THR B C 1
ATOM 2767 O O . THR B 1 62 ? 9.43 -18.469 14.93 1 91.69 62 THR B O 1
ATOM 2770 N N . THR B 1 63 ? 10.336 -17.688 16.797 1 88.81 63 THR B N 1
ATOM 2771 C CA . THR B 1 63 ? 11.625 -17.484 16.141 1 88.81 63 THR B CA 1
ATOM 2772 C C . THR B 1 63 ? 12.172 -18.812 15.625 1 88.81 63 THR B C 1
ATOM 2774 O O . THR B 1 63 ? 12.758 -18.875 14.539 1 88.81 63 THR B O 1
ATOM 2777 N N . ALA B 1 64 ? 11.938 -19.828 16.359 1 90.56 64 ALA B N 1
ATOM 2778 C CA . ALA B 1 64 ? 12.414 -21.156 15.984 1 90.56 64 ALA B CA 1
ATOM 2779 C C . ALA B 1 64 ? 11.609 -21.719 14.812 1 90.56 64 ALA B C 1
ATOM 2781 O O . ALA B 1 64 ? 12.094 -22.594 14.086 1 90.56 64 ALA B O 1
ATOM 2782 N N . GLY B 1 65 ? 10.453 -21.234 14.656 1 91.69 65 GLY B N 1
ATOM 2783 C CA . GLY B 1 65 ? 9.586 -21.734 13.602 1 91.69 65 GLY B CA 1
ATOM 2784 C C . GLY B 1 65 ? 9.883 -21.125 12.242 1 91.69 65 GLY B C 1
ATOM 2785 O O . GLY B 1 65 ? 9.531 -21.688 11.211 1 91.69 65 GLY B O 1
ATOM 2786 N N . ILE B 1 66 ? 10.602 -20.062 12.18 1 89.19 66 ILE B N 1
ATOM 2787 C CA . ILE B 1 66 ? 10.789 -19.25 10.984 1 89.19 66 ILE B CA 1
ATOM 2788 C C . ILE B 1 66 ? 11.594 -20.031 9.945 1 89.19 66 ILE B C 1
ATOM 2790 O O . ILE B 1 66 ? 11.18 -20.156 8.789 1 89.19 66 ILE B O 1
ATOM 2794 N N . PRO B 1 67 ? 12.656 -20.688 10.352 1 87.5 67 PRO B N 1
ATOM 2795 C CA . PRO B 1 67 ? 13.398 -21.453 9.359 1 87.5 67 PRO B CA 1
ATOM 2796 C C . PRO B 1 67 ? 12.594 -22.625 8.797 1 87.5 67 PRO B C 1
ATOM 2798 O O . PRO B 1 67 ? 12.766 -23 7.629 1 87.5 67 PRO B O 1
ATOM 2801 N N . LEU B 1 68 ? 11.727 -23.109 9.602 1 89.88 68 LEU B N 1
ATOM 2802 C CA . LEU B 1 68 ? 10.93 -24.25 9.148 1 89.88 68 LEU B CA 1
ATOM 2803 C C . LEU B 1 68 ? 9.836 -23.797 8.188 1 89.88 68 LEU B C 1
ATOM 2805 O O . LEU B 1 68 ? 9.461 -24.531 7.273 1 89.88 68 LEU B O 1
ATOM 2809 N N . LEU B 1 69 ? 9.367 -22.609 8.43 1 89.25 69 LEU B N 1
ATOM 2810 C CA . LEU B 1 69 ? 8.422 -22.047 7.477 1 89.25 69 LEU B CA 1
ATOM 2811 C C . LEU B 1 69 ? 9.07 -21.844 6.109 1 89.25 69 LEU B C 1
ATOM 2813 O O . LEU B 1 69 ? 8.477 -22.172 5.082 1 89.25 69 LEU B O 1
ATOM 2817 N N . ARG B 1 70 ? 10.203 -21.391 6.113 1 88.44 70 ARG B N 1
ATOM 2818 C CA . ARG B 1 70 ? 10.945 -21.219 4.871 1 88.44 70 ARG B CA 1
ATOM 2819 C C . ARG B 1 70 ? 11.172 -22.547 4.18 1 88.44 70 ARG B C 1
ATOM 2821 O O . ARG B 1 70 ? 10.984 -22.672 2.967 1 88.44 70 ARG B O 1
ATOM 2828 N N . LEU B 1 71 ? 11.547 -23.516 4.953 1 88.44 71 LEU B N 1
ATOM 2829 C CA . LEU B 1 71 ? 11.766 -24.859 4.406 1 88.44 71 LEU B CA 1
ATOM 2830 C C . LEU B 1 71 ? 10.477 -25.406 3.793 1 88.44 71 LEU B C 1
ATOM 2832 O O . LEU B 1 71 ? 10.508 -25.984 2.707 1 88.44 71 LEU B O 1
ATOM 2836 N N . ALA B 1 72 ? 9.461 -25.203 4.516 1 89.25 72 ALA B N 1
ATOM 2837 C CA . ALA B 1 72 ? 8.172 -25.656 4.012 1 89.25 72 ALA B CA 1
ATOM 2838 C C . ALA B 1 72 ? 7.852 -25.031 2.658 1 89.25 72 ALA B C 1
ATOM 2840 O O . ALA B 1 72 ? 7.434 -25.719 1.727 1 89.25 72 ALA B O 1
ATOM 2841 N N . ALA B 1 73 ? 8.062 -23.781 2.555 1 90 73 ALA B N 1
ATOM 2842 C CA . ALA B 1 73 ? 7.777 -23.062 1.317 1 90 73 ALA B CA 1
ATOM 2843 C C . ALA B 1 73 ? 8.695 -23.531 0.188 1 90 73 ALA B C 1
ATOM 2845 O O . ALA B 1 73 ? 8.242 -23.734 -0.938 1 90 73 ALA B O 1
ATOM 2846 N N . GLN B 1 74 ? 9.898 -23.719 0.438 1 89.88 74 GLN B N 1
ATOM 2847 C CA . GLN B 1 74 ? 10.875 -24.141 -0.556 1 89.88 74 GLN B CA 1
ATOM 2848 C C . GLN B 1 74 ? 10.594 -25.562 -1.031 1 89.88 74 GLN B C 1
ATOM 2850 O O . GLN B 1 74 ? 10.656 -25.844 -2.229 1 89.88 74 GLN B O 1
ATOM 2855 N N . THR B 1 75 ? 10.273 -26.375 -0.099 1 88 75 THR B N 1
ATOM 2856 C CA . THR B 1 75 ? 9.938 -27.766 -0.441 1 88 75 THR B CA 1
ATOM 2857 C C . THR B 1 75 ? 8.695 -27.812 -1.322 1 88 75 THR B C 1
ATOM 2859 O O . THR B 1 75 ? 8.641 -28.578 -2.285 1 88 75 THR B O 1
ATOM 2862 N N . ALA B 1 76 ? 7.77 -27.031 -0.944 1 85.94 76 ALA B N 1
ATOM 2863 C CA . ALA B 1 76 ? 6.547 -26.984 -1.742 1 85.94 76 ALA B CA 1
ATOM 2864 C C . ALA B 1 76 ? 6.852 -26.578 -3.182 1 85.94 76 ALA B C 1
ATOM 2866 O O . ALA B 1 76 ? 6.277 -27.125 -4.121 1 85.94 76 ALA B O 1
ATOM 2867 N N . LEU B 1 77 ? 7.73 -25.656 -3.398 1 88.69 77 LEU B N 1
ATOM 2868 C CA . LEU B 1 77 ? 8.117 -25.203 -4.73 1 88.69 77 LEU B CA 1
ATOM 2869 C C . LEU B 1 77 ? 8.805 -26.328 -5.504 1 88.69 77 LEU B C 1
ATOM 2871 O O . LEU B 1 77 ? 8.453 -26.609 -6.652 1 88.69 77 LEU B O 1
ATOM 2875 N N . LEU B 1 78 ? 9.664 -26.984 -4.855 1 87.62 78 LEU B N 1
ATOM 2876 C CA . LEU B 1 78 ? 10.398 -28.078 -5.504 1 87.62 78 LEU B CA 1
ATOM 2877 C C . LEU B 1 78 ? 9.469 -29.219 -5.871 1 87.62 78 LEU B C 1
ATOM 2879 O O . LEU B 1 78 ? 9.594 -29.812 -6.945 1 87.62 78 LEU B O 1
ATOM 2883 N N . GLU B 1 79 ? 8.602 -29.469 -4.98 1 84.31 79 GLU B N 1
ATOM 2884 C CA . GLU B 1 79 ? 7.621 -30.516 -5.25 1 84.31 79 GLU B CA 1
ATOM 2885 C C . GLU B 1 79 ? 6.754 -30.156 -6.457 1 84.31 79 GLU B C 1
ATOM 2887 O O . GLU B 1 79 ? 6.504 -31 -7.316 1 84.31 79 GLU B O 1
ATOM 2892 N N . SER B 1 80 ? 6.32 -28.953 -6.43 1 84.94 80 SER B N 1
ATOM 2893 C CA . SER B 1 80 ? 5.496 -28.5 -7.547 1 84.94 80 SER B CA 1
ATOM 2894 C C . SER B 1 80 ? 6.242 -28.625 -8.867 1 84.94 80 SER B C 1
ATOM 2896 O O . SER B 1 80 ? 5.664 -29.047 -9.875 1 84.94 80 SER B O 1
ATOM 2898 N N . GLU B 1 81 ? 7.434 -28.375 -8.938 1 86 81 GLU B N 1
ATOM 2899 C CA . GLU B 1 81 ? 8.25 -28.484 -10.141 1 86 81 GLU B CA 1
ATOM 2900 C C . GLU B 1 81 ? 8.422 -29.938 -10.57 1 86 81 GLU B C 1
ATOM 2902 O O . GLU B 1 81 ? 8.352 -30.25 -11.766 1 86 81 GLU B O 1
ATOM 2907 N N . ALA B 1 82 ? 8.664 -30.75 -9.648 1 84.5 82 ALA B N 1
ATOM 2908 C CA . ALA B 1 82 ? 8.836 -32.156 -9.938 1 84.5 82 ALA B CA 1
ATOM 2909 C C . ALA B 1 82 ? 7.566 -32.75 -10.547 1 84.5 82 ALA B C 1
ATOM 2911 O O . ALA B 1 82 ? 7.633 -33.531 -11.508 1 84.5 82 ALA B O 1
ATOM 2912 N N . LEU B 1 83 ? 6.543 -32.375 -9.969 1 82.88 83 LEU B N 1
ATOM 2913 C CA . LEU B 1 83 ? 5.262 -32.875 -10.469 1 82.88 83 LEU B CA 1
ATOM 2914 C C . LEU B 1 83 ? 4.996 -32.375 -11.883 1 82.88 83 LEU B C 1
ATOM 2916 O O . LEU B 1 83 ? 4.488 -33.094 -12.727 1 82.88 83 LEU B O 1
ATOM 2920 N N . ALA B 1 84 ? 5.293 -31.141 -12.109 1 81.12 84 ALA B N 1
ATOM 2921 C CA . ALA B 1 84 ? 5.125 -30.547 -13.438 1 81.12 84 ALA B CA 1
ATOM 2922 C C . ALA B 1 84 ? 5.98 -31.281 -14.477 1 81.12 84 ALA B C 1
ATOM 2924 O O . ALA B 1 84 ? 5.559 -31.469 -15.617 1 81.12 84 ALA B O 1
ATOM 2925 N N . GLU B 1 85 ? 7.148 -31.734 -14.125 1 81.69 85 GLU B N 1
ATOM 2926 C CA . GLU B 1 85 ? 8.055 -32.438 -15.016 1 81.69 85 GLU B CA 1
ATOM 2927 C C . GLU B 1 85 ? 7.516 -33.812 -15.367 1 81.69 85 GLU B C 1
ATOM 2929 O O . GLU B 1 85 ? 7.762 -34.344 -16.453 1 81.69 85 GLU B O 1
ATOM 2934 N N . MET B 1 86 ? 6.934 -34.531 -14.43 1 79.12 86 MET B N 1
ATOM 2935 C CA . MET B 1 86 ? 6.414 -35.875 -14.633 1 79.12 86 MET B CA 1
ATOM 2936 C C . MET B 1 86 ? 5.227 -35.844 -15.594 1 79.12 86 MET B C 1
ATOM 2938 O O . MET B 1 86 ? 4.816 -36.906 -16.094 1 79.12 86 MET B O 1
ATOM 2942 N N . GLY B 1 87 ? 4.914 -34.875 -16.312 1 68.25 87 GLY B N 1
ATOM 2943 C CA . GLY B 1 87 ? 3.877 -34.812 -17.328 1 68.25 87 GLY B CA 1
ATOM 2944 C C . GLY B 1 87 ? 2.477 -34.938 -16.75 1 68.25 87 GLY B C 1
ATOM 2945 O O . GLY B 1 87 ? 1.518 -35.188 -17.484 1 68.25 87 GLY B O 1
ATOM 2946 N N . GLY B 1 88 ? 2.277 -35.438 -15.562 1 52.59 88 GLY B N 1
ATOM 2947 C CA . GLY B 1 88 ? 0.939 -35.719 -15.062 1 52.59 88 GLY B CA 1
ATOM 2948 C C . GLY B 1 88 ? -0.01 -34.562 -15.219 1 52.59 88 GLY B C 1
ATOM 2949 O O . GLY B 1 88 ? 0.426 -33.406 -15.328 1 52.59 88 GLY B O 1
ATOM 2950 N N . ASN B 1 89 ? -1.13 -34.875 -16.016 1 49.66 89 ASN B N 1
ATOM 2951 C CA . ASN B 1 89 ? -2.32 -34.031 -16.141 1 49.66 89 ASN B CA 1
ATOM 2952 C C . ASN B 1 89 ? -2.643 -33.312 -14.836 1 49.66 89 ASN B C 1
ATOM 2954 O O . ASN B 1 89 ? -3.764 -33.406 -14.336 1 49.66 89 ASN B O 1
ATOM 2958 N N . ALA B 1 90 ? -1.942 -33.625 -13.883 1 47.78 90 ALA B N 1
ATOM 2959 C CA . ALA B 1 90 ? -2.398 -33.031 -12.633 1 47.78 90 ALA B CA 1
ATOM 2960 C C . ALA B 1 90 ? -2.982 -31.641 -12.867 1 47.78 90 ALA B C 1
ATOM 2962 O O . ALA B 1 90 ? -2.48 -30.891 -13.703 1 47.78 90 ALA B O 1
ATOM 2963 N N . SER B 1 91 ? -4.254 -31.547 -12.781 1 49.91 91 SER B N 1
ATOM 2964 C CA . SER B 1 91 ? -4.938 -30.266 -12.672 1 49.91 91 SER B CA 1
ATOM 2965 C C . SER B 1 91 ? -3.971 -29.141 -12.281 1 49.91 91 SER B C 1
ATOM 2967 O O . SER B 1 91 ? -3.312 -29.219 -11.242 1 49.91 91 SER B O 1
ATOM 2969 N N . LEU B 1 92 ? -3.168 -28.688 -13.242 1 52.69 92 LEU B N 1
ATOM 2970 C CA . LEU B 1 92 ? -2.062 -27.75 -13.375 1 52.69 92 LEU B CA 1
ATOM 2971 C C . LEU B 1 92 ? -2.195 -26.609 -12.375 1 52.69 92 LEU B C 1
ATOM 2973 O O . LEU B 1 92 ? -2.711 -25.547 -12.711 1 52.69 92 LEU B O 1
ATOM 2977 N N . LYS B 1 93 ? -2.439 -26.969 -11.25 1 67.81 93 LYS B N 1
ATOM 2978 C CA . LYS B 1 93 ? -2.449 -25.891 -10.273 1 67.81 93 LYS B CA 1
ATOM 2979 C C . LYS B 1 93 ? -1.173 -25.062 -10.359 1 67.81 93 LYS B C 1
ATOM 2981 O O . LYS B 1 93 ? -0.069 -25.594 -10.219 1 67.81 93 LYS B O 1
ATOM 2986 N N . ARG B 1 94 ? -1.202 -23.984 -11.039 1 80.12 94 ARG B N 1
ATOM 2987 C CA . ARG B 1 94 ? -0.087 -23.047 -11.164 1 80.12 94 ARG B CA 1
ATOM 2988 C C . ARG B 1 94 ? 0.534 -22.766 -9.797 1 80.12 94 ARG B C 1
ATOM 2990 O O . ARG B 1 94 ? -0.18 -22.625 -8.797 1 80.12 94 ARG B O 1
ATOM 2997 N N . THR B 1 95 ? 1.834 -22.938 -9.797 1 86.88 95 THR B N 1
ATOM 2998 C CA . THR B 1 95 ? 2.592 -22.594 -8.602 1 86.88 95 THR B CA 1
ATOM 2999 C C . THR B 1 95 ? 2.514 -21.094 -8.312 1 86.88 95 THR B C 1
ATOM 3001 O O . THR B 1 95 ? 2.646 -20.281 -9.227 1 86.88 95 THR B O 1
ATOM 3004 N N . ARG B 1 96 ? 2.248 -20.812 -7.074 1 91.44 96 ARG B N 1
ATOM 3005 C CA . ARG B 1 96 ? 2.219 -19.406 -6.676 1 91.44 96 ARG B CA 1
ATOM 3006 C C . ARG B 1 96 ? 3.582 -18.953 -6.164 1 91.44 96 ARG B C 1
ATOM 3008 O O . ARG B 1 96 ? 4.203 -19.641 -5.344 1 91.44 96 ARG B O 1
ATOM 3015 N N . ILE B 1 97 ? 3.988 -17.844 -6.633 1 94.06 97 ILE B N 1
ATOM 3016 C CA . ILE B 1 97 ? 5.273 -17.281 -6.246 1 94.06 97 ILE B CA 1
ATOM 3017 C C . ILE B 1 97 ? 5.066 -15.883 -5.66 1 94.06 97 ILE B C 1
ATOM 3019 O O . ILE B 1 97 ? 4.41 -15.039 -6.273 1 94.06 97 ILE B O 1
ATOM 3023 N N . THR B 1 98 ? 5.598 -15.672 -4.48 1 96.25 98 THR B N 1
ATOM 3024 C CA . THR B 1 98 ? 5.535 -14.359 -3.85 1 96.25 98 THR B CA 1
ATOM 3025 C C . THR B 1 98 ? 6.836 -13.586 -4.078 1 96.25 98 THR B C 1
ATOM 3027 O O . THR B 1 98 ? 7.922 -14.117 -3.846 1 96.25 98 THR B O 1
ATOM 3030 N N . ILE B 1 99 ? 6.688 -12.375 -4.566 1 97.12 99 ILE B N 1
ATOM 3031 C CA . ILE B 1 99 ? 7.828 -11.492 -4.805 1 97.12 99 ILE B CA 1
ATOM 3032 C C . ILE B 1 99 ? 7.594 -10.148 -4.117 1 97.12 99 ILE B C 1
ATOM 3034 O O . ILE B 1 99 ? 6.52 -9.562 -4.242 1 97.12 99 ILE B O 1
ATOM 3038 N N . ALA B 1 100 ? 8.539 -9.688 -3.354 1 97.62 100 ALA B N 1
ATOM 3039 C CA . ALA B 1 100 ? 8.492 -8.359 -2.758 1 97.62 100 ALA B CA 1
ATOM 3040 C C . ALA B 1 100 ? 9.258 -7.348 -3.609 1 97.62 100 ALA B C 1
ATOM 3042 O O . ALA B 1 100 ? 10.352 -7.633 -4.09 1 97.62 100 ALA B O 1
ATOM 3043 N N . VAL B 1 101 ? 8.641 -6.207 -3.832 1 97.44 101 VAL B N 1
ATOM 3044 C CA . VAL B 1 101 ? 9.273 -5.168 -4.633 1 97.44 101 VAL B CA 1
ATOM 3045 C C . VAL B 1 101 ? 8.898 -3.791 -4.09 1 97.44 101 VAL B C 1
ATOM 3047 O O . VAL B 1 101 ? 7.793 -3.6 -3.584 1 97.44 101 VAL B O 1
ATOM 3050 N N . ASN B 1 102 ? 9.82 -2.857 -4.098 1 95.88 102 ASN B N 1
ATOM 3051 C CA . ASN B 1 102 ? 9.469 -1.502 -3.689 1 95.88 102 ASN B CA 1
ATOM 3052 C C . ASN B 1 102 ? 8.609 -0.804 -4.734 1 95.88 102 ASN B C 1
ATOM 3054 O O . ASN B 1 102 ? 8.703 -1.107 -5.926 1 95.88 102 ASN B O 1
ATOM 3058 N N . ALA B 1 103 ? 7.898 0.167 -4.293 1 95.69 103 ALA B N 1
ATOM 3059 C CA . ALA B 1 103 ? 6.891 0.837 -5.109 1 95.69 103 ALA B CA 1
ATOM 3060 C C . ALA B 1 103 ? 7.523 1.504 -6.324 1 95.69 103 ALA B C 1
ATOM 3062 O O . ALA B 1 103 ? 6.988 1.425 -7.434 1 95.69 103 ALA B O 1
ATOM 3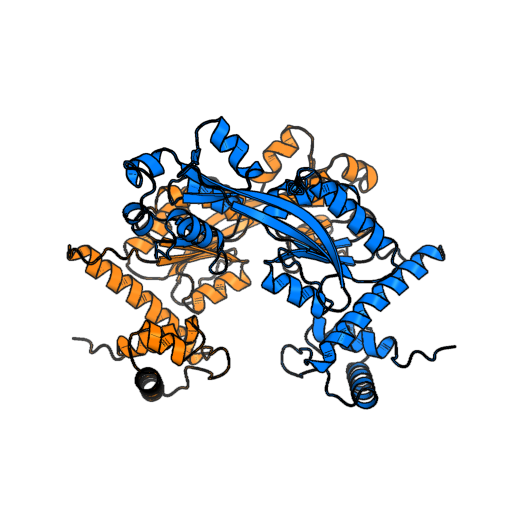063 N N . ASP B 1 104 ? 8.656 2.146 -6.18 1 96.56 104 ASP B N 1
ATOM 3064 C CA . ASP B 1 104 ? 9.312 2.871 -7.266 1 96.56 104 ASP B CA 1
ATOM 3065 C C . ASP B 1 104 ? 9.766 1.917 -8.367 1 96.56 104 ASP B C 1
ATOM 3067 O O . ASP B 1 104 ? 9.664 2.234 -9.555 1 96.56 104 ASP B O 1
ATOM 3071 N N . SER B 1 105 ? 10.312 0.778 -7.961 1 97.56 105 SER B N 1
ATOM 3072 C CA . SER B 1 105 ? 10.68 -0.22 -8.961 1 97.56 105 SER B CA 1
ATOM 3073 C C . SER B 1 105 ? 9.453 -0.699 -9.734 1 97.56 105 SER B C 1
ATOM 3075 O O . SER B 1 105 ? 9.492 -0.782 -10.969 1 97.56 105 SER B O 1
ATOM 3077 N N . MET B 1 106 ? 8.375 -0.994 -9.039 1 97.56 106 MET B N 1
ATOM 3078 C CA . MET B 1 106 ? 7.148 -1.432 -9.703 1 97.56 106 MET B CA 1
ATOM 3079 C C . MET B 1 106 ? 6.66 -0.379 -10.695 1 97.56 106 MET B C 1
ATOM 3081 O O . MET B 1 106 ? 6.234 -0.712 -11.805 1 97.56 106 MET B O 1
ATOM 3085 N N . ALA B 1 107 ? 6.793 0.907 -10.328 1 97.19 107 ALA B N 1
ATOM 3086 C CA . ALA B 1 107 ? 6.27 2.014 -11.125 1 97.19 107 ALA B CA 1
ATOM 3087 C C . ALA B 1 107 ? 7.176 2.314 -12.312 1 97.19 107 ALA B C 1
ATOM 3089 O O . ALA B 1 107 ? 6.801 3.064 -13.219 1 97.19 107 ALA B O 1
ATOM 3090 N N . THR B 1 108 ? 8.367 1.731 -12.352 1 97.5 108 THR B N 1
ATOM 3091 C CA . THR B 1 108 ? 9.312 2.131 -13.391 1 97.5 108 THR B CA 1
ATOM 3092 C C . THR B 1 108 ? 9.758 0.923 -14.211 1 97.5 108 THR B C 1
ATOM 3094 O O . THR B 1 108 ? 9.227 0.668 -15.297 1 97.5 108 THR B O 1
ATOM 3097 N N . TRP B 1 109 ? 10.477 -0.012 -13.664 1 97.75 109 TRP B N 1
ATOM 3098 C CA . TRP B 1 109 ? 11.141 -1.001 -14.508 1 97.75 109 TRP B CA 1
ATOM 3099 C C . TRP B 1 109 ? 10.633 -2.406 -14.203 1 97.75 109 TRP B C 1
ATOM 3101 O O . TRP B 1 109 ? 10.672 -3.289 -15.062 1 97.75 109 TRP B O 1
ATOM 3111 N N . PHE B 1 110 ? 10.18 -2.652 -13.047 1 98.19 110 PHE B N 1
ATOM 3112 C CA . PHE B 1 110 ? 9.945 -4.016 -12.594 1 98.19 110 PHE B CA 1
ATOM 3113 C C . PHE B 1 110 ? 8.773 -4.641 -13.336 1 98.19 110 PHE B C 1
ATOM 3115 O O . PHE B 1 110 ? 8.734 -5.855 -13.539 1 98.19 110 PHE B O 1
ATOM 3122 N N . SER B 1 111 ? 7.781 -3.896 -13.719 1 96.88 111 SER B N 1
ATOM 3123 C CA . SER B 1 111 ? 6.586 -4.453 -14.344 1 96.88 111 SER B CA 1
ATOM 3124 C C . SER B 1 111 ? 6.93 -5.211 -15.617 1 96.88 111 SER B C 1
ATOM 3126 O O . SER B 1 111 ? 6.152 -6.059 -16.078 1 96.88 111 SER B O 1
ATOM 3128 N N . ALA B 1 112 ? 8.086 -4.984 -16.234 1 96.62 112 ALA B N 1
ATOM 3129 C CA . ALA B 1 112 ? 8.539 -5.715 -17.406 1 96.62 112 ALA B CA 1
ATOM 3130 C C . ALA B 1 112 ? 8.742 -7.195 -17.094 1 96.62 112 ALA B C 1
ATOM 3132 O O . ALA B 1 112 ? 8.773 -8.031 -18 1 96.62 112 ALA B O 1
ATOM 3133 N N . VAL B 1 113 ? 8.891 -7.523 -15.867 1 97.19 113 VAL B N 1
ATOM 3134 C CA . VAL B 1 113 ? 9.094 -8.898 -15.422 1 97.19 113 VAL B CA 1
ATOM 3135 C C . VAL B 1 113 ? 7.859 -9.734 -15.758 1 97.19 113 VAL B C 1
ATOM 3137 O O . VAL B 1 113 ? 7.969 -10.945 -15.977 1 97.19 113 VAL B O 1
ATOM 3140 N N . PHE B 1 114 ? 6.688 -9.102 -15.844 1 97.06 114 PHE B N 1
ATOM 3141 C CA . PHE B 1 114 ? 5.426 -9.812 -16.047 1 97.06 114 PHE B CA 1
ATOM 3142 C C . PHE B 1 114 ? 5.398 -10.492 -17.406 1 97.06 114 PHE B C 1
ATOM 3144 O O . PHE B 1 114 ? 4.699 -11.492 -17.594 1 97.06 114 PHE B O 1
ATOM 3151 N N . ASP B 1 115 ? 6.133 -10.047 -18.406 1 91.38 115 ASP B N 1
ATOM 3152 C CA . ASP B 1 115 ? 6.121 -10.57 -19.766 1 91.38 115 ASP B CA 1
ATOM 3153 C C . ASP B 1 115 ? 6.668 -11.992 -19.812 1 91.38 115 ASP B C 1
ATOM 3155 O O . ASP B 1 115 ? 6.324 -12.773 -20.703 1 91.38 115 ASP B O 1
ATOM 3159 N N . GLY B 1 116 ? 7.383 -12.438 -18.828 1 83.19 116 GLY B N 1
ATOM 3160 C CA . GLY B 1 116 ? 8.031 -13.734 -18.875 1 83.19 116 GLY B CA 1
ATOM 3161 C C . GLY B 1 116 ? 7.492 -14.711 -17.844 1 83.19 116 GLY B C 1
ATOM 3162 O O . GLY B 1 116 ? 8.094 -15.758 -17.594 1 83.19 116 GLY B O 1
ATOM 3163 N N . LEU B 1 117 ? 6.316 -14.414 -17.297 1 87.12 117 LEU B N 1
ATOM 3164 C CA . LEU B 1 117 ? 5.938 -15.234 -16.141 1 87.12 117 LEU B CA 1
ATOM 3165 C C . LEU B 1 117 ? 4.508 -15.75 -16.297 1 87.12 117 LEU B C 1
ATOM 3167 O O . LEU B 1 117 ? 3.773 -15.844 -15.305 1 87.12 117 LEU B O 1
ATOM 3171 N N . GLY B 1 118 ? 4.148 -16.203 -17.391 1 81.69 118 GLY B N 1
ATOM 3172 C CA . GLY B 1 118 ? 2.793 -16.656 -17.672 1 81.69 118 GLY B CA 1
ATOM 3173 C C . GLY B 1 118 ? 2.482 -18.016 -17.078 1 81.69 118 GLY B C 1
ATOM 3174 O O . GLY B 1 118 ? 1.318 -18.406 -16.984 1 81.69 118 GLY B O 1
ATOM 3175 N N . ASP B 1 119 ? 3.441 -18.75 -16.547 1 85.06 119 ASP B N 1
ATOM 3176 C CA . ASP B 1 119 ? 3.227 -20.141 -16.141 1 85.06 119 ASP B CA 1
ATOM 3177 C C . ASP B 1 119 ? 3.16 -20.266 -14.617 1 85.06 119 ASP B C 1
ATOM 3179 O O . ASP B 1 119 ? 3.016 -21.359 -14.086 1 85.06 119 ASP B O 1
ATOM 3183 N N . VAL B 1 120 ? 3.305 -19.156 -13.969 1 91.62 120 VAL B N 1
ATOM 3184 C CA . VAL B 1 120 ? 3.184 -19.125 -12.516 1 91.62 120 VAL B CA 1
ATOM 3185 C C . VAL B 1 120 ? 2.107 -18.125 -12.109 1 91.62 120 VAL B C 1
ATOM 3187 O O . VAL B 1 120 ? 1.675 -17.297 -12.914 1 91.62 120 VAL B O 1
ATOM 3190 N N . LEU B 1 121 ? 1.616 -18.281 -10.875 1 94.94 121 LEU B N 1
ATOM 3191 C CA . LEU B 1 121 ? 0.78 -17.266 -10.266 1 94.94 121 LEU B CA 1
ATOM 3192 C C . LEU B 1 121 ? 1.606 -16.359 -9.359 1 94.94 121 LEU B C 1
ATOM 3194 O O . LEU B 1 121 ? 2.355 -16.828 -8.508 1 94.94 121 LEU B O 1
ATOM 3198 N N . LEU B 1 122 ? 1.426 -15.117 -9.578 1 97.06 122 LEU B N 1
ATOM 3199 C CA . LEU B 1 122 ? 2.23 -14.156 -8.836 1 97.06 122 LEU B CA 1
ATOM 3200 C C . LEU B 1 122 ? 1.44 -13.578 -7.664 1 97.06 122 LEU B C 1
ATOM 3202 O O . LEU B 1 122 ? 0.249 -13.297 -7.797 1 97.06 122 LEU B O 1
ATOM 3206 N N . ASP B 1 123 ? 2.1 -13.5 -6.539 1 96.88 123 ASP B N 1
ATOM 3207 C CA . ASP B 1 123 ? 1.69 -12.711 -5.379 1 96.88 123 ASP B CA 1
ATOM 3208 C C . ASP B 1 123 ? 2.705 -11.609 -5.078 1 96.88 123 ASP B C 1
ATOM 3210 O O . ASP B 1 123 ? 3.713 -11.852 -4.406 1 96.88 123 ASP B O 1
ATOM 3214 N N . VAL B 1 124 ? 2.412 -10.414 -5.578 1 97.69 124 VAL B N 1
ATOM 3215 C CA . VAL B 1 124 ? 3.348 -9.305 -5.453 1 97.69 124 VAL B CA 1
ATOM 3216 C C . VAL B 1 124 ? 3.092 -8.555 -4.145 1 97.69 124 VAL B C 1
ATOM 3218 O O . VAL B 1 124 ? 1.943 -8.266 -3.805 1 97.69 124 VAL B O 1
ATOM 3221 N N . ARG B 1 125 ? 4.137 -8.312 -3.428 1 96.69 125 ARG B N 1
ATOM 3222 C CA . ARG B 1 125 ? 4.109 -7.492 -2.221 1 96.69 125 ARG B CA 1
ATOM 3223 C C . ARG B 1 125 ? 4.895 -6.199 -2.416 1 96.69 125 ARG B C 1
ATOM 3225 O O . ARG B 1 125 ? 6.035 -6.227 -2.881 1 96.69 125 ARG B O 1
ATOM 3232 N N . ILE B 1 126 ? 4.219 -5.098 -2.059 1 96 126 ILE B N 1
ATOM 3233 C CA . ILE B 1 126 ? 4.922 -3.82 -2.131 1 96 126 ILE B CA 1
ATOM 3234 C C . ILE B 1 126 ? 5.52 -3.486 -0.766 1 96 126 ILE B C 1
ATOM 3236 O O . ILE B 1 126 ? 4.793 -3.188 0.183 1 96 126 ILE B O 1
ATOM 3240 N N . GLU B 1 127 ? 6.836 -3.531 -0.707 1 91.69 127 GLU B N 1
ATOM 3241 C CA . GLU B 1 127 ? 7.531 -3.4 0.571 1 91.69 127 GLU B CA 1
ATOM 3242 C C . GLU B 1 127 ? 8.812 -2.592 0.421 1 91.69 127 GLU B C 1
ATOM 3244 O O . GLU B 1 127 ? 9.391 -2.527 -0.667 1 91.69 127 GLU B O 1
ATOM 3249 N N . ASP B 1 128 ? 9.148 -1.989 1.585 1 82 128 ASP B N 1
ATOM 3250 C CA . ASP B 1 128 ? 10.461 -1.353 1.657 1 82 128 ASP B CA 1
ATOM 3251 C C . ASP B 1 128 ? 11.523 -2.336 2.143 1 82 128 ASP B C 1
ATOM 3253 O O . ASP B 1 128 ? 11.25 -3.527 2.303 1 82 128 ASP B O 1
ATOM 3257 N N . GLN B 1 129 ? 12.805 -1.888 2.24 1 72.69 129 GLN B N 1
ATOM 3258 C CA . GLN B 1 129 ? 13.953 -2.744 2.51 1 72.69 129 GLN B CA 1
ATOM 3259 C C . GLN B 1 129 ? 13.766 -3.52 3.812 1 72.69 129 GLN B C 1
ATOM 3261 O O . GLN B 1 129 ? 13.93 -4.742 3.842 1 72.69 129 GLN B O 1
ATOM 3266 N N . ASP B 1 130 ? 13.406 -2.906 4.867 1 73.56 130 ASP B N 1
ATOM 3267 C CA . ASP B 1 130 ? 13.305 -3.615 6.141 1 73.56 130 ASP B CA 1
ATOM 3268 C C . ASP B 1 130 ? 12.234 -4.703 6.074 1 73.56 130 ASP B C 1
ATOM 3270 O O . ASP B 1 130 ? 12.461 -5.828 6.527 1 73.56 130 ASP B O 1
ATOM 3274 N N . HIS B 1 131 ? 11.281 -4.492 5.383 1 83.56 131 HIS B N 1
ATOM 3275 C CA . HIS B 1 131 ? 10.18 -5.449 5.371 1 83.56 131 HIS B CA 1
ATOM 3276 C C . HIS B 1 131 ? 10.43 -6.57 4.367 1 83.56 131 HIS B C 1
ATOM 3278 O O . HIS B 1 131 ? 10.094 -7.727 4.621 1 83.56 131 HIS B O 1
ATOM 3284 N N . SER B 1 132 ? 11.141 -6.207 3.334 1 88.5 132 SER B N 1
ATOM 3285 C CA . SER B 1 132 ? 11.445 -7.238 2.35 1 88.5 132 SER B CA 1
ATOM 3286 C C . SER B 1 132 ? 12.336 -8.32 2.943 1 88.5 132 SER B C 1
ATOM 3288 O O . SER B 1 132 ? 12.141 -9.508 2.672 1 88.5 132 SER B O 1
ATOM 3290 N N . ALA B 1 133 ? 13.289 -7.969 3.773 1 87.38 133 ALA B N 1
ATOM 3291 C CA . ALA B 1 133 ? 14.172 -8.922 4.434 1 87.38 133 ALA B CA 1
ATOM 3292 C C . ALA B 1 133 ? 13.375 -9.883 5.32 1 87.38 133 ALA B C 1
ATOM 3294 O O . ALA B 1 133 ? 13.656 -11.086 5.352 1 87.38 133 ALA B O 1
ATOM 3295 N N . ARG B 1 134 ? 12.438 -9.328 6.012 1 87.56 134 ARG B N 1
ATOM 3296 C CA . ARG B 1 134 ? 11.602 -10.148 6.879 1 87.56 134 ARG B CA 1
ATOM 3297 C C . ARG B 1 134 ? 10.82 -11.18 6.066 1 87.56 134 ARG B C 1
ATOM 3299 O O . ARG B 1 134 ? 10.742 -12.344 6.449 1 87.56 134 ARG B O 1
ATOM 3306 N N . LEU B 1 135 ? 10.266 -10.797 4.984 1 91.75 135 LEU B N 1
ATOM 3307 C CA . LEU B 1 135 ? 9.484 -11.688 4.133 1 91.75 135 LEU B CA 1
ATOM 3308 C C . LEU B 1 135 ? 10.352 -12.828 3.6 1 91.75 135 LEU B C 1
ATOM 3310 O O . LEU B 1 135 ? 9.898 -13.977 3.521 1 91.75 135 LEU B O 1
ATOM 3314 N N . LEU B 1 136 ? 11.578 -12.508 3.277 1 91.62 136 LEU B N 1
ATOM 3315 C CA . LEU B 1 136 ? 12.516 -13.516 2.803 1 91.62 136 LEU B CA 1
ATOM 3316 C C . LEU B 1 136 ? 12.867 -14.492 3.92 1 91.62 136 LEU B C 1
ATOM 3318 O O . LEU B 1 136 ? 12.828 -15.711 3.725 1 91.62 136 LEU B O 1
ATOM 3322 N N . ARG B 1 137 ? 13.125 -13.953 5.043 1 86.81 137 ARG B N 1
ATOM 3323 C CA . ARG B 1 137 ? 13.547 -14.758 6.188 1 86.81 137 ARG B CA 1
ATOM 3324 C C . ARG B 1 137 ? 12.438 -15.711 6.625 1 86.81 137 ARG B C 1
ATOM 3326 O O . ARG B 1 137 ? 12.703 -16.875 6.957 1 86.81 137 ARG B O 1
ATOM 3333 N N . GLU B 1 138 ? 11.258 -15.203 6.543 1 85.06 138 GLU B N 1
ATOM 3334 C CA . GLU B 1 138 ? 10.109 -15.977 7.008 1 85.06 138 GLU B CA 1
ATOM 3335 C C . GLU B 1 138 ? 9.602 -16.922 5.922 1 85.06 138 GLU B C 1
ATOM 3337 O O . GLU B 1 138 ? 8.656 -17.672 6.141 1 85.06 138 GLU B O 1
ATOM 3342 N N . GLY B 1 139 ? 10.195 -16.859 4.793 1 89.12 139 GLY B N 1
ATOM 3343 C CA . GLY B 1 139 ? 9.836 -17.75 3.693 1 89.12 139 GLY B CA 1
ATOM 3344 C C . GLY B 1 139 ? 8.555 -17.328 2.986 1 89.12 139 GLY B C 1
ATOM 3345 O O . GLY B 1 139 ? 8.016 -18.078 2.172 1 89.12 139 GLY B O 1
ATOM 3346 N N . VAL B 1 140 ? 8.102 -16.188 3.318 1 90.25 140 VAL B N 1
ATOM 3347 C CA . VAL B 1 140 ? 6.887 -15.672 2.697 1 90.25 140 VAL B CA 1
ATOM 3348 C C . VAL B 1 140 ? 7.168 -15.297 1.244 1 90.25 140 VAL B C 1
ATOM 3350 O O . VAL B 1 140 ? 6.402 -15.656 0.345 1 90.25 140 VAL B O 1
ATOM 3353 N N . ALA B 1 141 ? 8.289 -14.68 0.995 1 95.31 141 ALA B N 1
ATOM 3354 C CA . ALA B 1 141 ? 8.68 -14.297 -0.361 1 95.31 141 ALA B CA 1
ATOM 3355 C C . ALA B 1 141 ? 9.836 -15.164 -0.863 1 95.31 141 ALA B C 1
ATOM 3357 O O . ALA B 1 141 ? 10.766 -15.461 -0.115 1 95.31 141 ALA B O 1
ATOM 3358 N N . MET B 1 142 ? 9.672 -15.484 -2.094 1 95.12 142 MET B N 1
ATOM 3359 C CA . MET B 1 142 ? 10.734 -16.234 -2.77 1 95.12 142 MET B CA 1
ATOM 3360 C C . MET B 1 142 ? 11.891 -15.32 -3.145 1 95.12 142 MET B C 1
ATOM 3362 O O . MET B 1 142 ? 13.039 -15.766 -3.203 1 95.12 142 MET B O 1
ATOM 3366 N N . GLY B 1 143 ? 11.539 -14.133 -3.436 1 97.06 143 GLY B N 1
ATOM 3367 C CA . GLY B 1 143 ? 12.508 -13.125 -3.844 1 97.06 143 GLY B CA 1
ATOM 3368 C C . GLY B 1 143 ? 12.039 -11.711 -3.582 1 97.06 143 GLY B C 1
ATOM 3369 O O . GLY B 1 143 ? 10.852 -11.477 -3.344 1 97.06 143 GLY B O 1
ATOM 3370 N N . ALA B 1 144 ? 13.047 -10.797 -3.629 1 98.06 144 ALA B N 1
ATOM 3371 C CA . ALA B 1 144 ? 12.727 -9.406 -3.326 1 98.06 144 ALA B CA 1
ATOM 3372 C C . ALA B 1 144 ? 13.703 -8.461 -4.02 1 98.06 144 ALA B C 1
ATOM 3374 O O . ALA B 1 144 ? 14.906 -8.734 -4.094 1 98.06 144 ALA B O 1
ATOM 3375 N N . VAL B 1 145 ? 13.164 -7.395 -4.543 1 97.69 145 VAL B N 1
ATOM 3376 C CA . VAL B 1 145 ? 13.977 -6.227 -4.871 1 97.69 145 VAL B CA 1
ATOM 3377 C C . VAL B 1 145 ? 14.172 -5.371 -3.625 1 97.69 145 VAL B C 1
ATOM 3379 O O . VAL B 1 145 ? 13.203 -4.941 -2.996 1 97.69 145 VAL B O 1
ATOM 3382 N N . THR B 1 146 ? 15.453 -5.141 -3.252 1 96 146 THR B N 1
ATOM 3383 C CA . THR B 1 146 ? 15.75 -4.473 -1.989 1 96 146 THR B CA 1
ATOM 3384 C C . THR B 1 146 ? 17 -3.604 -2.113 1 96 146 THR B C 1
ATOM 3386 O O . THR B 1 146 ? 17.703 -3.672 -3.117 1 96 146 THR B O 1
ATOM 3389 N N . THR B 1 147 ? 17.125 -2.748 -1.155 1 94.56 147 THR B N 1
ATOM 3390 C CA . THR B 1 147 ? 18.344 -1.938 -1.11 1 94.56 147 THR B CA 1
ATOM 3391 C C . THR B 1 147 ? 19.406 -2.615 -0.26 1 94.56 147 THR B C 1
ATOM 3393 O O . THR B 1 147 ? 20.547 -2.139 -0.188 1 94.56 147 THR B O 1
ATOM 3396 N N . GLU B 1 148 ? 19.062 -3.693 0.305 1 92.06 148 GLU B N 1
ATOM 3397 C CA . GLU B 1 148 ? 20 -4.398 1.17 1 92.06 148 GLU B CA 1
ATOM 3398 C C . GLU B 1 148 ? 21 -5.215 0.353 1 92.06 148 GLU B C 1
ATOM 3400 O O . GLU B 1 148 ? 20.609 -6.105 -0.403 1 92.06 148 GLU B O 1
ATOM 3405 N N . ARG B 1 149 ? 22.234 -4.992 0.585 1 92.75 149 ARG B N 1
ATOM 3406 C CA . ARG B 1 149 ? 23.297 -5.664 -0.168 1 92.75 149 ARG B CA 1
ATOM 3407 C C . ARG B 1 149 ? 23.641 -7.016 0.451 1 92.75 149 ARG B C 1
ATOM 3409 O O . ARG B 1 149 ? 24.094 -7.926 -0.245 1 92.75 149 ARG B O 1
ATOM 3416 N N . ASN B 1 150 ? 23.484 -7.039 1.797 1 93.75 150 ASN B N 1
ATOM 3417 C CA . ASN B 1 150 ? 23.797 -8.281 2.494 1 93.75 150 ASN B CA 1
ATOM 3418 C C . ASN B 1 150 ? 22.688 -9.305 2.352 1 93.75 150 ASN B C 1
ATOM 3420 O O . ASN B 1 150 ? 21.531 -9.031 2.695 1 93.75 150 ASN B O 1
ATOM 3424 N N . PRO B 1 151 ? 23.016 -10.422 1.94 1 91.81 151 PRO B N 1
ATOM 3425 C CA . PRO B 1 151 ? 21.953 -11.414 1.727 1 91.81 151 PRO B CA 1
ATOM 3426 C C . PRO B 1 151 ? 21.328 -11.898 3.031 1 91.81 151 PRO B C 1
ATOM 3428 O O . PRO B 1 151 ? 22.031 -12.055 4.035 1 91.81 151 PRO B O 1
ATOM 3431 N N . VAL B 1 152 ? 20.078 -12.047 3.033 1 90.44 152 VAL B N 1
ATOM 3432 C CA . VAL B 1 152 ? 19.406 -12.812 4.078 1 90.44 152 VAL B CA 1
ATOM 3433 C C . VAL B 1 152 ? 19.922 -14.25 4.078 1 90.44 152 VAL B C 1
ATOM 3435 O O . VAL B 1 152 ? 20.141 -14.844 3.018 1 90.44 152 VAL B O 1
ATOM 3438 N N . PRO B 1 153 ? 20.125 -14.805 5.234 1 87.38 153 PRO B N 1
ATOM 3439 C CA . PRO B 1 153 ? 20.562 -16.203 5.246 1 87.38 153 PRO B CA 1
ATOM 3440 C C . PRO B 1 153 ? 19.688 -17.109 4.387 1 87.38 153 PRO B C 1
ATOM 3442 O O . PRO B 1 153 ? 18.469 -17.047 4.465 1 87.38 153 PRO B O 1
ATOM 3445 N N . GLY B 1 154 ? 20.359 -17.922 3.562 1 88.88 154 GLY B N 1
ATOM 3446 C CA . GLY B 1 154 ? 19.641 -18.844 2.693 1 88.88 154 GLY B CA 1
ATOM 3447 C C . GLY B 1 154 ? 19.266 -18.234 1.354 1 88.88 154 GLY B C 1
ATOM 3448 O O . GLY B 1 154 ? 18.641 -18.906 0.518 1 88.88 154 GLY B O 1
ATOM 3449 N N . CYS B 1 155 ? 19.719 -16.984 1.172 1 94.25 155 CYS B N 1
ATOM 3450 C CA . CYS B 1 155 ? 19.375 -16.312 -0.072 1 94.25 155 CYS B CA 1
ATOM 3451 C C . CYS B 1 155 ? 20.625 -15.953 -0.862 1 94.25 155 CYS B C 1
ATOM 3453 O O . CYS B 1 155 ? 21.719 -15.891 -0.302 1 94.25 155 CYS B O 1
ATOM 3455 N N . ARG B 1 156 ? 20.469 -15.852 -2.156 1 95.81 156 ARG B N 1
ATOM 3456 C CA . ARG B 1 156 ? 21.453 -15.258 -3.064 1 95.81 156 ARG B CA 1
ATOM 3457 C C . ARG B 1 156 ? 21.156 -13.781 -3.305 1 95.81 156 ARG B C 1
ATOM 3459 O O . ARG B 1 156 ? 20.016 -13.344 -3.141 1 95.81 156 ARG B O 1
ATOM 3466 N N . VAL B 1 157 ? 22.172 -13.102 -3.65 1 96.62 157 VAL B N 1
ATOM 3467 C CA . VAL B 1 157 ? 22.016 -11.68 -3.945 1 96.62 157 VAL B CA 1
ATOM 3468 C C . VAL B 1 157 ? 22.594 -11.367 -5.32 1 96.62 157 VAL B C 1
ATOM 3470 O O . VAL B 1 157 ? 23.672 -11.875 -5.672 1 96.62 157 VAL B O 1
ATOM 3473 N N . HIS B 1 158 ? 21.906 -10.586 -6.125 1 97.25 158 HIS B N 1
ATOM 3474 C CA . HIS B 1 158 ? 22.344 -10.078 -7.422 1 97.25 158 HIS B CA 1
ATOM 3475 C C . HIS B 1 158 ? 22.219 -8.555 -7.484 1 97.25 158 HIS B C 1
ATOM 3477 O O . HIS B 1 158 ? 21.125 -8.008 -7.316 1 97.25 158 HIS B O 1
ATOM 3483 N N . PRO B 1 159 ? 23.359 -7.895 -7.742 1 97.31 159 PRO B N 1
ATOM 3484 C CA . PRO B 1 159 ? 23.234 -6.457 -7.992 1 97.31 159 PRO B CA 1
ATOM 3485 C C . PRO B 1 159 ? 22.406 -6.152 -9.242 1 97.31 159 PRO B C 1
ATOM 3487 O O . PRO B 1 159 ? 22.547 -6.82 -10.266 1 97.31 159 PRO B O 1
ATOM 3490 N N . LEU B 1 160 ? 21.531 -5.227 -9.102 1 97.81 160 LEU B N 1
ATOM 3491 C CA . LEU B 1 160 ? 20.672 -4.879 -10.234 1 97.81 160 LEU B CA 1
ATOM 3492 C C . LEU B 1 160 ? 21.125 -3.572 -10.875 1 97.81 160 LEU B C 1
ATOM 3494 O O . LEU B 1 160 ? 20.906 -3.357 -12.07 1 97.81 160 LEU B O 1
ATOM 3498 N N . GLY B 1 161 ? 21.688 -2.652 -10.141 1 97.56 161 GLY B N 1
ATOM 3499 C CA . GLY B 1 161 ? 22.047 -1.306 -10.555 1 97.56 161 GLY B CA 1
ATOM 3500 C C . GLY B 1 161 ? 21.562 -0.236 -9.594 1 97.56 161 GLY B C 1
ATOM 3501 O O . GLY B 1 161 ? 21.25 -0.528 -8.438 1 97.56 161 GLY B O 1
ATOM 3502 N N . GLU B 1 162 ? 21.656 0.976 -10.039 1 98.06 162 GLU B N 1
ATOM 3503 C CA . GLU B 1 162 ? 21.281 2.111 -9.211 1 98.06 162 GLU B CA 1
ATOM 3504 C C . GLU B 1 162 ? 20.078 2.855 -9.805 1 98.06 162 GLU B C 1
ATOM 3506 O O . GLU B 1 162 ? 20.047 3.107 -11.016 1 98.06 162 GLU B O 1
ATOM 3511 N N . MET B 1 163 ? 19.172 3.098 -8.945 1 97.38 163 MET B N 1
ATOM 3512 C CA . MET B 1 163 ? 18.062 3.971 -9.312 1 97.38 163 MET B CA 1
ATOM 3513 C C . MET B 1 163 ? 18.359 5.418 -8.938 1 97.38 163 MET B C 1
ATOM 3515 O O . MET B 1 163 ? 18.641 5.711 -7.773 1 97.38 163 MET B O 1
ATOM 3519 N N . ARG B 1 164 ? 18.328 6.324 -9.906 1 97.88 164 ARG B N 1
ATOM 3520 C CA . ARG B 1 164 ? 18.578 7.738 -9.648 1 97.88 164 ARG B CA 1
ATOM 3521 C C . ARG B 1 164 ? 17.281 8.461 -9.281 1 97.88 164 ARG B C 1
ATOM 3523 O O . ARG B 1 164 ? 16.266 8.305 -9.961 1 97.88 164 ARG B O 1
ATOM 3530 N N . TYR B 1 165 ? 17.328 9.195 -8.164 1 98.56 165 TYR B N 1
ATOM 3531 C CA . TYR B 1 165 ? 16.219 10.023 -7.703 1 98.56 165 TYR B CA 1
ATOM 3532 C C . TYR B 1 165 ? 16.547 11.508 -7.859 1 98.56 165 TYR B C 1
ATOM 3534 O O . TYR B 1 165 ? 17.672 11.938 -7.57 1 98.56 165 TYR B O 1
ATOM 3542 N N . LEU B 1 166 ? 15.578 12.234 -8.352 1 98.75 166 LEU B N 1
ATOM 3543 C CA . LEU B 1 166 ? 15.695 13.68 -8.531 1 98.75 166 LEU B CA 1
ATOM 3544 C C . LEU B 1 166 ? 14.719 14.422 -7.625 1 98.75 166 LEU B C 1
ATOM 3546 O O . LEU B 1 166 ? 13.57 14 -7.477 1 98.75 166 LEU B O 1
ATOM 3550 N N . PRO B 1 167 ? 15.18 15.438 -6.969 1 98.81 167 PRO B N 1
ATOM 3551 C CA . PRO B 1 167 ? 14.25 16.312 -6.246 1 98.81 167 PRO B CA 1
ATOM 3552 C C . PRO B 1 167 ? 13.469 17.234 -7.172 1 98.81 167 PRO B C 1
ATOM 3554 O O . PRO B 1 167 ? 14.062 18.094 -7.828 1 98.81 167 PRO B O 1
ATOM 3557 N N . VAL B 1 168 ? 12.125 17.125 -7.191 1 98.81 168 VAL B N 1
ATOM 3558 C CA . VAL B 1 168 ? 11.344 17.922 -8.133 1 98.81 168 VAL B CA 1
ATOM 3559 C C . VAL B 1 168 ? 10.102 18.469 -7.438 1 98.81 168 VAL B C 1
ATOM 3561 O O . VAL B 1 168 ? 9.719 17.984 -6.367 1 98.81 168 VAL B O 1
ATOM 3564 N N . ALA B 1 169 ? 9.562 19.469 -7.98 1 98.69 169 ALA B N 1
ATOM 3565 C CA . ALA B 1 169 ? 8.312 20.094 -7.582 1 98.69 169 ALA B CA 1
ATOM 3566 C C . ALA B 1 169 ? 7.668 20.828 -8.758 1 98.69 169 ALA B C 1
ATOM 3568 O O . ALA B 1 169 ? 8.281 20.969 -9.82 1 98.69 169 ALA B O 1
ATOM 3569 N N . SER B 1 170 ? 6.426 21.219 -8.547 1 98.31 170 SER B N 1
ATOM 3570 C CA . SER B 1 170 ? 5.789 22.062 -9.555 1 98.31 170 SER B CA 1
ATOM 3571 C C . SER B 1 170 ? 6.438 23.438 -9.609 1 98.31 170 SER B C 1
ATOM 3573 O O . SER B 1 170 ? 6.961 23.922 -8.602 1 98.31 170 SER B O 1
ATOM 3575 N N . ARG B 1 171 ? 6.379 24.047 -10.727 1 96.75 171 ARG B N 1
ATOM 3576 C CA . ARG B 1 171 ? 6.984 25.359 -10.93 1 96.75 171 ARG B CA 1
ATOM 3577 C C . ARG B 1 171 ? 6.387 26.375 -9.969 1 96.75 171 ARG B C 1
ATOM 3579 O O . ARG B 1 171 ? 7.121 27.109 -9.297 1 96.75 171 ARG B O 1
ATOM 3586 N N . PRO B 1 172 ? 5.09 26.453 -9.836 1 96.38 172 PRO B N 1
ATOM 3587 C CA . PRO B 1 172 ? 4.523 27.406 -8.891 1 96.38 172 PRO B CA 1
ATOM 3588 C C . PRO B 1 172 ? 5.008 27.188 -7.457 1 96.38 172 PRO B C 1
ATOM 3590 O O . PRO B 1 172 ? 5.223 28.141 -6.715 1 96.38 172 PRO B O 1
ATOM 3593 N N . PHE B 1 173 ? 5.176 26.016 -7.086 1 97.56 173 PHE B N 1
ATOM 3594 C CA . PHE B 1 173 ? 5.684 25.703 -5.754 1 97.56 173 PHE B CA 1
ATOM 3595 C C . PHE B 1 173 ? 7.066 26.312 -5.547 1 97.56 173 PHE B C 1
ATOM 3597 O O . PHE B 1 173 ? 7.324 26.938 -4.516 1 97.56 173 PHE B O 1
ATOM 3604 N N . VAL B 1 174 ? 7.941 26.062 -6.473 1 97.69 174 VAL B N 1
ATOM 3605 C CA . VAL B 1 174 ? 9.312 26.547 -6.375 1 97.69 174 VAL B CA 1
ATOM 3606 C C . VAL B 1 174 ? 9.305 28.078 -6.305 1 97.69 174 VAL B C 1
ATOM 3608 O O . VAL B 1 174 ? 10.023 28.672 -5.5 1 97.69 174 VAL B O 1
ATOM 3611 N N . GLN B 1 175 ? 8.516 28.688 -7.082 1 96.56 175 GLN B N 1
ATOM 3612 C CA . GLN B 1 175 ? 8.422 30.156 -7.098 1 96.56 175 GLN B CA 1
ATOM 3613 C C . GLN B 1 175 ? 7.953 30.688 -5.75 1 96.56 175 GLN B C 1
ATOM 3615 O O . GLN B 1 175 ? 8.438 31.719 -5.281 1 96.56 175 GLN B O 1
ATOM 3620 N N . ARG B 1 176 ? 7.145 29.984 -5.164 1 95.56 176 ARG B N 1
ATOM 3621 C CA . ARG B 1 176 ? 6.539 30.438 -3.916 1 95.56 176 ARG B CA 1
ATOM 3622 C C . ARG B 1 176 ? 7.445 30.141 -2.727 1 95.56 176 ARG B C 1
ATOM 3624 O O . ARG B 1 176 ? 7.602 30.984 -1.835 1 95.56 176 ARG B O 1
ATOM 3631 N N . HIS B 1 177 ? 7.996 29 -2.693 1 96.44 177 HIS B N 1
ATOM 3632 C CA . HIS B 1 177 ? 8.625 28.531 -1.468 1 96.44 177 HIS B CA 1
ATOM 3633 C C . HIS B 1 177 ? 10.148 28.547 -1.583 1 96.44 177 HIS B C 1
ATOM 3635 O O . HIS B 1 177 ? 10.852 28.547 -0.571 1 96.44 177 HIS B O 1
ATOM 3641 N N . LEU B 1 178 ? 10.625 28.5 -2.832 1 97.25 178 LEU B N 1
ATOM 3642 C CA . LEU B 1 178 ? 12.062 28.359 -3.045 1 97.25 178 LEU B CA 1
ATOM 3643 C C . LEU B 1 178 ? 12.578 29.406 -4.016 1 97.25 178 LEU B C 1
ATOM 3645 O O . LEU B 1 178 ? 13.43 29.125 -4.863 1 97.25 178 LEU B O 1
ATOM 3649 N N . SER B 1 179 ? 12.094 30.562 -3.887 1 95.12 179 SER B N 1
ATOM 3650 C CA . SER B 1 179 ? 12.43 31.641 -4.812 1 95.12 179 SER B CA 1
ATOM 3651 C C . SER B 1 179 ? 13.906 31.984 -4.73 1 95.12 179 SER B C 1
ATOM 3653 O O . SER B 1 179 ? 14.508 32.375 -5.734 1 95.12 179 SER B O 1
ATOM 3655 N N . ASP B 1 180 ? 14.516 31.844 -3.621 1 95.44 180 ASP B N 1
ATOM 3656 C CA . ASP B 1 180 ? 15.93 32.156 -3.434 1 95.44 180 ASP B CA 1
ATOM 3657 C C . ASP B 1 180 ? 16.781 30.891 -3.557 1 95.44 180 ASP B C 1
ATOM 3659 O O . ASP B 1 180 ? 17.953 30.875 -3.162 1 95.44 180 ASP B O 1
ATOM 3663 N N . GLY B 1 181 ? 16.156 29.844 -4.02 1 96.5 181 GLY B N 1
ATOM 3664 C CA . GLY B 1 181 ? 16.859 28.578 -4.148 1 96.5 181 GLY B CA 1
ATOM 3665 C C . GLY B 1 181 ? 16.609 27.625 -2.996 1 96.5 181 GLY B C 1
ATOM 3666 O O . GLY B 1 181 ? 15.875 27.953 -2.062 1 96.5 181 GLY B O 1
ATOM 3667 N N . PHE B 1 182 ? 17.188 26.469 -3.137 1 97.81 182 PHE B N 1
ATOM 3668 C CA . PHE B 1 182 ? 17.078 25.438 -2.109 1 97.81 182 PHE B CA 1
ATOM 3669 C C . PHE B 1 182 ? 18.109 25.656 -1.009 1 97.81 182 PHE B C 1
ATOM 3671 O O . PHE B 1 182 ? 19.188 25.047 -1.018 1 97.81 182 PHE B O 1
ATOM 3678 N N . THR B 1 183 ? 17.781 26.547 -0.089 1 97.94 183 THR B N 1
ATOM 3679 C CA . THR B 1 183 ? 18.625 26.828 1.063 1 97.94 183 THR B CA 1
ATOM 3680 C C . THR B 1 183 ? 18.156 26.047 2.287 1 97.94 183 THR B C 1
ATOM 3682 O O . THR B 1 183 ? 17.047 25.516 2.307 1 97.94 183 THR B O 1
ATOM 3685 N N . ALA B 1 184 ? 19.031 26 3.264 1 97.44 184 ALA B N 1
ATOM 3686 C CA . ALA B 1 184 ? 18.672 25.312 4.508 1 97.44 184 ALA B CA 1
ATOM 3687 C C . ALA B 1 184 ? 17.422 25.953 5.133 1 97.44 184 ALA B C 1
ATOM 3689 O O . ALA B 1 184 ? 16.547 25.25 5.629 1 97.44 184 ALA B O 1
ATOM 3690 N N . ALA B 1 185 ? 17.422 27.25 5.078 1 96.75 185 ALA B N 1
ATOM 3691 C CA . ALA B 1 185 ? 16.281 27.969 5.641 1 96.75 185 ALA B CA 1
ATOM 3692 C C . ALA B 1 185 ? 15.008 27.672 4.871 1 96.75 185 ALA B C 1
ATOM 3694 O O . ALA B 1 185 ? 13.945 27.453 5.469 1 96.75 185 ALA B O 1
ATOM 3695 N N . ALA B 1 186 ? 15.141 27.656 3.576 1 97.12 186 ALA B N 1
ATOM 3696 C CA . ALA B 1 186 ? 13.977 27.359 2.744 1 97.12 186 ALA B CA 1
ATOM 3697 C C . ALA B 1 186 ? 13.5 25.922 2.961 1 97.12 186 ALA B C 1
ATOM 3699 O O . ALA B 1 186 ? 12.297 25.672 3.027 1 97.12 186 ALA B O 1
ATOM 3700 N N . ALA B 1 187 ? 14.445 24.984 3.074 1 97.19 187 ALA B N 1
ATOM 3701 C CA . ALA B 1 187 ? 14.117 23.578 3.283 1 97.19 187 ALA B CA 1
ATOM 3702 C C . ALA B 1 187 ? 13.352 23.375 4.586 1 97.19 187 ALA B C 1
ATOM 3704 O O . ALA B 1 187 ? 12.469 22.516 4.672 1 97.19 187 ALA B O 1
ATOM 3705 N N . ALA B 1 188 ? 13.688 24.156 5.527 1 96.31 188 ALA B N 1
ATOM 3706 C CA . ALA B 1 188 ? 13.055 24.047 6.84 1 96.31 188 ALA B CA 1
ATOM 3707 C C . ALA B 1 188 ? 11.609 24.516 6.805 1 96.31 188 ALA B C 1
ATOM 3709 O O . ALA B 1 188 ? 10.789 24.094 7.621 1 96.31 188 ALA B O 1
ATOM 3710 N N . LYS B 1 189 ? 11.289 25.328 5.832 1 94.88 189 LYS B N 1
ATOM 3711 C CA . LYS B 1 189 ? 9.969 25.953 5.801 1 94.88 189 LYS B CA 1
ATOM 3712 C C . LYS B 1 189 ? 9.094 25.328 4.719 1 94.88 189 LYS B C 1
ATOM 3714 O O . LYS B 1 189 ? 7.879 25.203 4.891 1 94.88 189 LYS B O 1
ATOM 3719 N N . ALA B 1 190 ? 9.695 24.984 3.631 1 96.38 190 ALA B N 1
ATOM 3720 C CA . ALA B 1 190 ? 8.953 24.469 2.486 1 96.38 190 ALA B CA 1
ATOM 3721 C C . ALA B 1 190 ? 8.492 23.031 2.738 1 96.38 190 ALA B C 1
ATOM 3723 O O . ALA B 1 190 ? 9.289 22.172 3.104 1 96.38 190 ALA B O 1
ATOM 3724 N N . PRO B 1 191 ? 7.148 22.75 2.512 1 97.25 191 PRO B N 1
ATOM 3725 C CA . PRO B 1 191 ? 6.68 21.375 2.699 1 97.25 191 PRO B CA 1
ATOM 3726 C C . PRO B 1 191 ? 7.309 20.391 1.708 1 97.25 191 PRO B C 1
ATOM 3728 O O . PRO B 1 191 ? 7.555 20.75 0.554 1 97.25 191 PRO B O 1
ATOM 3731 N N . SER B 1 192 ? 7.578 19.219 2.186 1 98.25 192 SER B N 1
ATOM 3732 C CA . SER B 1 192 ? 8.016 18.125 1.321 1 98.25 192 SER B CA 1
ATOM 3733 C C . SER B 1 192 ? 6.996 17 1.295 1 98.25 192 SER B C 1
ATOM 3735 O O . SER B 1 192 ? 6.047 17 2.082 1 98.25 192 SER B O 1
ATOM 3737 N N . LEU B 1 193 ? 7.164 16.172 0.323 1 98.38 193 LEU B N 1
ATOM 3738 C CA . LEU B 1 193 ? 6.383 14.938 0.218 1 98.38 193 LEU B CA 1
ATOM 3739 C C . LEU B 1 193 ? 7.211 13.734 0.646 1 98.38 193 LEU B C 1
ATOM 3741 O O . LEU B 1 193 ? 8.43 13.703 0.441 1 98.38 193 LEU B O 1
ATOM 3745 N N . ALA B 1 194 ? 6.574 12.812 1.21 1 97.81 194 ALA B N 1
ATOM 3746 C CA . ALA B 1 194 ? 7.141 11.492 1.509 1 97.81 194 ALA B CA 1
ATOM 3747 C C . ALA B 1 194 ? 6.109 10.391 1.292 1 97.81 194 ALA B C 1
ATOM 3749 O O . ALA B 1 194 ? 4.906 10.617 1.436 1 97.81 194 ALA B O 1
ATOM 3750 N N . TRP B 1 195 ? 6.559 9.266 0.867 1 96.19 195 TRP B N 1
ATOM 3751 C CA . TRP B 1 195 ? 5.68 8.117 0.694 1 96.19 195 TRP B CA 1
ATOM 3752 C C . TRP B 1 195 ? 5.023 7.727 2.016 1 96.19 195 TRP B C 1
ATOM 3754 O O . TRP B 1 195 ? 3.797 7.633 2.102 1 96.19 195 TRP B O 1
ATOM 3764 N N . ASN B 1 196 ? 5.746 7.465 2.982 1 93.31 196 ASN B N 1
ATOM 3765 C CA . ASN B 1 196 ? 5.363 7.203 4.367 1 93.31 196 ASN B CA 1
ATOM 3766 C C . ASN B 1 196 ? 6.469 7.605 5.336 1 93.31 196 ASN B C 1
ATOM 3768 O O . ASN B 1 196 ? 7.449 8.242 4.941 1 93.31 196 ASN B O 1
ATOM 3772 N N . ARG B 1 197 ? 6.305 7.234 6.621 1 89.62 197 ARG B N 1
ATOM 3773 C CA . ARG B 1 197 ? 7.215 7.695 7.664 1 89.62 197 ARG B CA 1
ATOM 3774 C C . ARG B 1 197 ? 8.578 7.031 7.535 1 89.62 197 ARG B C 1
ATOM 3776 O O . ARG B 1 197 ? 9.57 7.52 8.086 1 89.62 197 ARG B O 1
ATOM 3783 N N . ASP B 1 198 ? 8.633 5.941 6.75 1 88.81 198 ASP B N 1
ATOM 3784 C CA . ASP B 1 198 ? 9.891 5.223 6.574 1 88.81 198 ASP B CA 1
ATOM 3785 C C . ASP B 1 198 ? 10.633 5.715 5.332 1 88.81 198 ASP B C 1
ATOM 3787 O O . ASP B 1 198 ? 11.773 5.316 5.086 1 88.81 198 ASP B O 1
ATOM 3791 N N . ASP B 1 199 ? 9.945 6.566 4.59 1 92.62 199 ASP B N 1
ATOM 3792 C CA . ASP B 1 199 ? 10.578 7.137 3.402 1 92.62 199 ASP B CA 1
ATOM 3793 C C . ASP B 1 199 ? 11.656 8.148 3.785 1 92.62 199 ASP B C 1
ATOM 3795 O O . ASP B 1 199 ? 11.336 9.266 4.211 1 92.62 199 ASP B O 1
ATOM 3799 N N . GLY B 1 200 ? 12.953 7.816 3.535 1 94.38 200 GLY B N 1
ATOM 3800 C CA . GLY B 1 200 ? 14.062 8.641 3.982 1 94.38 200 GLY B CA 1
ATOM 3801 C C . GLY B 1 200 ? 14.734 9.398 2.855 1 94.38 200 GLY B C 1
ATOM 3802 O O . GLY B 1 200 ? 15.75 10.062 3.066 1 94.38 200 GLY B O 1
ATOM 3803 N N . LEU B 1 201 ? 14.211 9.391 1.708 1 97.12 201 LEU B N 1
ATOM 3804 C CA . LEU B 1 201 ? 14.898 9.945 0.543 1 97.12 201 LEU B CA 1
ATOM 3805 C C . LEU B 1 201 ? 15.07 11.453 0.681 1 97.12 201 LEU B C 1
ATOM 3807 O O . LEU B 1 201 ? 16.141 11.992 0.37 1 97.12 201 LEU B O 1
ATOM 3811 N N . GLN B 1 202 ? 14.008 12.133 1.128 1 98 202 GLN B N 1
ATOM 3812 C CA . GLN B 1 202 ? 14.086 13.586 1.288 1 98 202 GLN B CA 1
ATOM 3813 C C . GLN B 1 202 ? 15.094 13.961 2.373 1 98 202 GLN B C 1
ATOM 3815 O O . GLN B 1 202 ? 15.859 14.914 2.211 1 98 202 GLN B O 1
ATOM 3820 N N . ASP B 1 203 ? 15.078 13.203 3.439 1 97.5 203 ASP B N 1
ATOM 3821 C CA . ASP B 1 203 ? 16.062 13.438 4.492 1 97.5 203 ASP B CA 1
ATOM 3822 C C . ASP B 1 203 ? 17.484 13.227 3.975 1 97.5 203 ASP B C 1
ATOM 3824 O O . ASP B 1 203 ? 18.391 13.984 4.312 1 97.5 203 ASP B O 1
ATOM 3828 N N . MET B 1 204 ? 17.688 12.203 3.199 1 97.75 204 MET B N 1
ATOM 3829 C CA . MET B 1 204 ? 19 11.922 2.609 1 97.75 204 MET B CA 1
ATOM 3830 C C . MET B 1 204 ? 19.438 13.07 1.711 1 97.75 204 MET B C 1
ATOM 3832 O O . MET B 1 204 ? 20.609 13.453 1.732 1 97.75 204 MET B O 1
ATOM 3836 N N . LEU B 1 205 ? 18.516 13.602 0.958 1 98.44 205 LEU B N 1
ATOM 3837 C CA . LEU B 1 205 ? 18.844 14.734 0.097 1 98.44 205 LEU B CA 1
ATOM 3838 C C . LEU B 1 205 ? 19.281 15.938 0.923 1 98.44 205 LEU B C 1
ATOM 3840 O O . LEU B 1 205 ? 20.281 16.578 0.604 1 98.44 205 LEU B O 1
ATOM 3844 N N . VAL B 1 206 ? 18.5 16.25 1.932 1 98.38 206 VAL B N 1
ATOM 3845 C CA . VAL B 1 206 ? 18.781 17.391 2.785 1 98.38 206 VAL B CA 1
ATOM 3846 C C . VAL B 1 206 ? 20.156 17.25 3.434 1 98.38 206 VAL B C 1
ATOM 3848 O O . VAL B 1 206 ? 20.938 18.188 3.451 1 98.38 206 VAL B O 1
ATOM 3851 N N . ARG B 1 207 ? 20.438 16.047 3.914 1 98.31 207 ARG B N 1
ATOM 3852 C CA . ARG B 1 207 ? 21.75 15.797 4.512 1 98.31 207 ARG B CA 1
ATOM 3853 C C . ARG B 1 207 ? 22.859 15.953 3.482 1 98.31 207 ARG B C 1
ATOM 3855 O O . ARG B 1 207 ? 23.938 16.484 3.793 1 98.31 207 ARG B O 1
ATOM 3862 N N . LYS B 1 208 ? 22.609 15.445 2.34 1 98.06 208 LYS B N 1
ATOM 3863 C CA . LYS B 1 208 ? 23.594 15.562 1.272 1 98.06 208 LYS B CA 1
ATOM 3864 C C . LYS B 1 208 ? 23.812 17.031 0.883 1 98.06 208 LYS B C 1
ATOM 3866 O O . LYS B 1 208 ? 24.938 17.453 0.625 1 98.06 208 LYS B O 1
ATOM 3871 N N . ALA B 1 209 ? 22.781 17.812 0.876 1 98.12 209 ALA B N 1
ATOM 3872 C CA . ALA B 1 209 ? 22.828 19.203 0.429 1 98.12 209 ALA B CA 1
ATOM 3873 C C . ALA B 1 209 ? 23.438 20.094 1.501 1 98.12 209 ALA B C 1
ATOM 3875 O O . ALA B 1 209 ? 24.188 21.031 1.188 1 98.12 209 ALA B O 1
ATOM 3876 N N . PHE B 1 210 ? 23.172 19.781 2.805 1 98.06 210 PHE B N 1
ATOM 3877 C CA . PHE B 1 210 ? 23.469 20.781 3.818 1 98.06 210 PHE B CA 1
ATOM 3878 C C . PHE B 1 210 ? 24.328 20.188 4.926 1 98.06 210 PHE B C 1
ATOM 3880 O O . PHE B 1 210 ? 24.734 20.891 5.855 1 98.06 210 PHE B O 1
ATOM 3887 N N . ARG B 1 211 ? 24.578 18.859 4.898 1 97.56 211 ARG B N 1
ATOM 3888 C CA . ARG B 1 211 ? 25.438 18.141 5.84 1 97.56 211 ARG B CA 1
ATOM 3889 C C . ARG B 1 211 ? 24.859 18.219 7.254 1 97.56 211 ARG B C 1
ATOM 3891 O O . ARG B 1 211 ? 25.609 18.297 8.227 1 97.56 211 ARG B O 1
ATOM 3898 N N . ARG B 1 212 ? 23.578 18.281 7.32 1 96.81 212 ARG B N 1
ATOM 3899 C CA . ARG B 1 212 ? 22.859 18.234 8.594 1 96.81 212 ARG B CA 1
ATOM 3900 C C . ARG B 1 212 ? 21.391 17.828 8.383 1 96.81 212 ARG B C 1
ATOM 3902 O O . ARG B 1 212 ? 20.859 17.953 7.277 1 96.81 212 ARG B O 1
ATOM 3909 N N . ALA B 1 213 ? 20.844 17.391 9.453 1 96.88 213 ALA B N 1
ATOM 3910 C CA . ALA B 1 213 ? 19.406 17.109 9.422 1 96.88 213 ALA B CA 1
ATOM 3911 C C . ALA B 1 213 ? 18.594 18.375 9.547 1 96.88 213 ALA B C 1
ATOM 3913 O O . ALA B 1 213 ? 18.938 19.281 10.32 1 96.88 213 ALA B O 1
ATOM 3914 N N . ILE B 1 214 ? 17.578 18.5 8.75 1 96.25 214 ILE B N 1
ATOM 3915 C CA . ILE B 1 214 ? 16.656 19.625 8.82 1 96.25 214 ILE B CA 1
ATOM 3916 C C . ILE B 1 214 ? 15.219 19.109 8.891 1 96.25 214 ILE B C 1
ATOM 3918 O O . ILE B 1 214 ? 14.766 18.375 8 1 96.25 214 ILE B O 1
ATOM 3922 N N . THR B 1 215 ? 14.531 19.391 10 1 93 215 THR B N 1
ATOM 3923 C CA . THR B 1 215 ? 13.102 19.109 10.094 1 93 215 THR B CA 1
ATOM 3924 C C . THR B 1 215 ? 12.305 19.984 9.148 1 93 215 THR B C 1
ATOM 3926 O O . THR B 1 215 ? 12.609 21.172 8.984 1 93 215 THR B O 1
ATOM 3929 N N . ARG B 1 216 ? 11.305 19.406 8.555 1 93.88 216 ARG B N 1
ATOM 3930 C CA . ARG B 1 216 ? 10.477 20.156 7.609 1 93.88 216 ARG B CA 1
ATOM 3931 C C . ARG B 1 216 ? 9.031 19.656 7.641 1 93.88 216 ARG B C 1
ATOM 3933 O O . ARG B 1 216 ? 8.766 18.531 8.062 1 93.88 216 ARG B O 1
ATOM 3940 N N . PRO B 1 217 ? 8.062 20.531 7.246 1 95.25 217 PRO B N 1
ATOM 3941 C CA . PRO B 1 217 ? 6.703 20 7.066 1 95.25 217 PRO B CA 1
ATOM 3942 C C . PRO B 1 217 ? 6.629 18.922 5.996 1 95.25 217 PRO B C 1
ATOM 3944 O O . PRO B 1 217 ? 7.285 19.031 4.957 1 95.25 217 PRO B O 1
ATOM 3947 N N . THR B 1 218 ? 5.902 17.859 6.324 1 97.06 218 THR B N 1
ATOM 3948 C CA . THR B 1 218 ? 5.902 16.734 5.398 1 97.06 218 THR B CA 1
ATOM 3949 C C . THR B 1 218 ? 4.484 16.219 5.18 1 97.06 218 THR B C 1
ATOM 3951 O O . THR B 1 218 ? 3.738 15.992 6.137 1 97.06 218 THR B O 1
ATOM 3954 N N . HIS B 1 219 ? 4.078 16.141 3.914 1 97.69 219 HIS B N 1
ATOM 3955 C CA . HIS B 1 219 ? 2.891 15.383 3.531 1 97.69 219 HIS B CA 1
ATOM 3956 C C . HIS B 1 219 ? 3.232 13.922 3.271 1 97.69 219 HIS B C 1
ATOM 3958 O O . HIS B 1 219 ? 4.273 13.617 2.682 1 97.69 219 HIS B O 1
ATOM 3964 N N . PHE B 1 220 ? 2.383 13.008 3.682 1 97.56 220 PHE B N 1
ATOM 3965 C CA . PHE B 1 220 ? 2.566 11.594 3.404 1 97.56 220 PHE B CA 1
ATOM 3966 C C . PHE B 1 220 ? 1.521 11.094 2.412 1 97.56 220 PHE B C 1
ATOM 3968 O O . PHE B 1 220 ? 0.32 11.172 2.68 1 97.56 220 PHE B O 1
ATOM 3975 N N . VAL B 1 221 ? 1.968 10.656 1.273 1 97.75 221 VAL B N 1
ATOM 3976 C CA . VAL B 1 221 ? 1.1 10.195 0.198 1 97.75 221 VAL B CA 1
ATOM 3977 C C . VAL B 1 221 ? 1.657 8.898 -0.39 1 97.75 221 VAL B C 1
ATOM 3979 O O . VAL B 1 221 ? 2.506 8.93 -1.285 1 97.75 221 VAL B O 1
ATOM 3982 N N . PRO B 1 222 ? 1.112 7.711 -0.019 1 96.75 222 PRO B N 1
ATOM 3983 C CA . PRO B 1 222 ? 1.795 6.445 -0.294 1 96.75 222 PRO B CA 1
ATOM 3984 C C . PRO B 1 222 ? 1.295 5.77 -1.569 1 96.75 222 PRO B C 1
ATOM 3986 O O . PRO B 1 222 ? 1.035 4.562 -1.573 1 96.75 222 PRO B O 1
ATOM 3989 N N . THR B 1 223 ? 1.143 6.434 -2.641 1 96.81 223 THR B N 1
ATOM 3990 C CA . THR B 1 223 ? 0.934 5.902 -3.984 1 96.81 223 THR B CA 1
ATOM 3991 C C . THR B 1 223 ? 1.685 6.738 -5.02 1 96.81 223 THR B C 1
ATOM 3993 O O . THR B 1 223 ? 1.877 7.941 -4.832 1 96.81 223 THR B O 1
ATOM 3996 N N . THR B 1 224 ? 2.098 6.094 -6.066 1 96.56 224 THR B N 1
ATOM 3997 C CA . THR B 1 224 ? 2.789 6.805 -7.133 1 96.56 224 THR B CA 1
ATOM 3998 C C . THR B 1 224 ? 1.889 7.883 -7.734 1 96.56 224 THR B C 1
ATOM 4000 O O . THR B 1 224 ? 2.312 9.031 -7.906 1 96.56 224 THR B O 1
ATOM 4003 N N . GLU B 1 225 ? 0.615 7.574 -8 1 95.94 225 GLU B N 1
ATOM 4004 C CA . GLU B 1 225 ? -0.333 8.516 -8.594 1 95.94 225 GLU B CA 1
ATOM 4005 C C . GLU B 1 225 ? -0.62 9.68 -7.645 1 95.94 225 GLU B C 1
ATOM 4007 O O . GLU B 1 225 ? -0.624 10.836 -8.062 1 95.94 225 GLU B O 1
ATOM 4012 N N . GLY B 1 226 ? -0.896 9.281 -6.402 1 97.5 226 GLY B N 1
ATOM 4013 C CA . GLY B 1 226 ? -1.154 10.32 -5.422 1 97.5 226 GLY B CA 1
ATOM 4014 C C . GLY B 1 226 ? 0.037 11.234 -5.191 1 97.5 226 GLY B C 1
ATOM 4015 O O . GLY B 1 226 ? -0.116 12.453 -5.094 1 97.5 226 GLY B O 1
ATOM 4016 N N . PHE B 1 227 ? 1.206 10.648 -5.105 1 98.19 227 PHE B N 1
ATOM 4017 C CA . PHE B 1 227 ? 2.449 11.375 -4.891 1 98.19 227 PHE B CA 1
ATOM 4018 C C . PHE B 1 227 ? 2.695 12.375 -6.016 1 98.19 227 PHE B C 1
ATOM 4020 O O . PHE B 1 227 ? 2.992 13.547 -5.762 1 98.19 227 PHE B O 1
ATOM 4027 N N . THR B 1 228 ? 2.535 11.961 -7.203 1 97.81 228 THR B N 1
ATOM 4028 C CA . THR B 1 228 ? 2.711 12.797 -8.383 1 97.81 228 THR B CA 1
ATOM 4029 C C . THR B 1 228 ? 1.67 13.914 -8.414 1 97.81 228 THR B C 1
ATOM 4031 O O . THR B 1 228 ? 1.999 15.07 -8.688 1 97.81 228 THR B O 1
ATOM 4034 N N . ALA B 1 229 ? 0.444 13.586 -8.117 1 97.5 229 ALA B N 1
ATOM 4035 C CA . ALA B 1 229 ? -0.634 14.57 -8.102 1 97.5 229 ALA B CA 1
ATOM 4036 C C . ALA B 1 229 ? -0.4 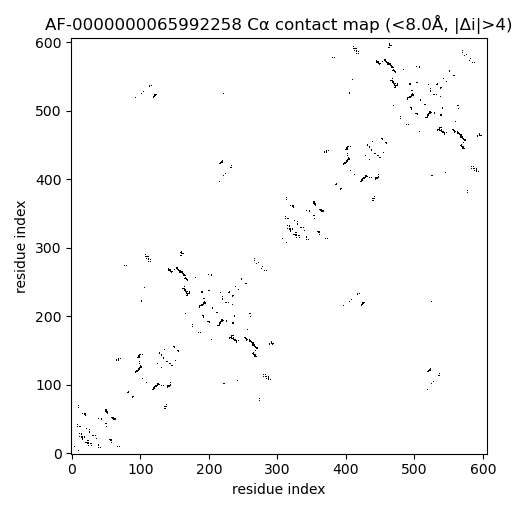15.625 -7.027 1 97.5 229 ALA B C 1
ATOM 4038 O O . ALA B 1 229 ? -0.681 16.812 -7.234 1 97.5 229 ALA B O 1
ATOM 4039 N N . ALA B 1 230 ? 0.069 15.164 -5.867 1 98.19 230 ALA B N 1
ATOM 4040 C CA . ALA B 1 230 ? 0.365 16.094 -4.785 1 98.19 230 ALA B CA 1
ATOM 4041 C C . ALA B 1 230 ? 1.449 17.094 -5.195 1 98.19 230 ALA B C 1
ATOM 4043 O O . ALA B 1 230 ? 1.335 18.297 -4.93 1 98.19 230 ALA B O 1
ATOM 4044 N N . ALA B 1 231 ? 2.475 16.594 -5.828 1 98.19 231 ALA B N 1
ATOM 4045 C CA . ALA B 1 231 ? 3.537 17.453 -6.328 1 98.19 231 ALA B CA 1
ATOM 4046 C C . ALA B 1 231 ? 3 18.438 -7.363 1 98.19 231 ALA B C 1
ATOM 4048 O O . ALA B 1 231 ? 3.312 19.641 -7.32 1 98.19 231 ALA B O 1
ATOM 4049 N N . ARG B 1 232 ? 2.201 17.969 -8.234 1 97.44 232 ARG B N 1
ATOM 4050 C CA . ARG B 1 232 ? 1.627 18.781 -9.297 1 97.44 232 ARG B CA 1
ATOM 4051 C C . ARG B 1 232 ? 0.75 19.891 -8.711 1 97.44 232 ARG B C 1
ATOM 4053 O O . ARG B 1 232 ? 0.761 21.031 -9.203 1 97.44 232 ARG B O 1
ATOM 4060 N N . ALA B 1 233 ? 0.041 19.547 -7.68 1 97 233 ALA B N 1
ATOM 4061 C CA . ALA B 1 233 ? -0.853 20.5 -7.023 1 97 233 ALA B CA 1
ATOM 4062 C C . ALA B 1 233 ? -0.065 21.516 -6.211 1 97 233 ALA B C 1
ATOM 4064 O O . ALA B 1 233 ? -0.642 22.453 -5.66 1 97 233 ALA B O 1
ATOM 4065 N N . GLY B 1 234 ? 1.226 21.266 -6.09 1 97.06 234 GLY B N 1
ATOM 4066 C CA . GLY B 1 234 ? 2.08 22.203 -5.379 1 97.06 234 GLY B CA 1
ATOM 4067 C C . GLY B 1 234 ? 2.062 22.016 -3.875 1 97.06 234 GLY B C 1
ATOM 4068 O O . GLY B 1 234 ? 2.318 22.953 -3.117 1 97.06 234 GLY B O 1
ATOM 4069 N N . LEU B 1 235 ? 1.681 20.828 -3.422 1 97.19 235 LEU B N 1
ATOM 4070 C CA . LEU B 1 235 ? 1.669 20.562 -1.985 1 97.19 235 LEU B CA 1
ATOM 4071 C C . LEU B 1 235 ? 3.088 20.531 -1.428 1 97.19 235 LEU B C 1
ATOM 4073 O O . LEU B 1 235 ? 3.311 20.891 -0.268 1 97.19 235 LEU B O 1
ATOM 4077 N N . GLY B 1 236 ? 3.99 20.062 -2.242 1 97.94 236 GLY B N 1
ATOM 4078 C CA . GLY B 1 236 ? 5.355 19.938 -1.753 1 97.94 236 GLY B CA 1
ATOM 4079 C C . GLY B 1 236 ? 6.328 19.453 -2.811 1 97.94 236 GLY B C 1
ATOM 4080 O O . GLY B 1 236 ? 5.918 19.078 -3.914 1 97.94 236 GLY B O 1
ATOM 4081 N N . TRP B 1 237 ? 7.617 19.531 -2.461 1 98.62 237 TRP B N 1
ATOM 4082 C CA . TRP B 1 237 ? 8.656 18.922 -3.277 1 98.62 237 TRP B CA 1
ATOM 4083 C C . TRP B 1 237 ? 8.875 17.469 -2.871 1 98.62 237 TRP B C 1
ATOM 4085 O O . TRP B 1 237 ? 8.57 17.078 -1.74 1 98.62 237 TRP B O 1
ATOM 4095 N N . GLY B 1 238 ? 9.297 16.625 -3.803 1 98.62 238 GLY B N 1
ATOM 4096 C CA . GLY B 1 238 ? 9.539 15.219 -3.516 1 98.62 238 GLY B CA 1
ATOM 4097 C C . GLY B 1 238 ? 10.68 14.625 -4.324 1 98.62 238 GLY B C 1
ATOM 4098 O O . GLY B 1 238 ? 11.18 15.266 -5.25 1 98.62 238 GLY B O 1
ATOM 4099 N N . MET B 1 239 ? 11.211 13.516 -3.871 1 98.69 239 MET B N 1
ATOM 4100 C CA . MET B 1 239 ? 12.195 12.727 -4.602 1 98.69 239 MET B CA 1
ATOM 4101 C C . MET B 1 239 ? 11.508 11.766 -5.57 1 98.69 239 MET B C 1
ATOM 4103 O O . MET B 1 239 ? 10.711 10.93 -5.152 1 98.69 239 MET B O 1
ATOM 4107 N N . PHE B 1 240 ? 11.82 11.883 -6.883 1 98.69 240 PHE B N 1
ATOM 4108 C CA . PHE B 1 240 ? 11.227 11.047 -7.918 1 98.69 240 PHE B CA 1
ATOM 4109 C C . PHE B 1 240 ? 12.289 10.219 -8.633 1 98.69 240 PHE B C 1
ATOM 4111 O O . PHE B 1 240 ? 13.367 10.727 -8.945 1 98.69 240 PHE B O 1
ATOM 4118 N N . PRO B 1 241 ? 11.961 8.891 -8.828 1 98.12 241 PRO B N 1
ATOM 4119 C CA . PRO B 1 241 ? 12.805 8.234 -9.828 1 98.12 241 PRO B CA 1
ATOM 4120 C C . PRO B 1 241 ? 12.898 9.039 -11.125 1 98.12 241 PRO B C 1
ATOM 4122 O O . PRO B 1 241 ? 11.906 9.602 -11.586 1 98.12 241 PRO B O 1
ATOM 4125 N N . GLU B 1 242 ? 14.094 9.031 -11.68 1 98 242 GLU B N 1
ATOM 4126 C CA . GLU B 1 242 ? 14.367 9.789 -12.891 1 98 242 GLU B CA 1
ATOM 4127 C C . GLU B 1 242 ? 13.383 9.438 -14 1 98 242 GLU B C 1
ATOM 4129 O O . GLU B 1 242 ? 12.883 10.32 -14.703 1 98 242 GLU B O 1
ATOM 4134 N N . LYS B 1 243 ? 13.07 8.188 -14.141 1 97.12 243 LYS B N 1
ATOM 4135 C CA . LYS B 1 243 ? 12.156 7.723 -15.188 1 97.12 243 LYS B CA 1
ATOM 4136 C C . LYS B 1 243 ? 10.773 8.328 -15.008 1 97.12 243 LYS B C 1
ATOM 4138 O O . LYS B 1 243 ? 10.109 8.68 -15.984 1 97.12 243 LYS B O 1
ATOM 4143 N N . LEU B 1 244 ? 10.297 8.453 -13.797 1 97.25 244 LEU B N 1
ATOM 4144 C CA . LEU B 1 244 ? 8.969 9 -13.516 1 97.25 244 LEU B CA 1
ATOM 4145 C C . LEU B 1 244 ? 8.969 10.516 -13.672 1 97.25 244 LEU B C 1
ATOM 4147 O O . LEU B 1 244 ? 7.953 11.109 -14.031 1 97.25 244 LEU B O 1
ATOM 4151 N N . ALA B 1 245 ? 10.07 11.156 -13.367 1 98.12 245 ALA B N 1
ATOM 4152 C CA . ALA B 1 245 ? 10.172 12.609 -13.422 1 98.12 245 ALA B CA 1
ATOM 4153 C C . ALA B 1 245 ? 10.383 13.086 -14.852 1 98.12 245 ALA B C 1
ATOM 4155 O O . ALA B 1 245 ? 10.227 14.273 -15.148 1 98.12 245 ALA B O 1
ATOM 4156 N N . ALA B 1 246 ? 10.766 12.211 -15.758 1 97.81 246 ALA B N 1
ATOM 4157 C CA . ALA B 1 246 ? 11.234 12.578 -17.094 1 97.81 246 ALA B CA 1
ATOM 4158 C C . ALA B 1 246 ? 10.172 13.383 -17.844 1 97.81 246 ALA B C 1
ATOM 4160 O O . ALA B 1 246 ? 10.445 14.469 -18.344 1 97.81 246 ALA B O 1
ATOM 4161 N N . SER B 1 247 ? 8.961 12.898 -17.906 1 97.06 247 SER B N 1
ATOM 4162 C CA . SER B 1 247 ? 7.914 13.539 -18.703 1 97.06 247 SER B CA 1
ATOM 4163 C C . SER B 1 247 ? 7.52 14.883 -18.109 1 97.06 247 SER B C 1
ATOM 4165 O O . SER B 1 247 ? 7.516 15.898 -18.812 1 97.06 247 SER B O 1
ATOM 4167 N N . PRO B 1 248 ? 7.223 14.93 -16.797 1 97.62 248 PRO B N 1
ATOM 4168 C CA . PRO B 1 248 ? 6.859 16.234 -16.25 1 97.62 248 PRO B CA 1
ATOM 4169 C C . PRO B 1 248 ? 8 17.25 -16.328 1 97.62 248 PRO B C 1
ATOM 4171 O O . PRO B 1 248 ? 7.754 18.453 -16.469 1 97.62 248 PRO B O 1
ATOM 4174 N N . LEU B 1 249 ? 9.242 16.828 -16.281 1 98.06 249 LEU B N 1
ATOM 4175 C CA . LEU B 1 249 ? 10.375 17.734 -16.438 1 98.06 249 LEU B CA 1
ATOM 4176 C C . LEU B 1 249 ? 10.461 18.234 -17.875 1 98.06 249 LEU B C 1
ATOM 4178 O O . LEU B 1 249 ? 10.719 19.422 -18.125 1 98.06 249 LEU B O 1
ATOM 4182 N N . ALA B 1 250 ? 10.219 17.359 -18.797 1 98 250 ALA B N 1
ATOM 4183 C CA . ALA B 1 250 ? 10.297 17.688 -20.203 1 98 250 ALA B CA 1
ATOM 4184 C C . ALA B 1 250 ? 9.219 18.703 -20.594 1 98 250 ALA B C 1
ATOM 4186 O O . ALA B 1 250 ? 9.469 19.609 -21.391 1 98 250 ALA B O 1
ATOM 4187 N N . ASP B 1 251 ? 8.008 18.562 -19.984 1 97.12 251 ASP B N 1
ATOM 4188 C CA . ASP B 1 251 ? 6.918 19.453 -20.391 1 97.12 251 ASP B CA 1
ATOM 4189 C C . ASP B 1 251 ? 6.852 20.672 -19.469 1 97.12 251 ASP B C 1
ATOM 4191 O O . ASP B 1 251 ? 5.984 21.531 -19.641 1 97.12 251 ASP B O 1
ATOM 4195 N N . GLY B 1 252 ? 7.676 20.719 -18.516 1 96.44 252 GLY B N 1
ATOM 4196 C CA . GLY B 1 252 ? 7.848 21.922 -17.703 1 96.44 252 GLY B CA 1
ATOM 4197 C C . GLY B 1 252 ? 6.91 21.953 -16.5 1 96.44 252 GLY B C 1
ATOM 4198 O O . GLY B 1 252 ? 6.938 22.906 -15.719 1 96.44 252 GLY B O 1
ATOM 4199 N N . SER B 1 253 ? 6.125 20.953 -16.359 1 96.38 253 SER B N 1
ATOM 4200 C CA . SER B 1 253 ? 5.211 20.938 -15.219 1 96.38 253 SER B CA 1
ATOM 4201 C C . SER B 1 253 ? 5.965 20.75 -13.906 1 96.38 253 SER B C 1
ATOM 4203 O O . SER B 1 253 ? 5.516 21.203 -12.852 1 96.38 253 SER B O 1
ATOM 4205 N N . PHE B 1 254 ? 7.051 20.047 -13.945 1 98.31 254 PHE B N 1
ATOM 4206 C CA . PHE B 1 254 ? 7.961 19.938 -12.812 1 98.31 254 PHE B CA 1
ATOM 4207 C C . PHE B 1 254 ? 9.281 20.641 -13.102 1 98.31 254 PHE B C 1
ATOM 4209 O O . PHE B 1 254 ? 9.648 20.844 -14.258 1 98.31 254 PHE B O 1
ATOM 4216 N N . VAL B 1 255 ? 9.922 21.078 -12.094 1 98.44 255 VAL B N 1
ATOM 4217 C CA . VAL B 1 255 ? 11.281 21.609 -12.148 1 98.44 255 VAL B CA 1
ATOM 4218 C C . VAL B 1 255 ? 12.109 21.016 -11.008 1 98.44 255 VAL B C 1
ATOM 4220 O O . VAL B 1 255 ? 11.562 20.625 -9.969 1 98.44 255 VAL B O 1
ATOM 4223 N N . ARG B 1 256 ? 13.422 20.938 -11.203 1 98.19 256 ARG B N 1
ATOM 4224 C CA . ARG B 1 256 ? 14.32 20.484 -10.148 1 98.19 256 ARG B CA 1
ATOM 4225 C C . ARG B 1 256 ? 14.445 21.531 -9.047 1 98.19 256 ARG B C 1
ATOM 4227 O O . ARG B 1 256 ? 14.562 22.734 -9.336 1 98.19 256 ARG B O 1
ATOM 4234 N N . VAL B 1 257 ? 14.391 21.078 -7.793 1 97.56 257 VAL B N 1
ATOM 4235 C CA . VAL B 1 257 ? 14.492 22.016 -6.68 1 97.56 257 VAL B CA 1
ATOM 4236 C C . VAL B 1 257 ? 15.953 22.359 -6.426 1 97.56 257 VAL B C 1
ATOM 4238 O O . VAL B 1 257 ? 16.266 23.422 -5.883 1 97.56 257 VAL B O 1
ATOM 4241 N N . CYS B 1 258 ? 16.859 21.5 -6.766 1 97.81 258 CYS B N 1
ATOM 4242 C CA . CYS B 1 258 ? 18.312 21.703 -6.727 1 97.81 258 CYS B CA 1
ATOM 4243 C C . CYS B 1 258 ? 19.016 20.734 -7.676 1 97.81 258 CYS B C 1
ATOM 4245 O O . CYS B 1 258 ? 18.375 19.891 -8.305 1 97.81 258 CYS B O 1
ATOM 4247 N N . ASP B 1 259 ? 20.344 20.812 -7.785 1 97.19 259 ASP B N 1
ATOM 4248 C CA . ASP B 1 259 ? 21.078 20.047 -8.773 1 97.19 259 ASP B CA 1
ATOM 4249 C C . ASP B 1 259 ? 21.641 18.75 -8.164 1 97.19 259 ASP B C 1
ATOM 4251 O O . ASP B 1 259 ? 22.281 17.969 -8.844 1 97.19 259 ASP B O 1
ATOM 4255 N N . ILE B 1 260 ? 21.266 18.516 -7.012 1 98.06 260 ILE B N 1
ATOM 4256 C CA . ILE B 1 260 ? 21.734 17.297 -6.336 1 98.06 260 ILE B CA 1
ATOM 4257 C C . ILE B 1 260 ? 20.781 16.141 -6.645 1 98.06 260 ILE B C 1
ATOM 4259 O O . ILE B 1 260 ? 19.578 16.344 -6.773 1 98.06 260 ILE B O 1
ATOM 4263 N N . HIS B 1 261 ? 21.312 14.977 -6.871 1 98.25 261 HIS B N 1
ATOM 4264 C CA . HIS B 1 261 ? 20.531 13.758 -7.031 1 98.25 261 HIS B CA 1
ATOM 4265 C C . HIS B 1 261 ? 21 12.672 -6.07 1 98.25 261 HIS B C 1
ATOM 4267 O O . HIS B 1 261 ? 22.047 12.812 -5.434 1 98.25 261 HIS B O 1
ATOM 4273 N N . LEU B 1 262 ? 20.141 11.664 -5.875 1 98.19 262 LEU B N 1
ATOM 4274 C CA . LEU B 1 262 ? 20.516 10.477 -5.121 1 98.19 262 LEU B CA 1
ATOM 4275 C C . LEU B 1 262 ? 20.516 9.242 -6.023 1 98.19 262 LEU B C 1
ATOM 4277 O O . LEU B 1 262 ? 19.625 9.07 -6.859 1 98.19 262 LEU B O 1
ATOM 4281 N N . ASP B 1 263 ? 21.531 8.422 -5.93 1 97.81 263 ASP B N 1
ATOM 4282 C CA . ASP B 1 263 ? 21.594 7.102 -6.547 1 97.81 263 ASP B CA 1
ATOM 4283 C C . ASP B 1 263 ? 21.438 5.996 -5.504 1 97.81 263 ASP B C 1
ATOM 4285 O O . ASP B 1 263 ? 22.266 5.867 -4.605 1 97.81 263 ASP B O 1
ATOM 4289 N N . VAL B 1 264 ? 20.391 5.227 -5.648 1 96.81 264 VAL B N 1
ATOM 4290 C CA . VAL B 1 264 ? 20.078 4.184 -4.672 1 96.81 264 VAL B CA 1
ATOM 4291 C C . VAL B 1 264 ? 20.359 2.811 -5.281 1 96.81 264 VAL B C 1
ATOM 4293 O O . VAL B 1 264 ? 19.703 2.408 -6.25 1 96.81 264 VAL B O 1
ATOM 4296 N N . PRO B 1 265 ? 21.328 2.133 -4.727 1 96.69 265 PRO B N 1
ATOM 4297 C CA . PRO B 1 265 ? 21.578 0.789 -5.25 1 96.69 265 PRO B CA 1
ATOM 4298 C C . PRO B 1 265 ? 20.438 -0.182 -4.969 1 96.69 265 PRO B C 1
ATOM 4300 O O . PRO B 1 265 ? 19.828 -0.13 -3.898 1 96.69 265 PRO B O 1
ATOM 4303 N N . LEU B 1 266 ? 20.172 -1.024 -5.961 1 97.12 266 LEU B N 1
ATOM 4304 C CA . LEU B 1 266 ? 19.141 -2.059 -5.824 1 97.12 266 LEU B CA 1
ATOM 4305 C C . LEU B 1 266 ? 19.75 -3.447 -5.996 1 97.12 266 LEU B C 1
ATOM 4307 O O . LEU B 1 266 ? 20.688 -3.629 -6.781 1 97.12 266 LEU B O 1
ATOM 4311 N N . TYR B 1 267 ? 19.156 -4.367 -5.312 1 97.12 267 TYR B N 1
ATOM 4312 C CA . TYR B 1 267 ? 19.578 -5.762 -5.355 1 97.12 267 TYR B CA 1
ATOM 4313 C C . TYR B 1 267 ? 18.375 -6.688 -5.5 1 97.12 267 TYR B C 1
ATOM 4315 O O . TYR B 1 267 ? 17.281 -6.383 -4.996 1 97.12 267 TYR B O 1
ATOM 4323 N N . TRP B 1 268 ? 18.641 -7.777 -6.168 1 97.69 268 TRP B N 1
ATOM 4324 C CA . TRP B 1 268 ? 17.703 -8.898 -6.191 1 97.69 268 TRP B CA 1
ATOM 4325 C C . TRP B 1 268 ? 18.172 -10.016 -5.262 1 97.69 268 TRP B C 1
ATOM 4327 O O . TRP B 1 268 ? 19.266 -10.555 -5.426 1 97.69 268 TRP B O 1
ATOM 4337 N N . GLN B 1 269 ? 17.406 -10.258 -4.27 1 97.31 269 GLN B N 1
ATOM 4338 C CA . GLN B 1 269 ? 17.688 -11.391 -3.395 1 97.31 269 GLN B CA 1
ATOM 4339 C C . GLN B 1 269 ? 16.641 -12.492 -3.576 1 97.31 269 GLN B C 1
ATOM 4341 O O . GLN B 1 269 ? 15.445 -12.203 -3.703 1 97.31 269 GLN B O 1
ATOM 4346 N N . CYS B 1 270 ? 17.062 -13.711 -3.621 1 97 270 CYS B N 1
ATOM 4347 C CA . CYS B 1 270 ? 16.141 -14.828 -3.779 1 97 270 CYS B CA 1
ATOM 4348 C C . CYS B 1 270 ? 16.688 -16.078 -3.104 1 97 270 CYS B C 1
ATOM 4350 O O . CYS B 1 270 ? 17.859 -16.141 -2.762 1 97 270 CYS B O 1
ATOM 4352 N N . TRP B 1 271 ? 15.82 -17.047 -2.889 1 95 271 TRP B N 1
ATOM 4353 C CA . TRP B 1 271 ? 16.203 -18.312 -2.26 1 95 271 TRP B CA 1
ATOM 4354 C C . TRP B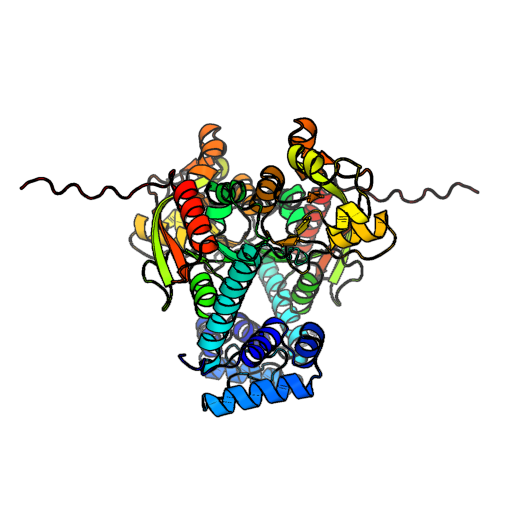 1 271 ? 17.328 -18.984 -3.027 1 95 271 TRP B C 1
ATOM 4356 O O . TRP B 1 271 ? 17.344 -18.984 -4.262 1 95 271 TRP B O 1
ATOM 4366 N N . LYS B 1 272 ? 18.188 -19.562 -2.209 1 92.69 272 LYS B N 1
ATOM 4367 C CA . LYS B 1 272 ? 19.266 -20.359 -2.781 1 92.69 272 LYS B CA 1
ATOM 4368 C C . LYS B 1 272 ? 18.781 -21.781 -3.098 1 92.69 272 LYS B C 1
ATOM 4370 O O . LYS B 1 272 ? 19.047 -22.703 -2.334 1 92.69 272 LYS B O 1
ATOM 4375 N N . LEU B 1 273 ? 18.047 -21.984 -4.059 1 90.94 273 LEU B N 1
ATOM 4376 C CA . LEU B 1 273 ? 17.531 -23.281 -4.512 1 90.94 273 LEU B CA 1
ATOM 4377 C C . LEU B 1 273 ? 17.828 -23.484 -5.996 1 90.94 273 LEU B C 1
ATOM 4379 O O . LEU B 1 273 ? 17.812 -22.547 -6.777 1 90.94 273 LEU B O 1
ATOM 4383 N N . ASP B 1 274 ? 18.172 -24.703 -6.262 1 90.5 274 ASP B N 1
ATOM 4384 C CA . ASP B 1 274 ? 18.234 -25.062 -7.672 1 90.5 274 ASP B CA 1
ATOM 4385 C C . ASP B 1 274 ? 16.844 -25.312 -8.234 1 90.5 274 ASP B C 1
ATOM 4387 O O . ASP B 1 274 ? 16.328 -26.438 -8.148 1 90.5 274 ASP B O 1
ATOM 4391 N N . SER B 1 275 ? 16.219 -24.344 -8.594 1 92.12 275 SER B N 1
ATOM 4392 C CA . SER B 1 275 ? 14.852 -24.328 -9.102 1 92.12 275 SER B CA 1
ATOM 4393 C C . SER B 1 275 ? 14.766 -23.609 -10.445 1 92.12 275 SER B C 1
ATOM 4395 O O . SER B 1 275 ? 15.18 -22.453 -10.562 1 92.12 275 SER B O 1
ATOM 4397 N N . PRO B 1 276 ? 14.281 -24.297 -11.438 1 91.69 276 PRO B N 1
ATOM 4398 C CA . PRO B 1 276 ? 14.102 -23.641 -12.742 1 91.69 276 PRO B CA 1
ATOM 4399 C C . PRO B 1 276 ? 13.242 -22.375 -12.656 1 91.69 276 PRO B C 1
ATOM 4401 O O . PRO B 1 276 ? 13.5 -21.406 -13.359 1 91.69 276 PRO B O 1
ATOM 4404 N N . ILE B 1 277 ? 12.258 -22.375 -11.828 1 91.81 277 ILE B N 1
ATOM 4405 C CA . ILE B 1 277 ? 11.375 -21.219 -11.664 1 91.81 277 ILE B CA 1
ATOM 4406 C C . ILE B 1 277 ? 12.156 -20.047 -11.086 1 91.81 277 ILE B C 1
ATOM 4408 O O . ILE B 1 277 ? 12.055 -18.922 -11.578 1 91.81 277 ILE B O 1
ATOM 4412 N N . ILE B 1 278 ? 12.938 -20.266 -10.047 1 94.75 278 ILE B N 1
ATOM 4413 C CA . ILE B 1 278 ? 13.727 -19.203 -9.422 1 94.75 278 ILE B CA 1
ATOM 4414 C C . ILE B 1 278 ? 14.742 -18.656 -10.422 1 94.75 278 ILE B C 1
ATOM 4416 O O . ILE B 1 278 ? 14.922 -17.438 -10.523 1 94.75 278 ILE B O 1
ATOM 4420 N N . ALA B 1 279 ? 15.344 -19.562 -11.133 1 95.31 279 ALA B N 1
ATOM 4421 C CA . ALA B 1 279 ? 16.312 -19.141 -12.141 1 95.31 279 ALA B CA 1
ATOM 4422 C C . ALA B 1 279 ? 15.672 -18.266 -13.195 1 95.31 279 ALA B C 1
ATOM 4424 O O . ALA B 1 279 ? 16.203 -17.219 -13.562 1 95.31 279 ALA B O 1
ATOM 4425 N N . ARG B 1 280 ? 14.578 -18.688 -13.656 1 94.75 280 ARG B N 1
ATOM 4426 C CA . ARG B 1 280 ? 13.867 -17.938 -14.695 1 94.75 280 ARG B CA 1
ATOM 4427 C C . ARG B 1 280 ? 13.445 -16.578 -14.188 1 94.75 280 ARG B C 1
ATOM 4429 O O . ARG B 1 280 ? 13.617 -15.562 -14.875 1 94.75 280 ARG B O 1
ATOM 4436 N N . ILE B 1 281 ? 12.867 -16.516 -13.031 1 95.94 281 ILE B N 1
ATOM 4437 C CA . ILE B 1 281 ? 12.414 -15.25 -12.461 1 95.94 281 ILE B CA 1
ATOM 4438 C C . ILE B 1 281 ? 13.617 -14.336 -12.227 1 95.94 281 ILE B C 1
ATOM 4440 O O . ILE B 1 281 ? 13.555 -13.133 -12.516 1 95.94 281 ILE B O 1
ATOM 4444 N N . THR B 1 282 ? 14.656 -14.914 -11.742 1 97.19 282 THR B N 1
ATOM 4445 C CA . THR B 1 282 ? 15.875 -14.148 -11.523 1 97.19 282 THR B CA 1
ATOM 4446 C C . THR B 1 282 ? 16.375 -13.539 -12.836 1 97.19 282 THR B C 1
ATOM 4448 O O . THR B 1 282 ? 16.688 -12.352 -12.898 1 97.19 282 THR B O 1
ATOM 4451 N N . ASP B 1 283 ? 16.422 -14.359 -13.844 1 96.88 283 ASP B N 1
ATOM 4452 C CA . ASP B 1 283 ? 16.859 -13.883 -15.148 1 96.88 283 ASP B CA 1
ATOM 4453 C C . ASP B 1 283 ? 15.953 -12.766 -15.664 1 96.88 283 ASP B C 1
ATOM 4455 O O . ASP B 1 283 ? 16.438 -11.773 -16.219 1 96.88 283 ASP B O 1
ATOM 4459 N N . THR B 1 284 ? 14.703 -12.938 -15.508 1 97 284 THR B N 1
ATOM 4460 C CA . THR B 1 284 ? 13.734 -11.953 -15.977 1 97 284 THR B CA 1
ATOM 4461 C C . THR B 1 284 ? 13.883 -10.641 -15.211 1 97 284 THR B C 1
ATOM 4463 O O . THR B 1 284 ? 13.82 -9.562 -15.805 1 97 284 THR B O 1
ATOM 4466 N N . VAL B 1 285 ? 14.062 -10.703 -13.883 1 98 285 VAL B N 1
ATOM 4467 C CA . VAL B 1 285 ? 14.25 -9.516 -13.055 1 98 285 VAL B CA 1
ATOM 4468 C C . VAL B 1 285 ? 15.523 -8.781 -13.484 1 98 285 VAL B C 1
ATOM 4470 O O . VAL B 1 285 ? 15.508 -7.562 -13.672 1 98 285 VAL B O 1
ATOM 4473 N N . ARG B 1 286 ? 16.562 -9.531 -13.656 1 97.5 286 ARG B N 1
ATOM 4474 C CA . ARG B 1 286 ? 17.828 -8.938 -14.055 1 97.5 286 ARG B CA 1
ATOM 4475 C C . ARG B 1 286 ? 17.719 -8.273 -15.43 1 97.5 286 ARG B C 1
ATOM 4477 O O . ARG B 1 286 ? 18.25 -7.188 -15.641 1 97.5 286 ARG B O 1
ATOM 4484 N N . ALA B 1 287 ? 17.078 -8.922 -16.312 1 97.25 287 ALA B N 1
ATOM 4485 C CA . ALA B 1 287 ? 16.875 -8.359 -17.641 1 97.25 287 ALA B CA 1
ATOM 4486 C C . ALA B 1 287 ? 16.062 -7.066 -17.578 1 97.25 287 ALA B C 1
ATOM 4488 O O . ALA B 1 287 ? 16.391 -6.082 -18.25 1 97.25 287 ALA B O 1
ATOM 4489 N N . ALA B 1 288 ? 14.984 -7.055 -16.797 1 97.69 288 ALA B N 1
ATOM 4490 C CA . ALA B 1 288 ? 14.125 -5.883 -16.656 1 97.69 288 ALA B CA 1
ATOM 4491 C C . ALA B 1 288 ? 14.898 -4.711 -16.047 1 97.69 288 ALA B C 1
ATOM 4493 O O . ALA B 1 288 ? 14.609 -3.549 -16.344 1 97.69 288 ALA B O 1
ATOM 4494 N N . ALA B 1 289 ? 15.852 -5 -15.227 1 97.94 289 ALA B N 1
ATOM 4495 C CA . ALA B 1 289 ? 16.609 -3.979 -14.508 1 97.94 289 ALA B CA 1
ATOM 4496 C C . ALA B 1 289 ? 17.734 -3.422 -15.367 1 97.94 289 ALA B C 1
ATOM 4498 O O . ALA B 1 289 ? 18.5 -2.562 -14.922 1 97.94 289 ALA B O 1
ATOM 4499 N N . SER B 1 290 ? 17.906 -3.818 -16.578 1 95.5 290 SER B N 1
ATOM 4500 C CA . SER B 1 290 ? 19.031 -3.492 -17.438 1 95.5 290 SER B CA 1
ATOM 4501 C C . SER B 1 290 ? 19.141 -1.99 -17.672 1 95.5 290 SER B C 1
ATOM 4503 O O . SER B 1 290 ? 20.203 -1.477 -18 1 95.5 290 SER B O 1
ATOM 4505 N N . GLY B 1 291 ? 18.047 -1.27 -17.516 1 93.38 291 GLY B N 1
ATOM 4506 C CA . GLY B 1 291 ? 18.047 0.166 -17.75 1 93.38 291 GLY B CA 1
ATOM 4507 C C . GLY B 1 291 ? 18.547 0.961 -16.562 1 93.38 291 GLY B C 1
ATOM 4508 O O . GLY B 1 291 ? 18.75 2.172 -16.656 1 93.38 291 GLY B O 1
ATOM 4509 N N . LEU B 1 292 ? 18.734 0.329 -15.422 1 95.06 292 LEU B N 1
ATOM 4510 C CA . LEU B 1 292 ? 19.266 1.004 -14.25 1 95.06 292 LEU B CA 1
ATOM 4511 C C . LEU B 1 292 ? 20.734 1.37 -14.461 1 95.06 292 LEU B C 1
ATOM 4513 O O . LEU B 1 292 ? 21.422 0.761 -15.289 1 95.06 292 LEU B O 1
ATOM 4517 N N . TYR B 1 293 ? 21.203 2.482 -13.727 1 90.25 293 TYR B N 1
ATOM 4518 C CA . TYR B 1 293 ? 22.594 2.906 -13.82 1 90.25 293 TYR B CA 1
ATOM 4519 C C . TYR B 1 293 ? 23.531 1.848 -13.242 1 90.25 293 TYR B C 1
ATOM 4521 O O . TYR B 1 293 ? 23.203 1.197 -12.242 1 90.25 293 TYR B O 1
ATOM 4529 N N . ARG B 1 294 ? 24.531 1.544 -14.047 1 82.69 294 ARG B N 1
ATOM 4530 C CA . ARG B 1 294 ? 25.5 0.571 -13.555 1 82.69 294 ARG B CA 1
ATOM 4531 C C . ARG B 1 294 ? 26.688 1.268 -12.898 1 82.69 294 ARG B C 1
ATOM 4533 O O . ARG B 1 294 ? 27.109 2.33 -13.352 1 82.69 294 ARG B O 1
ATOM 4540 N N . GLY B 1 295 ? 26.703 1.498 -11.648 1 61.59 295 GLY B N 1
ATOM 4541 C CA . GLY B 1 295 ? 27.828 2.127 -10.977 1 61.59 295 GLY B CA 1
ATOM 4542 C C . GLY B 1 295 ? 29.094 2.131 -11.812 1 61.59 295 GLY B C 1
ATOM 4543 O O . GLY B 1 295 ? 29.297 1.235 -12.633 1 61.59 295 GLY B O 1
ATOM 4544 N N . GLN B 1 296 ? 29.531 3.234 -12.367 1 47.53 296 GLN B N 1
ATOM 4545 C CA . GLN B 1 296 ? 30.891 3.27 -12.891 1 47.53 296 GLN B CA 1
ATOM 4546 C C . GLN B 1 296 ? 31.828 2.389 -12.062 1 47.53 296 GLN B C 1
ATOM 4548 O O . GLN B 1 296 ? 31.891 2.52 -10.836 1 47.53 296 GLN B O 1
ATOM 4553 N N . GLN B 1 297 ? 32.031 1.107 -12.352 1 42.19 297 GLN B N 1
ATOM 4554 C CA . GLN B 1 297 ? 33.312 0.656 -11.852 1 42.19 297 GLN B CA 1
ATOM 4555 C C . GLN B 1 297 ? 34.344 1.783 -11.891 1 42.19 297 GLN B C 1
ATOM 4557 O O . GLN B 1 297 ? 34.531 2.436 -12.922 1 42.19 297 GLN B O 1
ATOM 4562 N N . ARG B 1 298 ? 34.625 2.553 -10.883 1 39.81 298 ARG B N 1
ATOM 4563 C CA . ARG B 1 298 ? 35.875 3.33 -10.922 1 39.81 298 ARG B CA 1
ATOM 4564 C C . ARG B 1 298 ? 36.906 2.637 -11.781 1 39.81 298 ARG B C 1
ATOM 4566 O O . ARG B 1 298 ? 37.375 1.54 -11.445 1 39.81 298 ARG B O 1
ATOM 4573 N N . ARG B 1 299 ? 36.938 2.75 -13.008 1 37.75 299 ARG B N 1
ATOM 4574 C CA . ARG B 1 299 ? 38.125 2.367 -13.758 1 37.75 299 ARG B CA 1
ATOM 4575 C C . ARG B 1 299 ? 39.406 2.705 -12.984 1 37.75 299 ARG B C 1
ATOM 4577 O O . ARG B 1 299 ? 39.625 3.861 -12.617 1 37.75 299 ARG B O 1
ATOM 4584 N N . ARG B 1 300 ? 40.031 1.83 -12.242 1 35.25 300 ARG B N 1
ATOM 4585 C CA . ARG B 1 300 ? 41.438 2.012 -11.859 1 35.25 300 ARG B CA 1
ATOM 4586 C C . ARG B 1 300 ? 42.219 2.686 -12.969 1 35.25 300 ARG B C 1
ATOM 4588 O O . ARG B 1 300 ? 42.281 2.184 -14.094 1 35.25 300 ARG B O 1
ATOM 4595 N N . ARG B 1 301 ? 42.281 3.943 -12.898 1 30.77 301 ARG B N 1
ATOM 4596 C CA . ARG B 1 301 ? 43.375 4.516 -13.664 1 30.77 301 ARG B CA 1
ATOM 4597 C C . ARG B 1 301 ? 44.656 3.701 -13.484 1 30.77 301 ARG B C 1
ATOM 4599 O O . ARG B 1 301 ? 45 3.344 -12.359 1 30.77 301 ARG B O 1
ATOM 4606 N N . PRO B 1 302 ? 45 2.98 -14.516 1 31.31 302 PRO B N 1
ATOM 4607 C CA . PRO B 1 302 ? 46.375 2.471 -14.391 1 31.31 302 PRO B CA 1
ATOM 4608 C C . PRO B 1 302 ? 47.312 3.5 -13.805 1 31.31 302 PRO B C 1
ATOM 4610 O O . PRO B 1 302 ? 47.344 4.652 -14.242 1 31.31 302 PRO B O 1
ATOM 4613 N N . GLY B 1 303 ? 47.438 3.445 -12.43 1 24.34 303 GLY B N 1
ATOM 4614 C CA . GLY B 1 303 ? 48.781 3.934 -12.117 1 24.34 303 GLY B CA 1
ATOM 4615 C C . GLY B 1 303 ? 49.875 3.174 -12.836 1 24.34 303 GLY B C 1
ATOM 4616 O O . GLY B 1 303 ? 49.688 2.016 -13.211 1 24.34 303 GLY B O 1
#

Solvent-accessible surface area (backbone atoms only — not comparable to full-atom values): 31911 Å² total; per-residue (Å²): 127,85,67,72,85,68,56,66,68,30,34,50,40,48,43,32,21,40,74,64,23,27,56,62,54,23,10,62,72,69,72,49,49,44,65,54,39,51,48,33,42,50,51,49,22,59,74,72,70,41,73,36,64,42,90,46,95,57,23,35,65,30,83,72,22,26,64,49,32,24,48,34,44,52,51,52,53,52,49,53,51,52,48,61,69,68,61,58,78,56,81,76,68,57,55,75,47,28,37,28,30,29,64,68,44,39,67,67,43,48,42,60,34,47,67,76,45,79,76,47,28,43,37,48,38,78,34,54,50,76,53,36,54,50,32,45,53,44,28,64,22,53,29,28,48,27,61,60,78,71,58,55,87,69,37,39,65,39,84,44,28,24,50,47,28,36,37,31,21,12,50,69,35,40,60,71,51,32,67,90,39,76,39,73,72,34,49,40,64,34,38,28,44,30,47,44,96,81,51,52,62,56,60,52,49,42,27,70,74,67,74,42,88,72,72,50,48,60,30,27,32,72,40,73,58,37,39,52,37,34,20,62,50,39,58,20,34,34,67,31,49,47,80,74,43,44,60,41,46,72,72,52,56,27,39,67,56,55,92,65,68,47,73,44,56,36,21,40,34,28,60,69,61,100,38,73,66,58,51,49,50,48,52,38,46,51,58,35,32,62,81,39,45,64,72,74,71,74,71,74,66,82,121,128,84,70,71,85,69,56,66,68,29,33,49,38,49,44,32,21,41,74,64,23,28,56,60,55,24,10,63,74,68,72,50,49,45,66,55,40,51,47,32,41,49,50,49,22,60,73,71,69,42,72,35,64,44,90,46,96,57,23,37,64,30,83,74,22,26,62,50,32,23,46,34,46,51,50,52,51,52,49,53,49,52,48,61,69,69,63,58,78,56,82,75,69,58,54,72,45,29,36,28,32,30,64,68,46,40,68,65,41,48,42,60,35,46,68,77,45,79,76,47,26,43,38,47,39,80,32,55,50,76,53,37,54,50,32,44,55,43,28,65,21,52,29,28,49,28,60,59,79,71,57,57,86,70,38,40,67,41,84,46,28,24,49,46,28,35,39,32,21,12,48,69,35,40,60,71,51,32,68,90,38,76,38,74,71,33,49,40,65,34,37,28,45,31,48,44,95,81,51,52,63,57,59,51,48,43,28,70,75,67,75,41,90,72,72,48,48,60,30,26,33,70,41,73,59,36,40,52,39,33,21,63,50,38,58,21,34,34,70,31,50,48,79,74,42,46,60,41,45,73,72,53,55,27,39,67,57,55,91,64,68,46,74,45,56,35,21,40,34,30,59,70,61,100,38,73,66,58,51,49,51,50,52,38,47,52,58,37,31,63,82,39,45,64,72,75,71,77,70,74,67,81,122

Foldseek 3Di:
DPPPLADLVLLQLLLQLAVVQHLCRSCVVVVHDSVVSVVSQVVRCVSVVHRAWDNDRRIHGDPVNQVSNLVSLVVVQVVLQVVVVVVDPPPLPAAEAEEEEAQQCCVFQQVLLVVQPPRHHYDYHHDAAVVRLVCQSSNVHQKYKYLDQDARPQKDKAWQAWWKKFKKAFPVLCVVQVVVADDLVSQQEFEAEAQDPPGCQSQVQSCVVPVDGHHHHYDHHNHPVRRVVCRLVNVGIYIHGCRSCVVCVVVRRMDTRDDDMDIGIIMMMGGPDPHPSSVSSVVSSSVSSVPHHHPPPPPPPPD/DPPPLQDLVLLQLLLQLAVVQHLCRSCVVVVHDSVVSVVSQVVRCVSVVHRAWDNDRRIHGDPVNQVSNLVNLVVVQVVLQVVVVVVPPPPLPAAEAEEEEAQQCCVFQQVQLVVQQPRHHYDYHHDAAVVRLVCQSSNVHQKYKYLDQDARPQKDKAWQAWWKKFKKAFPVLCVVQVVVADDLVSQQEFEAEAQDPPGCQSQVQSCVVPVDGHHHHYDHHNHPVRNVVCRLVNVGIYIHGCRSCVVCVVVRRMDTRDDDMDIGIIMMMGGPDPHPSSVSSVVSSSVSSVPHHHPPPPPPPPD

InterPro domains:
  IPR000847 LysR, HTH, N-terminal domain [PF00126] (10-65)
  IPR000847 LysR, HTH, N-terminal domain [PR00039] (23-34)
  IPR000847 LysR, HTH, N-terminal domain [PR00039] (34-44)
  IPR000847 LysR, HTH, N-terminal domain [PR00039] (44-55)
  IPR000847 LysR, HTH, N-terminal domain [PS50931] (10-62)
  IPR005119 LysR, substrate-binding [PF03466] (95-263)
  IPR017685 HTH-type transcriptional regulator ArgP [TIGR03298] (6-290)
  IPR036388 Winged helix-like DNA-binding domain superfamily [G3DSA:1.10.10.10] (6-80)
  IPR036390 Winged helix DNA-binding domain superfamily [SSF46785] (5-113)
  IPR050176 LysR-type transcriptional regulator [PTHR30579] (6-290)

Organism: Mycobacterium bovis (strain ATCC BAA-935 / AF2122/97) (NCBI:txid233413)

pLDDT: mean 90.5, std 13.45, range [24.25, 98.81]

Nearest PDB structures (foldseek):
  3isp-assembly1_A-2  TM=9.664E-01  e=1.562E-59  Mycobacterium tuberculosis H37Rv
  6xtv-assembly1_B  TM=6.452E-01  e=4.241E-36  Corynebacterium glutamicum MB001
  3fd3-assembly1_A-2  TM=9.543E-01  e=6.662E-28  Agrobacterium fabrum str. C58
  1ixc-assembly1_A-2  TM=6.032E-01  e=3.829E-19  Cupriavidus necator
  5ydw-assembly1_A-2  TM=5.521E-01  e=3.826E-17  Salmonella enterica subsp. enterica serovar Typhimurium